Protein AF-0000000083312497 (afdb_homodimer)

Radius of gyration: 28.41 Å; Cα contacts (8 Å, |Δi|>4): 1361; chains: 2; bounding box: 56×90×62 Å

Organism: NCBI:txid1204385

InterPro domains:
  IPR006139 D-isomer specific 2-hydroxyacid dehydrogenase, catalytic domain [PF00389] (9-312)
  IPR006140 D-isomer specific 2-hydroxyacid dehydrogenase, NAD-binding domain [PF02826] (106-281)
  IPR029753 D-isomer specific 2-hydroxyacid dehydrogenase, NAD-binding domain conserved site [PS00671] (220-236)
  IPR036291 NAD(P)-binding domain superfamily [SSF51735] (101-282)

Solvent-accessible surface area (backbone atoms only — not comparable to full-atom values): 32404 Å² total; per-residue (Å²): 98,30,34,36,33,37,49,90,66,52,71,71,56,51,48,51,53,38,50,51,32,40,73,60,70,60,31,45,71,44,80,37,79,48,67,71,60,42,34,72,56,14,57,65,18,29,32,37,40,32,66,71,53,69,67,33,52,70,37,14,82,53,43,36,39,33,40,36,78,42,60,73,33,73,89,67,64,45,69,71,61,56,69,37,77,72,42,46,42,20,34,35,70,51,72,44,11,61,43,25,25,53,38,45,50,20,40,50,34,21,60,31,62,38,42,61,57,26,53,58,25,40,78,68,53,48,76,62,80,75,85,48,55,65,63,61,63,36,27,39,21,29,42,17,65,50,46,37,22,43,38,42,51,47,36,36,56,37,35,54,34,46,29,36,33,28,20,81,76,71,81,78,66,53,88,82,44,75,42,69,41,59,60,43,73,67,51,49,50,52,40,35,52,66,18,44,30,38,37,52,30,48,76,62,36,85,85,31,48,39,60,43,27,57,72,51,49,69,44,30,36,48,76,14,35,42,33,34,57,62,45,20,48,28,43,30,60,70,40,49,39,52,34,33,68,70,48,40,30,54,30,37,23,31,21,40,51,74,52,79,75,60,56,78,82,45,65,68,66,71,33,53,59,54,49,59,44,67,63,51,28,61,54,38,80,56,41,68,59,50,52,50,52,50,52,52,52,32,48,52,29,44,63,70,72,41,80,48,64,55,62,43,41,69,89,68,53,82,98,32,32,35,32,36,48,90,67,52,70,71,57,50,48,51,52,38,50,52,31,40,73,60,70,61,31,46,69,44,80,37,79,47,68,68,60,41,33,72,56,15,57,65,17,30,31,36,38,31,66,70,53,69,68,33,52,70,37,16,81,54,42,36,38,34,40,36,77,41,61,74,34,73,90,67,63,45,70,72,60,55,68,36,75,72,41,47,42,20,35,36,68,49,73,44,11,62,43,26,24,54,39,44,49,20,41,50,34,22,61,30,62,38,43,62,57,27,53,58,25,39,81,68,54,49,76,63,80,75,86,48,54,66,63,62,62,35,26,39,20,30,42,17,65,48,47,37,22,44,39,40,51,47,35,36,54,37,34,54,36,47,30,38,35,28,21,82,76,70,78,78,66,55,87,82,44,74,42,70,41,60,61,42,72,68,52,48,49,52,41,35,51,67,19,42,30,37,37,52,31,47,75,62,37,86,83,29,49,41,58,41,28,56,71,52,50,69,44,31,36,48,78,13,36,43,35,34,57,64,46,19,48,28,43,29,60,71,39,48,40,51,34,33,69,69,49,40,29,54,30,37,26,30,22,41,49,74,51,78,72,60,56,76,82,43,67,70,66,70,33,52,57,54,50,58,44,65,64,51,27,61,53,39,78,55,42,70,60,52,51,49,54,49,51,52,52,33,48,51,28,44,64,71,70,38,82,47,64,55,62,43,40,68,88,66,54,81

Secondary structure (DSSP, 8-state):
-EEEEES---HHHHHHHHHHHHHTT--EEEEESSHHHHHHHGGGEEEEEE---HHHHHT-TT--EEE-S-S--TTT--HHHHH-TT-EEE--TTTTHHHHHHHHHHHHHHHHTTHHHHHHHHHTT----------TTSEEEEE--SHHHHHHHHHHHTTT-EEEEE-SS--PPPTT-SEEE---HHHHHHHHHH-SEEEE-S---TTTTT-B-HHHHHHS-TT-EEEE-S-GGGB-HHHHHHHHHTTSSSEEEES--SSSSPPTT-GGGG-TTEEE--S-TT--TTHHHHHHHHHHHHHHHHHTTPPPTTB--TTTT-/-EEEEES---HHHHHHHHHHHHHTT--EEEEESSHHHHHHHGGGEEEEEE---HHHHHT-TT--EEE-S-S--TTT--HHHHH-TT-EEE--TTTTHHHHHHHHHHHHHHHHTTHHHHHHHHHTT----------TTSEEEEE--SHHHHHHHHHHHTTT-EEEEE-SS--SPPTT-SEEE---HHHHHHHHHH-SEEEE-S---TTTTT-B-HHHHHHS-TT-EEEE-S-GGGB-HHHHHHHHHTTSSSEEEES--SSSSPPTT-GGGG-TTEEE--S-TT--TTHHHHHHHHHHHHHHHHHTTPPPTTB--TTTT-

pLDDT: mean 96.17, std 3.43, range [78.5, 98.94]

Nearest PDB structures (foldseek):
  5mh6-assembly1_A  TM=8.584E-01  e=1.576E-24  Haloferax mediterranei ATCC 33500
  8wps-assembly1_A  TM=7.558E-01  e=9.606E-24  Anabaena sp. 90
  8wpo-assembly1_A  TM=7.535E-01  e=1.958E-23  Anabaena sp. 90
  8wpj-assembly1_B  TM=7.760E-01  e=3.569E-22  Anabaena sp. 90
  7arz-assembly1_A-2  TM=7.819E-01  e=1.747E-21  Physcomitrium patens

Structure (mmCIF, N/CA/C/O backbone):
data_AF-0000000083312497-model_v1
#
loop_
_entity.id
_entity.type
_entity.pdbx_description
1 polymer 'D-2-hydroxyacid dehydrogenase'
#
loop_
_atom_site.group_PDB
_atom_site.id
_atom_site.type_symbol
_atom_site.label_atom_id
_atom_site.label_alt_id
_atom_site.label_comp_id
_atom_site.label_asym_id
_atom_site.label_entity_id
_atom_site.label_seq_id
_atom_site.pdbx_PDB_ins_code
_atom_site.Cartn_x
_atom_site.Cartn_y
_atom_site.Cartn_z
_atom_site.occupancy
_atom_site.B_iso_or_equiv
_atom_site.auth_seq_id
_atom_site.auth_comp_id
_atom_site.auth_asym_id
_atom_site.auth_atom_id
_atom_site.pdbx_PDB_model_num
ATOM 1 N N . MET A 1 1 ? 8.242 44.812 12.273 1 93.06 1 MET A N 1
ATOM 2 C CA . MET A 1 1 ? 7.25 44.094 13.062 1 93.06 1 MET A CA 1
ATOM 3 C C . MET A 1 1 ? 7.891 42.969 13.852 1 93.06 1 MET A C 1
ATOM 5 O O . MET A 1 1 ? 9.07 42.656 13.664 1 93.06 1 MET A O 1
ATOM 9 N N . LYS A 1 2 ? 7.152 42.375 14.828 1 96.94 2 LYS A N 1
ATOM 10 C CA . LYS A 1 2 ? 7.625 41.219 15.594 1 96.94 2 LYS A CA 1
ATOM 11 C C . LYS A 1 2 ? 6.93 39.938 15.156 1 96.94 2 LYS A C 1
ATOM 13 O O . LYS A 1 2 ? 5.703 39.906 15.031 1 96.94 2 LYS A O 1
ATOM 18 N N . ILE A 1 3 ? 7.766 39 14.891 1 98.38 3 ILE A N 1
ATOM 19 C CA . ILE A 1 3 ? 7.32 37.688 14.414 1 98.38 3 ILE A CA 1
ATOM 20 C C . ILE A 1 3 ? 7.598 36.625 15.477 1 98.38 3 ILE A C 1
ATOM 22 O O . ILE A 1 3 ? 8.75 36.406 15.875 1 98.38 3 ILE A O 1
ATOM 26 N N . LEU A 1 4 ? 6.566 36 15.922 1 98.62 4 LEU A N 1
ATOM 27 C CA . LEU A 1 4 ? 6.715 34.969 16.938 1 98.62 4 LEU A CA 1
ATOM 28 C C . LEU A 1 4 ? 6.723 33.594 16.297 1 98.62 4 LEU A C 1
ATOM 30 O O . LEU A 1 4 ? 5.746 33.188 15.656 1 98.62 4 LEU A O 1
ATOM 34 N N . ILE A 1 5 ? 7.793 32.875 16.406 1 98.5 5 ILE A N 1
ATOM 35 C CA . ILE A 1 5 ? 7.875 31.484 16.047 1 98.5 5 ILE A CA 1
ATOM 36 C C . ILE A 1 5 ? 7.609 30.609 17.266 1 98.5 5 ILE A C 1
ATOM 38 O O . ILE A 1 5 ? 8.438 30.531 18.172 1 98.5 5 ILE A O 1
ATOM 42 N N . HIS A 1 6 ? 6.43 30.078 17.266 1 97.81 6 HIS A N 1
ATOM 43 C CA . HIS A 1 6 ? 6.008 29.156 18.328 1 97.81 6 HIS A CA 1
ATOM 44 C C . HIS A 1 6 ? 5.949 27.734 17.812 1 97.81 6 HIS A C 1
ATOM 46 O O . HIS A 1 6 ? 4.871 27.141 17.719 1 97.81 6 HIS A O 1
ATOM 52 N N . TYR A 1 7 ? 7.043 27.203 17.484 1 96.88 7 TYR A N 1
ATOM 53 C CA . TYR A 1 7 ? 7.281 25.891 16.891 1 96.88 7 TYR A CA 1
ATOM 54 C C . TYR A 1 7 ? 8.727 25.453 17.094 1 96.88 7 TYR A C 1
ATOM 56 O O . TYR A 1 7 ? 9.641 26.266 17.047 1 96.88 7 TYR A O 1
ATOM 64 N N . PRO A 1 8 ? 9.031 24.219 17.297 1 95.94 8 PRO A N 1
ATOM 65 C CA . PRO A 1 8 ? 10.375 23.766 17.672 1 95.94 8 PRO A CA 1
ATOM 66 C C . PRO A 1 8 ? 11.305 23.625 16.469 1 95.94 8 PRO A C 1
ATOM 68 O O . PRO A 1 8 ? 11.766 22.516 16.172 1 95.9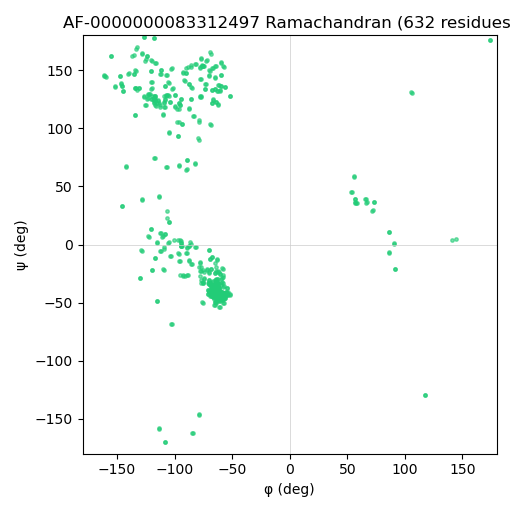4 8 PRO A O 1
ATOM 71 N N . PHE A 1 9 ? 11.68 24.672 15.906 1 96.75 9 PHE A N 1
ATOM 72 C CA . PHE A 1 9 ? 12.656 24.672 14.828 1 96.75 9 PHE A CA 1
ATOM 73 C C . PHE A 1 9 ? 14.07 24.609 15.375 1 96.75 9 PHE A C 1
ATOM 75 O O . PHE A 1 9 ? 14.328 25.016 16.516 1 96.75 9 PHE A O 1
ATOM 82 N N . GLU A 1 10 ? 14.938 24.125 14.562 1 96.5 10 GLU A N 1
ATOM 83 C CA . GLU A 1 10 ? 16.359 24.094 14.93 1 96.5 10 GLU A CA 1
ATOM 84 C C . GLU A 1 10 ? 17 25.469 14.781 1 96.5 10 GLU A C 1
ATOM 86 O O . GLU A 1 10 ? 16.5 26.312 14.023 1 96.5 10 GLU A O 1
ATOM 91 N N . PRO A 1 11 ? 18.141 25.641 15.461 1 97.19 11 PRO A N 1
ATOM 92 C CA . PRO A 1 11 ? 18.797 26.953 15.453 1 97.19 11 PRO A CA 1
ATOM 93 C C . PRO A 1 11 ? 19.094 27.469 14.047 1 97.19 11 PRO A C 1
ATOM 95 O O . PRO A 1 11 ? 18.875 28.641 13.75 1 97.19 11 PRO A O 1
ATOM 98 N N . ALA A 1 12 ? 19.516 26.531 13.281 1 97.62 12 ALA A N 1
ATOM 99 C CA . ALA A 1 12 ? 19.828 26.938 11.914 1 97.62 12 ALA A CA 1
ATOM 100 C C . ALA A 1 12 ? 18.578 27.422 11.188 1 97.62 12 ALA A C 1
ATOM 102 O O . ALA A 1 12 ? 18.641 28.344 10.367 1 97.62 12 ALA A O 1
ATOM 103 N N . GLN A 1 13 ? 17.469 26.781 11.406 1 97.81 13 GLN A N 1
ATOM 104 C CA . GLN A 1 13 ? 16.203 27.172 10.805 1 97.81 13 GLN A CA 1
ATOM 105 C C . GLN A 1 13 ? 15.75 28.531 11.328 1 97.81 13 GLN A C 1
ATOM 107 O O . GLN A 1 13 ? 15.281 29.375 10.555 1 97.81 13 GLN A O 1
ATOM 112 N N . ILE A 1 14 ? 15.969 28.766 12.594 1 98 14 ILE A N 1
ATOM 113 C CA . ILE A 1 14 ? 15.617 30.047 13.195 1 98 14 ILE A CA 1
ATOM 114 C C . ILE A 1 14 ? 16.453 31.172 12.57 1 98 14 ILE A C 1
ATOM 116 O O . ILE A 1 14 ? 15.93 32.25 12.273 1 98 14 ILE A O 1
ATOM 120 N N . GLN A 1 15 ? 17.672 30.859 12.391 1 98.12 15 GLN A N 1
ATOM 121 C CA . GLN A 1 15 ? 18.562 31.828 11.766 1 98.12 15 GLN A CA 1
ATOM 122 C C . GLN A 1 15 ? 18.062 32.219 10.375 1 98.12 15 GLN A C 1
ATOM 124 O O . GLN A 1 15 ? 18.141 33.375 9.992 1 98.12 15 GLN A O 1
ATOM 129 N N . ALA A 1 16 ? 17.609 31.266 9.68 1 98.12 16 ALA A N 1
ATOM 130 C CA . ALA A 1 16 ? 17.078 31.531 8.336 1 98.12 16 ALA A CA 1
ATOM 131 C C . ALA A 1 16 ? 15.898 32.469 8.391 1 98.12 16 ALA A C 1
ATOM 133 O O . ALA A 1 16 ? 15.773 33.375 7.551 1 98.12 16 ALA A O 1
ATOM 134 N N . PHE A 1 17 ? 15.023 32.281 9.352 1 98.38 17 PHE A N 1
ATOM 135 C CA . PHE A 1 17 ? 13.891 33.188 9.531 1 98.38 17 PHE A CA 1
ATOM 136 C C . PHE A 1 17 ? 14.359 34.594 9.875 1 98.38 17 PHE A C 1
ATOM 138 O O . PHE A 1 17 ? 13.82 35.562 9.359 1 98.38 17 PHE A O 1
ATOM 145 N N . GLN A 1 18 ? 15.336 34.688 10.711 1 98.06 18 GLN A N 1
ATOM 146 C CA . GLN A 1 18 ? 15.891 35.969 11.125 1 98.06 18 GLN A CA 1
ATOM 147 C C . GLN A 1 18 ? 16.516 36.719 9.945 1 98.06 18 GLN A C 1
ATOM 149 O O . GLN A 1 18 ? 16.297 37.906 9.766 1 98.06 18 GLN A O 1
ATOM 154 N N . GLU A 1 19 ? 17.234 35.969 9.219 1 98.12 19 GLU A N 1
ATOM 155 C CA . GLU A 1 19 ? 17.875 36.562 8.055 1 98.12 19 GLU A CA 1
ATOM 156 C C . GLU A 1 19 ? 16.844 37.062 7.047 1 98.12 19 GLU A C 1
ATOM 158 O O . GLU A 1 19 ? 17 38.156 6.488 1 98.12 19 GLU A O 1
ATOM 163 N N . LEU A 1 20 ? 15.859 36.25 6.844 1 97.88 20 LEU A N 1
ATOM 164 C CA . LEU A 1 20 ? 14.797 36.656 5.934 1 97.88 20 LEU A CA 1
ATOM 165 C C . LEU A 1 20 ? 14.109 37.938 6.43 1 97.88 20 LEU A C 1
ATOM 167 O O . LEU A 1 20 ? 13.875 38.875 5.656 1 97.88 20 LEU A O 1
ATOM 171 N N . ALA A 1 21 ? 13.781 37.969 7.711 1 97.5 21 ALA A N 1
ATOM 172 C CA . ALA A 1 21 ? 13.094 39.125 8.328 1 97.5 21 ALA A CA 1
ATOM 173 C C . ALA A 1 21 ? 13.93 40.375 8.25 1 97.5 21 ALA A C 1
ATOM 175 O O . ALA A 1 21 ? 13.406 41.469 7.988 1 97.5 21 ALA A O 1
ATOM 176 N N . GLU A 1 22 ? 15.188 40.188 8.469 1 96.38 22 GLU A N 1
ATOM 177 C CA . GLU A 1 22 ? 16.109 41.312 8.398 1 96.38 22 GLU A CA 1
ATOM 178 C C . GLU A 1 22 ? 16.219 41.844 6.969 1 96.38 22 GLU A C 1
ATOM 180 O O . GLU A 1 22 ? 16.156 43.062 6.742 1 96.38 22 GLU A O 1
ATOM 185 N N . ARG A 1 23 ? 16.344 40.969 6.105 1 96.75 23 ARG A N 1
ATOM 186 C CA . ARG A 1 23 ? 16.531 41.344 4.699 1 96.75 23 ARG A CA 1
ATOM 187 C C . ARG A 1 23 ? 15.305 42.062 4.156 1 96.75 23 ARG A C 1
ATOM 189 O O . ARG A 1 23 ? 15.438 42.969 3.346 1 96.75 23 ARG A O 1
ATOM 196 N N . LEU A 1 24 ? 14.125 41.719 4.691 1 95.75 24 LEU A N 1
ATOM 197 C CA . LEU A 1 24 ? 12.898 42.25 4.09 1 95.75 24 LEU A CA 1
ATOM 198 C C . LEU A 1 24 ? 12.281 43.312 4.969 1 95.75 24 LEU A C 1
ATOM 200 O O . LEU A 1 24 ? 11.07 43.562 4.91 1 95.75 24 LEU A O 1
ATOM 204 N N . GLY A 1 25 ? 13.008 44.031 5.742 1 91.69 25 GLY A N 1
ATOM 205 C CA . GLY A 1 25 ? 12.398 45.188 6.402 1 91.69 25 GLY A CA 1
ATOM 206 C C . GLY A 1 25 ? 12.867 45.375 7.836 1 91.69 25 GLY A C 1
ATOM 207 O O . GLY A 1 25 ? 12.289 46.156 8.586 1 91.69 25 GLY A O 1
ATOM 208 N N . GLY A 1 26 ? 13.789 44.531 8.211 1 92.81 26 GLY A N 1
ATOM 209 C CA . GLY A 1 26 ? 14.336 44.688 9.547 1 92.81 26 GLY A CA 1
ATOM 210 C C . GLY A 1 26 ? 13.367 44.25 10.641 1 92.81 26 GLY A C 1
ATOM 211 O O . GLY A 1 26 ? 13.242 44.938 11.664 1 92.81 26 GLY A O 1
ATOM 212 N N . HIS A 1 27 ? 12.617 43.219 10.406 1 95.69 27 HIS A N 1
ATOM 213 C CA . HIS A 1 27 ? 11.672 42.656 11.367 1 95.69 27 HIS A CA 1
ATOM 214 C C . HIS A 1 27 ? 12.383 41.844 12.438 1 95.69 27 HIS A C 1
ATOM 216 O O . HIS A 1 27 ? 13.508 41.375 12.219 1 95.69 27 HIS A O 1
ATOM 222 N N . GLN A 1 28 ? 11.773 41.75 13.578 1 97.06 28 GLN A N 1
ATOM 223 C CA . GLN A 1 28 ? 12.344 41 14.688 1 97.06 28 GLN A CA 1
ATOM 224 C C . GLN A 1 28 ? 11.672 39.625 14.828 1 97.06 28 GLN A C 1
ATOM 226 O O . GLN A 1 28 ? 10.445 39.531 14.789 1 97.06 28 GLN A O 1
ATOM 231 N N . VAL A 1 29 ? 12.523 38.594 15.016 1 98.06 29 VAL A N 1
ATOM 232 C CA . VAL A 1 29 ? 12.031 37.25 15.195 1 98.06 29 VAL A CA 1
ATOM 233 C C . VAL A 1 29 ? 12.234 36.812 16.641 1 98.06 29 VAL A C 1
ATOM 235 O O . VAL A 1 29 ? 13.328 36.938 17.188 1 98.06 29 VAL A O 1
ATOM 238 N N . ILE A 1 30 ? 11.164 36.344 17.25 1 98.06 30 ILE A N 1
ATOM 239 C CA . ILE A 1 30 ? 11.203 35.75 18.578 1 98.06 30 ILE A CA 1
ATOM 240 C C . ILE A 1 30 ? 10.859 34.25 18.516 1 98.06 30 ILE A C 1
ATOM 242 O O . ILE A 1 30 ? 9.828 33.875 17.969 1 98.06 30 ILE A O 1
ATOM 246 N N . HIS A 1 31 ? 11.727 33.406 18.969 1 98.12 31 HIS A N 1
ATOM 247 C CA . HIS A 1 31 ? 11.484 31.984 18.953 1 98.12 31 HIS A CA 1
ATOM 248 C C . HIS A 1 31 ? 11.258 31.453 20.359 1 98.12 31 HIS A C 1
ATOM 250 O O . HIS A 1 31 ? 12.07 31.672 21.25 1 98.12 31 HIS A O 1
ATOM 256 N N . VAL A 1 32 ? 10.141 30.844 20.531 1 97.38 32 VAL A N 1
ATOM 257 C CA . VAL A 1 32 ? 9.828 30.203 21.812 1 97.38 32 VAL A CA 1
ATOM 258 C C . VAL A 1 32 ? 9.203 28.844 21.578 1 97.38 32 VAL A C 1
ATOM 260 O O . VAL A 1 32 ? 8.727 28.547 20.469 1 97.38 32 VAL A O 1
ATOM 263 N N . THR A 1 33 ? 9.188 27.984 22.609 1 95.75 33 THR A N 1
ATOM 264 C CA . THR A 1 33 ? 8.641 26.641 22.438 1 95.75 33 THR A CA 1
ATOM 265 C C . THR A 1 33 ? 7.605 26.328 23.516 1 95.75 33 THR A C 1
ATOM 267 O O . THR A 1 33 ? 6.918 25.312 23.438 1 95.75 33 THR A O 1
ATOM 270 N N . ASP A 1 34 ? 7.484 27.25 24.438 1 95.88 34 ASP A N 1
ATOM 271 C CA . ASP A 1 34 ? 6.484 27.031 25.484 1 95.88 34 ASP A CA 1
ATOM 272 C C . ASP A 1 34 ? 5.441 28.156 25.469 1 95.88 34 ASP A C 1
ATOM 274 O O . ASP A 1 34 ? 5.723 29.266 25.031 1 95.88 34 ASP A O 1
ATOM 278 N N . GLU A 1 35 ? 4.297 27.875 26.016 1 95.94 35 GLU A N 1
ATOM 279 C CA . GLU A 1 35 ? 3.158 28.781 25.922 1 95.94 35 GLU A CA 1
ATOM 280 C C . GLU A 1 35 ? 3.385 30.031 26.781 1 95.94 35 GLU A C 1
ATOM 282 O O . GLU A 1 35 ? 2.992 31.141 26.391 1 95.94 35 GLU A O 1
ATOM 287 N N . GLU A 1 36 ? 3.955 29.891 27.938 1 97.12 36 GLU A N 1
ATOM 288 C CA . GLU A 1 36 ? 4.191 31.016 28.828 1 97.12 36 GLU A CA 1
ATOM 289 C C . GLU A 1 36 ? 5.055 32.094 28.172 1 97.12 36 GLU A C 1
ATOM 291 O O . GLU A 1 36 ? 4.73 33.281 28.203 1 97.12 36 GLU A O 1
ATOM 296 N N . SER A 1 37 ? 6.113 31.609 27.562 1 97.56 37 SER A N 1
ATOM 297 C CA . SER A 1 37 ? 7 32.531 26.859 1 97.56 37 SER A CA 1
ATOM 298 C C . SER A 1 37 ? 6.301 33.156 25.656 1 97.56 37 SER A C 1
ATOM 300 O O . SER A 1 37 ? 6.547 34.312 25.328 1 97.56 37 SER A O 1
ATOM 302 N N . ALA A 1 38 ? 5.477 32.406 25.031 1 97.75 38 ALA A N 1
ATOM 303 C CA . ALA A 1 38 ? 4.738 32.906 23.875 1 97.75 38 ALA A CA 1
ATOM 304 C C . ALA A 1 38 ? 3.793 34.031 24.297 1 97.75 38 ALA A C 1
ATOM 306 O O . ALA A 1 38 ? 3.713 35.062 23.625 1 97.75 38 ALA A O 1
ATOM 307 N N . VAL A 1 39 ? 3.109 33.844 25.391 1 97.88 39 VAL A N 1
ATOM 308 C CA . VAL A 1 39 ? 2.17 34.844 25.906 1 97.88 39 VAL A CA 1
ATOM 309 C C . VAL A 1 39 ? 2.922 36.125 26.281 1 97.88 39 VAL A C 1
ATOM 311 O O . VAL A 1 39 ? 2.465 37.219 25.984 1 97.88 39 VAL A O 1
ATOM 314 N N . ALA A 1 40 ? 4.047 35.938 26.875 1 97.69 40 ALA A N 1
ATOM 315 C CA . ALA A 1 40 ? 4.852 37.062 27.328 1 97.69 40 ALA A CA 1
ATOM 316 C C . ALA A 1 40 ? 5.32 37.906 26.141 1 97.69 40 ALA A C 1
ATOM 318 O O . ALA A 1 40 ? 5.434 39.125 26.234 1 97.69 40 ALA A O 1
ATOM 319 N N . ALA A 1 41 ? 5.555 37.281 25.047 1 96.94 41 ALA A N 1
ATOM 320 C CA . ALA A 1 41 ? 6.078 37.969 23.859 1 96.94 41 ALA A CA 1
ATOM 321 C C . ALA A 1 41 ? 4.945 38.531 23.016 1 96.94 41 ALA A C 1
ATOM 323 O O . ALA A 1 41 ? 5.172 39.375 22.141 1 96.94 41 ALA A O 1
ATOM 324 N N . ALA A 1 42 ? 3.727 38.188 23.203 1 97.19 42 ALA A N 1
ATOM 325 C CA . ALA A 1 42 ? 2.582 38.281 22.312 1 97.19 42 ALA A CA 1
ATOM 326 C C . ALA A 1 42 ? 2.186 39.75 22.109 1 97.19 42 ALA A C 1
ATOM 328 O O . ALA A 1 42 ? 1.781 40.156 21.016 1 97.19 42 ALA A O 1
ATOM 329 N N . PRO A 1 43 ? 2.342 40.625 23.094 1 96.88 43 PRO A N 1
ATOM 330 C CA . PRO A 1 43 ? 1.761 41.969 23.016 1 96.88 43 PRO A CA 1
ATOM 331 C C . PRO A 1 43 ? 2.25 42.75 21.797 1 96.88 43 PRO A C 1
ATOM 333 O O . PRO A 1 43 ? 1.514 43.594 21.25 1 96.88 43 PRO A O 1
ATOM 336 N N . GLU A 1 44 ? 3.385 42.469 21.344 1 95.25 44 GLU A N 1
ATOM 337 C CA . GLU A 1 44 ? 3.926 43.25 20.234 1 95.25 44 GLU A CA 1
ATOM 338 C C . GLU A 1 44 ? 3.979 42.406 18.953 1 95.25 44 GLU A C 1
ATOM 340 O O . GLU A 1 44 ? 4.473 42.875 17.922 1 95.25 44 GLU A O 1
ATOM 345 N N . VAL A 1 45 ? 3.441 41.281 19.016 1 97.38 45 VAL A N 1
ATOM 346 C CA . VAL A 1 45 ? 3.572 40.312 17.906 1 97.38 45 VAL A CA 1
ATOM 347 C C . VAL A 1 45 ? 2.492 40.594 16.859 1 97.38 45 VAL A C 1
ATOM 349 O O . VAL A 1 45 ? 1.324 40.781 17.203 1 97.38 45 VAL A O 1
ATOM 352 N N . GLU A 1 46 ? 2.879 40.594 15.617 1 97.94 46 GLU A N 1
ATOM 353 C CA . GLU A 1 46 ? 1.945 40.781 14.516 1 97.94 46 GLU A CA 1
ATOM 354 C C . GLU A 1 46 ? 1.757 39.5 13.727 1 97.94 46 GLU A C 1
ATOM 356 O O . GLU A 1 46 ? 0.782 39.344 12.984 1 97.94 46 GLU A O 1
ATOM 361 N N . VAL A 1 47 ? 2.727 38.594 13.836 1 98.5 47 VAL A N 1
ATOM 362 C CA . VAL A 1 47 ? 2.711 37.344 13.094 1 98.5 47 VAL A CA 1
ATOM 363 C C . VAL A 1 47 ? 3.061 36.188 14.031 1 98.5 47 VAL A C 1
ATOM 365 O O . VAL A 1 47 ? 3.977 36.312 14.844 1 98.5 47 VAL A O 1
ATOM 368 N N . ILE A 1 48 ? 2.33 35.156 13.945 1 98.5 48 ILE A N 1
ATOM 369 C CA . ILE A 1 48 ? 2.652 33.938 14.672 1 98.5 48 ILE A CA 1
ATOM 370 C C . ILE A 1 48 ? 2.867 32.781 13.68 1 98.5 48 ILE A C 1
ATOM 372 O O . ILE A 1 48 ? 2.039 32.562 12.789 1 98.5 48 ILE A O 1
ATOM 376 N N . LEU A 1 49 ? 3.953 32.094 13.781 1 98.5 49 LEU A N 1
ATOM 377 C CA . LEU A 1 49 ? 4.215 30.875 13.039 1 98.5 49 LEU A CA 1
ATOM 378 C C . LEU A 1 49 ? 4.203 29.672 13.977 1 98.5 49 LEU A C 1
ATOM 380 O O . LEU A 1 49 ? 5.074 29.531 14.836 1 98.5 49 LEU A O 1
ATOM 384 N N . GLY A 1 50 ? 3.143 28.812 13.773 1 97.12 50 GLY A N 1
ATOM 385 C CA . GLY A 1 50 ? 3.109 27.609 14.602 1 97.12 50 GLY A CA 1
ATOM 386 C C . GLY A 1 50 ? 1.894 27.547 15.508 1 97.12 50 GLY A C 1
ATOM 387 O O . GLY A 1 50 ? 0.763 27.734 15.047 1 97.12 50 GLY A O 1
ATOM 388 N N . HIS A 1 51 ? 2.15 27.297 16.797 1 95.75 51 HIS A N 1
ATOM 389 C CA . HIS A 1 51 ? 1.079 27.156 17.766 1 95.75 51 HIS A CA 1
ATOM 390 C C . HIS A 1 51 ? 0.452 28.5 18.109 1 95.75 51 HIS A C 1
ATOM 392 O O . HIS A 1 51 ? 1.16 29.5 18.25 1 95.75 51 HIS A O 1
ATOM 398 N N . PHE A 1 52 ? -0.847 28.547 18.125 1 94.5 52 PHE A N 1
ATOM 399 C CA . PHE A 1 52 ? -1.527 29.797 18.438 1 94.5 52 PHE A CA 1
ATOM 400 C C . PHE A 1 52 ? -2.77 29.547 19.281 1 94.5 52 PHE A C 1
ATOM 402 O O . PHE A 1 52 ? -3.867 29.984 18.922 1 94.5 52 PHE A O 1
ATOM 409 N N . ARG A 1 53 ? -2.631 29.125 20.453 1 93.44 53 ARG A N 1
ATOM 410 C CA . ARG A 1 53 ? -3.701 28.812 21.391 1 93.44 53 ARG A CA 1
ATOM 411 C C . ARG A 1 53 ? -4.418 30.078 21.844 1 93.44 53 ARG A C 1
ATOM 413 O O . ARG A 1 53 ? -3.904 31.188 21.672 1 93.44 53 ARG A O 1
ATOM 420 N N . PRO A 1 54 ? -5.523 29.922 22.422 1 95.31 54 PRO A N 1
ATOM 421 C CA . PRO A 1 54 ? -6.336 31.078 22.797 1 95.31 54 PRO A CA 1
ATOM 422 C C . PRO A 1 54 ? -5.574 32.094 23.656 1 95.31 54 PRO A C 1
ATOM 424 O O . PRO A 1 54 ? -5.641 33.281 23.406 1 95.31 54 PRO A O 1
ATOM 427 N N . ALA A 1 55 ? -4.84 31.656 24.547 1 96.12 55 ALA A N 1
ATOM 428 C CA . ALA A 1 55 ? -4.125 32.531 25.469 1 96.12 55 ALA A CA 1
ATOM 429 C C . ALA A 1 55 ? -3.121 33.406 24.734 1 96.12 55 ALA A C 1
ATOM 431 O O . ALA A 1 55 ? -2.986 34.594 25.016 1 96.12 55 ALA A O 1
ATOM 432 N N . VAL A 1 56 ? -2.42 32.844 23.828 1 96.75 56 VAL A N 1
ATOM 433 C CA . VAL A 1 56 ? -1.408 33.594 23.078 1 96.75 56 VAL A CA 1
ATOM 434 C C . VAL A 1 56 ? -2.082 34.625 22.172 1 96.75 56 VAL A C 1
ATOM 436 O O . VAL A 1 56 ? -1.646 35.75 22.094 1 96.75 56 VAL A O 1
ATOM 439 N N . CYS A 1 57 ? -3.141 34.219 21.5 1 96.56 57 CYS A N 1
ATOM 440 C CA . CYS A 1 57 ? -3.848 35.125 20.578 1 96.56 57 CYS A CA 1
ATOM 441 C C . CYS A 1 57 ? -4.492 36.281 21.328 1 96.56 57 CYS A C 1
ATOM 443 O O . CYS A 1 57 ? -4.516 37.406 20.828 1 96.56 57 CYS A O 1
ATOM 445 N N . ALA A 1 58 ? -5.016 35.938 22.516 1 95.62 58 ALA A N 1
ATOM 446 C CA . ALA A 1 58 ? -5.648 36.969 23.328 1 95.62 58 ALA A CA 1
ATOM 447 C C . ALA A 1 58 ? -4.633 38.031 23.766 1 95.62 58 ALA A C 1
ATOM 449 O O . ALA A 1 58 ? -4.969 39.219 23.906 1 95.62 58 ALA A O 1
ATOM 450 N N . ALA A 1 59 ? -3.439 37.625 23.938 1 97 59 ALA A N 1
ATOM 451 C CA . ALA A 1 59 ? -2.381 38.5 24.422 1 97 59 ALA A CA 1
ATOM 452 C C . ALA A 1 59 ? -1.738 39.281 23.266 1 97 59 ALA A C 1
ATOM 454 O O . ALA A 1 59 ? -0.832 40.094 23.469 1 97 59 ALA A O 1
ATOM 455 N N . ALA A 1 60 ? -2.227 39.062 22.047 1 97.31 60 ALA A N 1
ATOM 456 C CA . ALA A 1 60 ? -1.587 39.656 20.875 1 97.31 60 ALA A CA 1
ATOM 457 C C . ALA A 1 60 ? -2.527 40.625 20.156 1 97.31 60 ALA A C 1
ATOM 459 O O . ALA A 1 60 ? -2.998 40.344 19.062 1 97.31 60 ALA A O 1
ATOM 460 N N . PRO A 1 61 ? -2.734 41.75 20.688 1 96.62 61 PRO A N 1
ATOM 461 C CA . PRO A 1 61 ? -3.688 42.688 20.094 1 96.62 61 PRO A CA 1
ATOM 462 C C . PRO A 1 61 ? -3.26 43.188 18.719 1 96.62 61 PRO A C 1
ATOM 464 O O . PRO A 1 61 ? -4.098 43.625 17.922 1 96.62 61 PRO A O 1
ATOM 467 N N . ARG A 1 62 ? -2.021 43.031 18.312 1 97.44 62 ARG A N 1
ATOM 468 C CA . ARG A 1 62 ? -1.526 43.562 17.047 1 97.44 62 ARG A CA 1
ATOM 469 C C . ARG A 1 62 ? -1.473 42.438 16 1 97.44 62 ARG A C 1
ATOM 471 O O . ARG A 1 62 ? -1.016 42.656 14.875 1 97.44 62 ARG A O 1
ATOM 478 N N . LEU A 1 63 ? -1.911 41.312 16.359 1 97.94 63 LEU A N 1
ATOM 479 C CA . LEU A 1 63 ? -1.816 40.125 15.516 1 97.94 63 LEU A CA 1
ATOM 480 C C . LEU A 1 63 ? -2.539 40.344 14.195 1 97.94 63 LEU A C 1
ATOM 482 O O . LEU A 1 63 ? -3.658 40.844 14.172 1 97.94 63 LEU A O 1
ATOM 486 N N . ARG A 1 64 ? -1.883 39.906 13.086 1 97.81 64 ARG A N 1
ATOM 487 C CA . ARG A 1 64 ? -2.467 40.094 11.766 1 97.81 64 ARG A CA 1
ATOM 488 C C . ARG A 1 64 ? -2.471 38.812 10.969 1 97.81 64 ARG A C 1
ATOM 490 O O . ARG A 1 64 ? -3.338 38.594 10.117 1 97.81 64 ARG A O 1
ATOM 497 N N . TRP A 1 65 ? -1.508 37.938 11.234 1 98.38 65 TRP A N 1
ATOM 498 C CA . TRP A 1 65 ? -1.406 36.719 10.438 1 98.38 65 TRP A CA 1
ATOM 499 C C . TRP A 1 65 ? -0.896 35.562 11.289 1 98.38 65 TRP A C 1
ATOM 501 O O . TRP A 1 65 ? 0 35.75 12.117 1 98.38 65 TRP A O 1
ATOM 511 N N . ILE A 1 66 ? -1.464 34.406 11.102 1 98.31 66 ILE A N 1
ATOM 512 C CA . ILE A 1 66 ? -1.031 33.156 11.719 1 98.31 66 ILE A CA 1
ATOM 513 C C . ILE A 1 66 ? -0.741 32.125 10.641 1 98.31 66 ILE A C 1
ATOM 515 O O . ILE A 1 66 ? -1.577 31.875 9.766 1 98.31 66 ILE A O 1
ATOM 519 N N . GLN A 1 67 ? 0.403 31.562 10.633 1 98.25 67 GLN A N 1
ATOM 520 C CA . GLN A 1 67 ? 0.71 30.344 9.875 1 98.25 67 GLN A CA 1
ATOM 521 C C . GLN A 1 67 ? 0.599 29.109 10.75 1 98.25 67 GLN A C 1
ATOM 523 O O . GLN A 1 67 ? 1.494 28.812 11.547 1 98.25 67 GLN A O 1
ATOM 528 N N . SER A 1 68 ? -0.444 28.438 10.5 1 96.75 68 SER A N 1
ATOM 529 C CA . SER A 1 68 ? -0.645 27.203 11.25 1 96.75 68 SER A CA 1
ATOM 530 C C . SER A 1 68 ? 0.213 26.078 10.695 1 96.75 68 SER A C 1
ATOM 532 O O . SER A 1 68 ? 0.496 26.031 9.492 1 96.75 68 SER A O 1
ATOM 534 N N . PHE A 1 69 ? 0.573 25.109 11.578 1 94.31 69 PHE A N 1
ATOM 535 C CA . PHE A 1 69 ? 1.32 23.938 11.148 1 94.31 69 PHE A CA 1
ATOM 536 C C . PHE A 1 69 ? 0.376 22.781 10.844 1 94.31 69 PHE A C 1
ATOM 538 O O . PHE A 1 69 ? 0.816 21.719 10.406 1 94.31 69 PHE A O 1
ATOM 545 N N . SER A 1 70 ? -0.903 22.969 11.023 1 91.06 70 SER A N 1
ATOM 546 C CA . SER A 1 70 ? -1.897 21.922 10.836 1 91.06 70 SER A CA 1
ATOM 547 C C . SER A 1 70 ? -2.707 22.156 9.562 1 91.06 70 SER A C 1
ATOM 549 O O . SER A 1 70 ? -2.986 23.297 9.195 1 91.06 70 SER A O 1
ATOM 551 N N . THR A 1 71 ? -3.053 21.047 8.969 1 87.31 71 THR A N 1
ATOM 552 C CA . THR A 1 71 ? -3.957 21.125 7.828 1 87.31 71 THR A CA 1
ATOM 553 C C . THR A 1 71 ? -5.391 21.375 8.289 1 87.31 71 THR A C 1
ATOM 555 O O . THR A 1 71 ? -6.066 22.266 7.754 1 87.31 71 THR A O 1
ATOM 558 N N . GLY A 1 72 ? -5.801 20.578 9.234 1 86.12 72 GLY A N 1
ATOM 559 C CA . GLY A 1 72 ? -7.137 20.734 9.789 1 86.12 72 GLY A CA 1
ATOM 560 C C . GLY A 1 72 ? -7.242 21.891 10.773 1 86.12 72 GLY A C 1
ATOM 561 O O . GLY A 1 72 ? -6.316 22.141 11.547 1 86.12 72 GLY A O 1
ATOM 562 N N . MET A 1 73 ? -8.344 22.609 10.773 1 87.31 73 MET A N 1
ATOM 563 C CA . MET A 1 73 ? -8.469 23.828 11.562 1 87.31 73 MET A CA 1
ATOM 564 C C . MET A 1 73 ? -9.539 23.672 12.641 1 87.31 73 MET A C 1
ATOM 566 O O . MET A 1 73 ? -9.742 24.578 13.453 1 87.31 73 MET A O 1
ATOM 570 N N . ASP A 1 74 ? -10.094 22.516 12.688 1 80.69 74 ASP A N 1
ATOM 571 C CA . ASP A 1 74 ? -11.242 22.297 13.555 1 80.69 74 ASP A CA 1
ATOM 572 C C . ASP A 1 74 ? -10.898 22.594 15.016 1 80.69 74 ASP A C 1
ATOM 574 O O . ASP A 1 74 ? -11.719 23.141 15.758 1 80.69 74 ASP A O 1
ATOM 578 N N . LYS A 1 75 ? -9.672 22.344 15.406 1 80.62 75 LYS A N 1
ATOM 579 C CA . LYS A 1 75 ? -9.281 22.547 16.797 1 80.62 75 LYS A CA 1
ATOM 580 C C . LYS A 1 75 ? -8.664 23.938 16.984 1 80.62 75 LYS A C 1
ATOM 582 O O . LYS A 1 75 ? -8.43 24.359 18.125 1 80.62 75 LYS A O 1
ATOM 587 N N . PHE A 1 76 ? -8.594 24.594 15.914 1 87.12 76 PHE A N 1
ATOM 588 C CA . PHE A 1 76 ? -7.785 25.797 15.977 1 87.12 76 PHE A CA 1
ATOM 589 C C . PHE A 1 76 ? -8.648 27.031 15.727 1 87.12 76 PHE A C 1
ATOM 591 O O . PHE A 1 76 ? -8.227 28.156 16 1 87.12 76 PHE A O 1
ATOM 598 N N . LEU A 1 77 ? -9.844 26.797 15.273 1 89.62 77 LEU A N 1
ATOM 599 C CA . LEU A 1 77 ? -10.742 27.906 15.008 1 89.62 77 LEU A CA 1
ATOM 600 C C . LEU A 1 77 ? -11.672 28.156 16.188 1 89.62 77 LEU A C 1
ATOM 602 O O . LEU A 1 77 ? -12.891 27.969 16.078 1 89.62 77 LEU A O 1
ATOM 606 N N . PHE A 1 78 ? -11.094 28.594 17.266 1 90.31 78 PHE A N 1
ATOM 607 C CA . PHE A 1 78 ? -11.883 28.969 18.438 1 90.31 78 PHE A CA 1
ATOM 608 C C . PHE A 1 78 ? -12.594 30.297 18.219 1 90.31 78 PHE A C 1
ATOM 610 O O . PHE A 1 78 ? -12.156 31.109 17.391 1 90.31 78 PHE A O 1
ATOM 617 N N . PRO A 1 79 ? -13.688 30.531 18.875 1 90.38 79 PRO A N 1
ATOM 618 C CA . PRO A 1 79 ? -14.57 31.656 18.609 1 90.38 79 PRO A CA 1
ATOM 619 C C . PRO A 1 79 ? -13.836 33 18.594 1 90.38 79 PRO A C 1
ATOM 621 O O . PRO A 1 79 ? -14.055 33.812 17.703 1 90.38 79 PRO A O 1
ATOM 624 N N . GLU A 1 80 ? -12.977 33.188 19.5 1 90.88 80 GLU A N 1
ATOM 625 C CA . GLU A 1 80 ? -12.289 34.469 19.641 1 90.88 80 GLU A CA 1
ATOM 626 C C . GLU A 1 80 ? -11.469 34.781 18.391 1 90.88 80 GLU A C 1
ATOM 628 O O . GLU A 1 80 ? -11.414 35.938 17.969 1 90.88 80 GLU A O 1
ATOM 633 N N . ILE A 1 81 ? -10.812 33.781 17.828 1 93.75 81 ILE A N 1
ATOM 634 C CA . ILE A 1 81 ? -9.945 34.062 16.672 1 93.75 81 ILE A CA 1
ATOM 635 C C . ILE A 1 81 ? -10.797 34.281 15.43 1 93.75 81 ILE A C 1
ATOM 637 O O . ILE A 1 81 ? -10.438 35.062 14.555 1 93.75 81 ILE A O 1
ATOM 641 N N . ILE A 1 82 ? -11.938 33.562 15.375 1 92.75 82 ILE A N 1
ATOM 642 C CA . ILE A 1 82 ? -12.852 33.719 14.25 1 92.75 82 ILE A CA 1
ATOM 643 C C . ILE A 1 82 ? -13.375 35.125 14.195 1 92.75 82 ILE A C 1
ATOM 645 O O . ILE A 1 82 ? -13.531 35.719 13.109 1 92.75 82 ILE A O 1
ATOM 649 N N . GLU A 1 83 ? -13.609 35.75 15.32 1 92.88 83 GLU A N 1
ATOM 650 C CA . GLU A 1 83 ? -14.188 37.062 15.422 1 92.88 83 GLU A CA 1
ATOM 651 C C . GLU A 1 83 ? -13.172 38.156 15.047 1 92.88 83 GLU A C 1
ATOM 653 O O . GLU A 1 83 ? -13.547 39.281 14.703 1 92.88 83 GLU A O 1
ATOM 658 N N . ARG A 1 84 ? -11.961 37.844 15.141 1 94.69 84 ARG A N 1
ATOM 659 C CA . ARG A 1 84 ? -10.922 38.781 14.773 1 94.69 84 ARG A CA 1
ATOM 660 C C . ARG A 1 84 ? -10.75 38.844 13.258 1 94.69 84 ARG A C 1
ATOM 662 O O . ARG A 1 84 ? -9.867 38.188 12.703 1 94.69 84 ARG A O 1
ATOM 669 N N . GLU A 1 85 ? -11.422 39.656 12.633 1 93 85 GLU A N 1
ATOM 670 C CA . GLU A 1 85 ? -11.484 39.719 11.172 1 93 85 GLU A CA 1
ATOM 671 C C . GLU A 1 85 ? -10.156 40.219 10.586 1 93 85 GLU A C 1
ATOM 673 O O . GLU A 1 85 ? -9.82 39.875 9.453 1 93 85 GLU A O 1
ATOM 678 N N . GLU A 1 86 ? -9.477 40.906 11.391 1 94.62 86 GLU A N 1
ATOM 679 C CA . GLU A 1 86 ? -8.227 41.469 10.922 1 94.62 86 GLU A CA 1
ATOM 680 C C . GLU A 1 86 ? -7.117 40.438 10.875 1 94.62 86 GLU A C 1
ATOM 682 O O . GLU A 1 86 ? -6.07 40.656 10.266 1 94.62 86 GLU A O 1
ATOM 687 N N . VAL A 1 87 ? -7.312 39.344 11.5 1 97.19 87 VAL A N 1
ATOM 688 C CA . VAL A 1 87 ? -6.289 38.281 11.586 1 97.19 87 VAL A CA 1
ATOM 689 C C . VAL A 1 87 ? -6.531 37.25 10.508 1 97.19 87 VAL A C 1
ATOM 691 O O . VAL A 1 87 ? -7.578 36.594 10.492 1 97.19 87 VAL A O 1
ATOM 694 N N . GLN A 1 88 ? -5.617 37.031 9.633 1 96.94 88 GLN A N 1
ATOM 695 C CA . GLN A 1 88 ? -5.676 35.969 8.633 1 96.94 88 GLN A CA 1
ATOM 696 C C . GLN A 1 88 ? -4.988 34.719 9.133 1 96.94 88 GLN A C 1
ATOM 698 O O . GLN A 1 88 ? -4.055 34.781 9.938 1 96.94 88 GLN A O 1
ATOM 703 N N . ILE A 1 89 ? -5.438 33.594 8.727 1 97.19 89 ILE A N 1
ATOM 704 C CA . ILE A 1 89 ? -4.828 32.312 9.094 1 97.19 89 ILE A CA 1
ATOM 705 C C . ILE A 1 89 ? -4.523 31.5 7.84 1 97.19 89 ILE A C 1
ATOM 707 O O . ILE A 1 89 ? -5.371 31.391 6.949 1 97.19 89 ILE A O 1
ATOM 711 N N . SER A 1 90 ? -3.307 31.078 7.719 1 96.88 90 SER A N 1
ATOM 712 C CA . SER A 1 90 ? -2.906 30.094 6.711 1 96.88 90 SER A CA 1
ATOM 713 C C . SER A 1 90 ? -2.67 28.719 7.328 1 96.88 90 SER A C 1
ATOM 715 O O . SER A 1 90 ? -2.137 28.625 8.438 1 96.88 90 SER A O 1
ATOM 717 N N . ASN A 1 91 ? -3.107 27.734 6.652 1 94.69 91 ASN A N 1
ATOM 718 C CA . ASN A 1 91 ? -2.758 26.391 7.086 1 94.69 91 ASN A CA 1
ATOM 719 C C . ASN A 1 91 ? -1.753 25.734 6.137 1 94.69 91 ASN A C 1
ATOM 721 O O . ASN A 1 91 ? -1.102 26.422 5.348 1 94.69 91 ASN A O 1
ATOM 725 N N . VAL A 1 92 ? -1.54 24.453 6.332 1 94.12 92 VAL A N 1
ATOM 726 C CA . VAL A 1 92 ? -0.544 23.781 5.512 1 94.12 92 VAL A CA 1
ATOM 727 C C . VAL A 1 92 ? -1.23 22.766 4.605 1 94.12 92 VAL A C 1
ATOM 729 O O . VAL A 1 92 ? -0.72 21.656 4.406 1 94.12 92 VAL A O 1
ATOM 732 N N . ALA A 1 93 ? -2.379 23.156 4.051 1 89.5 93 ALA A N 1
ATOM 733 C CA . ALA A 1 93 ? -3.143 22.281 3.164 1 89.5 93 ALA A CA 1
ATOM 734 C C . ALA A 1 93 ? -2.262 21.719 2.047 1 89.5 93 ALA A C 1
ATOM 736 O O . ALA A 1 93 ? -1.538 22.484 1.389 1 89.5 93 ALA A O 1
ATOM 737 N N . GLY A 1 94 ? -2.305 20.422 1.92 1 91.38 94 GLY A N 1
ATOM 738 C CA . GLY A 1 94 ? -1.575 19.766 0.849 1 91.38 94 GLY A CA 1
ATOM 739 C C . GLY A 1 94 ? -0.17 19.344 1.248 1 91.38 94 GLY A C 1
ATOM 740 O O . GLY A 1 94 ? 0.461 18.531 0.57 1 91.38 94 GLY A O 1
ATOM 741 N N . LEU A 1 95 ? 0.357 19.984 2.307 1 94 95 LEU A N 1
ATOM 742 C CA . LEU A 1 95 ? 1.755 19.781 2.672 1 94 95 LEU A CA 1
ATOM 743 C C . LEU A 1 95 ? 2.02 18.328 3.037 1 94 95 LEU A C 1
ATOM 745 O O . LEU A 1 95 ? 3.061 17.766 2.682 1 94 95 LEU A O 1
ATOM 749 N N . TYR A 1 96 ? 0.995 17.734 3.713 1 94.62 96 TYR A N 1
ATOM 750 C CA . TYR A 1 96 ? 1.171 16.375 4.219 1 94.62 96 TYR A CA 1
ATOM 751 C C . TYR A 1 96 ? 0.412 15.367 3.359 1 94.62 96 TYR A C 1
ATOM 753 O O . TYR A 1 96 ? 0.149 14.242 3.795 1 94.62 96 TYR A O 1
ATOM 761 N N . ALA A 1 97 ? 0.053 15.703 2.143 1 95.06 97 ALA A N 1
ATOM 762 C CA . ALA A 1 97 ? -0.862 14.922 1.317 1 95.06 97 ALA A CA 1
ATOM 763 C C . ALA A 1 97 ? -0.215 13.609 0.874 1 95.06 97 ALA A C 1
ATOM 765 O O . ALA A 1 97 ? -0.859 12.555 0.879 1 95.06 97 ALA A O 1
ATOM 766 N N . SER A 1 98 ? 1.063 13.672 0.523 1 96 98 SER A N 1
ATOM 767 C CA . SER A 1 98 ? 1.739 12.484 0.006 1 96 98 SER A CA 1
ATOM 768 C C . SER A 1 98 ? 1.847 11.398 1.073 1 96 98 SER A C 1
ATOM 770 O O . SER A 1 98 ? 1.43 10.266 0.853 1 96 98 SER A O 1
ATOM 772 N N . GLN A 1 99 ? 2.391 11.789 2.27 1 96 99 GLN A N 1
ATOM 773 C CA . GLN A 1 99 ? 2.559 10.781 3.312 1 96 99 GLN A CA 1
ATOM 774 C C . GLN A 1 99 ? 1.21 10.352 3.883 1 96 99 GLN A C 1
ATOM 776 O O . GLN A 1 99 ? 1.039 9.195 4.281 1 96 99 GLN A O 1
ATOM 781 N N . GLY A 1 100 ? 0.275 11.281 3.941 1 97 100 GLY A N 1
ATOM 782 C CA . GLY A 1 100 ? -1.059 10.891 4.371 1 97 100 GLY A CA 1
ATOM 783 C C . GLY A 1 100 ? -1.698 9.852 3.471 1 97 100 GLY A C 1
ATOM 784 O O . GLY A 1 100 ? -2.287 8.883 3.953 1 97 100 GLY A O 1
ATOM 785 N N . ALA A 1 101 ? -1.613 10.078 2.154 1 98 101 ALA A N 1
ATOM 786 C CA . ALA A 1 101 ? -2.145 9.125 1.184 1 98 101 ALA A CA 1
ATOM 787 C C . ALA A 1 101 ? -1.425 7.781 1.278 1 98 101 ALA A C 1
ATOM 789 O O . ALA A 1 101 ? -2.053 6.727 1.18 1 98 101 ALA A O 1
ATOM 790 N N . GLU A 1 102 ? -0.108 7.879 1.42 1 98.31 102 GLU A N 1
ATOM 791 C CA . GLU A 1 102 ? 0.682 6.664 1.612 1 98.31 102 GLU A CA 1
ATOM 792 C C . GLU A 1 102 ? 0.164 5.852 2.795 1 98.31 102 GLU A C 1
ATOM 794 O O . GLU A 1 102 ? 0.025 4.629 2.701 1 98.31 102 GLU A O 1
ATOM 799 N N . HIS A 1 103 ? -0.161 6.52 3.85 1 98.62 103 HIS A N 1
ATOM 800 C CA . HIS A 1 103 ? -0.667 5.867 5.055 1 98.62 103 HIS A CA 1
ATOM 801 C C . HIS A 1 103 ? -2.055 5.281 4.82 1 98.62 103 HIS A C 1
ATOM 803 O O . HIS A 1 103 ? -2.346 4.168 5.262 1 98.62 103 HIS A O 1
ATOM 809 N N . ALA A 1 104 ? -2.895 6 4.117 1 98.81 104 ALA A N 1
ATOM 810 C CA . ALA A 1 104 ? -4.223 5.496 3.773 1 98.81 104 ALA A CA 1
ATOM 811 C C . ALA A 1 104 ? -4.125 4.184 3 1 98.81 104 ALA A C 1
ATOM 813 O O . ALA A 1 104 ? -4.844 3.225 3.301 1 98.81 104 ALA A O 1
ATOM 814 N N . TRP A 1 105 ? -3.266 4.125 2.07 1 98.81 105 TRP A N 1
ATOM 815 C CA . TRP A 1 105 ? -3.092 2.922 1.26 1 98.81 105 TRP A CA 1
ATOM 816 C C . TRP A 1 105 ? -2.48 1.794 2.084 1 98.81 105 TRP A C 1
ATOM 818 O O . TRP A 1 105 ? -2.783 0.619 1.858 1 98.81 105 TRP A O 1
ATOM 828 N N . ALA A 1 106 ? -1.581 2.15 3.033 1 98.81 106 ALA A N 1
ATOM 829 C CA . ALA A 1 106 ? -1.046 1.136 3.938 1 98.81 106 ALA A CA 1
ATOM 830 C C . ALA A 1 106 ? -2.164 0.45 4.719 1 98.81 106 ALA A C 1
ATOM 832 O O . ALA A 1 106 ? -2.193 -0.778 4.824 1 98.81 106 ALA A O 1
ATOM 833 N N . LEU A 1 107 ? -3.082 1.282 5.223 1 98.88 107 LEU A N 1
ATOM 834 C CA . LEU A 1 107 ? -4.215 0.737 5.961 1 98.88 107 LEU A CA 1
ATOM 835 C C . LEU A 1 107 ? -5.062 -0.162 5.07 1 98.88 107 LEU A C 1
ATOM 837 O O . LEU A 1 107 ? -5.398 -1.286 5.453 1 98.88 107 LEU A O 1
ATOM 841 N N . LEU A 1 108 ? -5.355 0.285 3.893 1 98.88 108 LEU A N 1
ATOM 842 C CA . LEU A 1 108 ? -6.195 -0.444 2.951 1 98.88 108 LEU A CA 1
ATOM 843 C C . LEU A 1 108 ? -5.574 -1.79 2.594 1 98.88 108 LEU A C 1
ATOM 845 O O . LEU A 1 108 ? -6.215 -2.834 2.736 1 98.88 108 LEU A O 1
ATOM 849 N N . LEU A 1 109 ? -4.344 -1.735 2.156 1 98.81 109 LEU A N 1
ATOM 850 C CA . LEU A 1 109 ? -3.701 -2.949 1.668 1 98.81 109 LEU A CA 1
ATOM 851 C C . LEU A 1 109 ? -3.473 -3.939 2.805 1 98.81 109 LEU A C 1
ATOM 853 O O . LEU A 1 109 ? -3.541 -5.152 2.6 1 98.81 109 LEU A O 1
ATOM 857 N N . ALA A 1 110 ? -3.143 -3.42 3.988 1 98.75 110 ALA A N 1
ATOM 858 C CA . ALA A 1 110 ? -2.975 -4.305 5.137 1 98.75 110 ALA A CA 1
ATOM 859 C C . ALA A 1 110 ? -4.258 -5.078 5.426 1 98.75 110 ALA A C 1
ATOM 861 O O . ALA A 1 110 ? -4.215 -6.281 5.703 1 98.75 110 ALA A O 1
ATOM 862 N N . LEU A 1 111 ? -5.387 -4.395 5.348 1 98.56 111 LEU A N 1
ATOM 863 C CA . LEU A 1 111 ? -6.676 -5.043 5.555 1 98.56 111 LEU A CA 1
ATOM 864 C C . LEU A 1 111 ? -6.953 -6.066 4.461 1 98.56 111 LEU A C 1
ATOM 866 O O . LEU A 1 111 ? -7.27 -7.223 4.75 1 98.56 111 LEU A O 1
ATOM 870 N N . ALA A 1 112 ? -6.773 -5.633 3.238 1 98.31 112 ALA A N 1
ATOM 871 C CA . ALA A 1 112 ? -7.129 -6.441 2.076 1 98.31 112 ALA A CA 1
ATOM 872 C C . ALA A 1 112 ? -6.277 -7.703 2.002 1 98.31 112 ALA A C 1
ATOM 874 O O . ALA A 1 112 ? -6.742 -8.742 1.529 1 98.31 112 ALA A O 1
ATOM 875 N N . ARG A 1 113 ? -5.039 -7.59 2.523 1 98.19 113 ARG A N 1
ATOM 876 C CA . ARG A 1 113 ? -4.102 -8.703 2.389 1 98.19 113 ARG A CA 1
ATOM 877 C C . ARG A 1 113 ? -3.879 -9.391 3.729 1 98.19 113 ARG A C 1
ATOM 879 O O . ARG A 1 113 ? -2.959 -10.203 3.867 1 98.19 113 ARG A O 1
ATOM 886 N N . GLN A 1 114 ? -4.637 -9.062 4.762 1 97.81 114 GLN A N 1
ATOM 887 C CA . GLN A 1 114 ? -4.738 -9.766 6.039 1 97.81 114 GLN A CA 1
ATOM 888 C C . GLN A 1 114 ? -3.426 -9.688 6.812 1 97.81 114 GLN A C 1
ATOM 890 O O . GLN A 1 114 ? -2.996 -10.672 7.418 1 97.81 114 GLN A O 1
ATOM 895 N N . ILE A 1 115 ? -2.783 -8.531 6.746 1 98.06 115 ILE A N 1
ATOM 896 C CA . ILE A 1 115 ? -1.531 -8.328 7.469 1 98.06 115 ILE A CA 1
ATOM 897 C C . ILE A 1 115 ? -1.782 -8.43 8.969 1 98.06 115 ILE A C 1
ATOM 899 O O . ILE A 1 115 ? -0.986 -9.023 9.703 1 98.06 115 ILE A O 1
ATOM 903 N N . PRO A 1 116 ? -2.912 -7.871 9.531 1 97.75 116 PRO A N 1
ATOM 904 C CA . PRO A 1 116 ? -3.162 -8.031 10.961 1 97.75 116 PRO A CA 1
ATOM 905 C C . PRO A 1 116 ? -3.201 -9.492 11.398 1 97.75 116 PRO A C 1
ATOM 907 O O . PRO A 1 116 ? -2.637 -9.844 12.438 1 97.75 116 PRO A O 1
ATOM 910 N N . LEU A 1 117 ? -3.859 -10.359 10.586 1 97.25 117 LEU A N 1
ATOM 911 C CA . LEU A 1 117 ? -3.902 -11.781 10.906 1 97.25 117 LEU A CA 1
ATOM 912 C C . LEU A 1 117 ? -2.498 -12.375 10.93 1 97.25 117 LEU A C 1
ATOM 914 O O . LEU A 1 117 ? -2.174 -13.172 11.812 1 97.25 117 LEU A O 1
ATOM 918 N N . ALA A 1 118 ? -1.705 -12.008 9.961 1 97.56 118 ALA A N 1
ATOM 919 C CA . ALA A 1 118 ? -0.33 -12.5 9.898 1 97.56 118 ALA A CA 1
ATOM 920 C C . ALA A 1 118 ? 0.446 -12.109 11.148 1 97.56 118 ALA A C 1
ATOM 922 O O . ALA A 1 118 ? 1.205 -12.914 11.695 1 97.56 118 ALA A O 1
ATOM 923 N N . VAL A 1 119 ? 0.285 -10.844 11.586 1 96.94 119 VAL A N 1
ATOM 924 C CA . VAL A 1 119 ? 0.956 -10.344 12.781 1 96.94 119 VAL A CA 1
ATOM 925 C C . VAL A 1 119 ? 0.504 -11.141 14.008 1 96.94 119 VAL A C 1
ATOM 927 O O . VAL A 1 119 ? 1.33 -11.562 14.82 1 96.94 119 VAL A O 1
ATOM 930 N N . GLU A 1 120 ? -0.747 -11.352 14.125 1 95.75 120 GLU A N 1
ATOM 931 C CA . GLU A 1 120 ? -1.294 -12.117 15.242 1 95.75 120 GLU A CA 1
ATOM 932 C C . GLU A 1 120 ? -0.802 -13.562 15.219 1 95.75 120 GLU A C 1
ATOM 934 O O . GLU A 1 120 ? -0.475 -14.133 16.266 1 95.75 120 GLU A O 1
ATOM 939 N N . ASN A 1 121 ? -0.8 -14.164 14.016 1 96.31 121 ASN A N 1
ATOM 940 C CA . ASN A 1 121 ? -0.38 -15.555 13.836 1 96.31 121 ASN A CA 1
ATOM 941 C C . ASN A 1 121 ? 1.095 -15.742 14.18 1 96.31 121 ASN A C 1
ATOM 943 O O . ASN A 1 121 ? 1.501 -16.812 14.633 1 96.31 121 ASN A O 1
ATOM 947 N N . ARG A 1 122 ? 1.87 -14.727 13.898 1 94.38 122 ARG A N 1
ATOM 948 C CA . ARG A 1 122 ? 3.301 -14.805 14.18 1 94.38 122 ARG A CA 1
ATOM 949 C C . ARG A 1 122 ? 3.555 -15.117 15.648 1 94.38 122 ARG A C 1
ATOM 951 O O . ARG A 1 122 ? 4.402 -15.945 15.977 1 94.38 122 ARG A O 1
ATOM 958 N N . ALA A 1 123 ? 2.824 -14.438 16.5 1 90.06 123 ALA A N 1
ATOM 959 C CA . ALA A 1 123 ? 2.982 -14.633 17.938 1 90.06 123 ALA A CA 1
ATOM 960 C C . ALA A 1 123 ? 2.686 -16.078 18.328 1 90.06 123 ALA A C 1
ATOM 962 O O . ALA A 1 123 ? 3.24 -16.594 19.297 1 90.06 123 ALA A O 1
ATOM 963 N N . ARG A 1 124 ? 1.907 -16.75 17.547 1 94 124 ARG A N 1
ATOM 964 C CA . ARG A 1 124 ? 1.514 -18.125 17.812 1 94 124 ARG A CA 1
ATOM 965 C C . ARG A 1 124 ? 2.234 -19.094 16.891 1 94 124 ARG A C 1
ATOM 967 O O . ARG A 1 124 ? 2.004 -20.297 16.938 1 94 124 ARG A O 1
ATOM 974 N N . ARG A 1 125 ? 3.088 -18.547 16.047 1 96.5 125 ARG A N 1
ATOM 975 C CA . ARG A 1 125 ? 3.875 -19.312 15.078 1 96.5 125 ARG A CA 1
ATOM 976 C C . ARG A 1 125 ? 2.977 -20.203 14.211 1 96.5 125 ARG A C 1
ATOM 978 O O . ARG A 1 125 ? 3.232 -21.391 14.062 1 96.5 125 ARG A O 1
ATOM 985 N N . LEU A 1 126 ? 1.882 -19.594 13.742 1 95.81 126 LEU A N 1
ATOM 986 C CA . LEU A 1 126 ? 0.911 -20.281 12.898 1 95.81 126 LEU A CA 1
ATOM 987 C C . LEU A 1 126 ? 1.064 -19.859 11.438 1 95.81 126 LEU A C 1
ATOM 989 O O . LEU A 1 126 ? 1.011 -18.672 11.125 1 95.81 126 LEU A O 1
ATOM 993 N N . TRP A 1 127 ? 1.294 -20.844 10.586 1 96.31 127 TRP A N 1
ATOM 994 C CA . TRP A 1 127 ? 1.367 -20.625 9.148 1 96.31 127 TRP A CA 1
ATOM 995 C C . TRP A 1 127 ? -0.01 -20.766 8.508 1 96.31 127 TRP A C 1
ATOM 997 O O . TRP A 1 127 ? -0.29 -21.75 7.824 1 96.31 127 TRP A O 1
ATOM 1007 N N . GLN A 1 128 ? -0.926 -19.766 8.719 1 94.19 128 GLN A N 1
ATOM 1008 C CA . GLN A 1 128 ? -2.324 -19.781 8.305 1 94.19 128 GLN A CA 1
ATOM 1009 C C . GLN A 1 128 ? -2.725 -18.469 7.641 1 94.19 128 GLN A C 1
ATOM 1011 O O . GLN A 1 128 ? -2.133 -17.422 7.918 1 94.19 128 GLN A O 1
ATOM 1016 N N . SER A 1 129 ? -3.629 -18.594 6.762 1 91.81 129 SER A N 1
ATOM 1017 C CA . SER A 1 129 ? -4.078 -17.422 6.016 1 91.81 129 SER A CA 1
ATOM 1018 C C . SER A 1 129 ? -5.582 -17.219 6.148 1 91.81 129 SER A C 1
ATOM 1020 O O . SER A 1 129 ? -6.289 -18.094 6.652 1 91.81 129 SER A O 1
ATOM 1022 N N . GLY A 1 130 ? -6.043 -16.109 5.855 1 91.19 130 GLY A N 1
ATOM 1023 C CA . GLY A 1 130 ? -7.457 -15.789 5.762 1 91.19 130 GLY A CA 1
ATOM 1024 C C . GLY A 1 130 ? -7.879 -15.344 4.375 1 91.19 130 GLY A C 1
ATOM 1025 O O . GLY A 1 130 ? -7.074 -15.359 3.441 1 91.19 130 GLY A O 1
ATOM 1026 N N . PRO A 1 131 ? -9.125 -15.078 4.188 1 91.88 131 PRO A N 1
ATOM 1027 C CA . PRO A 1 131 ? -9.602 -14.617 2.883 1 91.88 131 PRO A CA 1
ATOM 1028 C C . PRO A 1 131 ? -9.039 -13.25 2.496 1 91.88 131 PRO A C 1
ATOM 1030 O O . PRO A 1 131 ? -8.906 -12.375 3.348 1 91.88 131 PRO A O 1
ATOM 1033 N N . VAL A 1 132 ? -8.602 -13.164 1.297 1 94 132 VAL A N 1
ATOM 1034 C CA . VAL A 1 132 ? -8.047 -11.898 0.827 1 94 132 VAL A CA 1
ATOM 1035 C C . VAL A 1 132 ? -8.961 -11.289 -0.232 1 94 132 VAL A C 1
ATOM 1037 O O . VAL A 1 132 ? -9.703 -12.008 -0.904 1 94 132 VAL A O 1
ATOM 1040 N N . ILE A 1 133 ? -8.984 -10.023 -0.317 1 94.44 133 ILE A N 1
ATOM 1041 C CA . ILE A 1 133 ? -9.695 -9.281 -1.349 1 94.44 133 ILE A CA 1
ATOM 1042 C C . ILE A 1 133 ? -8.703 -8.5 -2.205 1 94.44 133 ILE A C 1
ATOM 1044 O O . ILE A 1 133 ? -7.891 -7.734 -1.682 1 94.44 133 ILE A O 1
ATOM 1048 N N . GLN A 1 134 ? -8.656 -8.773 -3.463 1 96.12 134 GLN A N 1
ATOM 1049 C CA . GLN A 1 134 ? -7.816 -7.996 -4.371 1 96.12 134 GLN A CA 1
ATOM 1050 C C . GLN A 1 134 ? -8.469 -6.66 -4.715 1 96.12 134 GLN A C 1
ATOM 1052 O O . GLN A 1 134 ? -9.617 -6.617 -5.152 1 96.12 134 GLN A O 1
ATOM 1057 N N . ILE A 1 135 ? -7.742 -5.551 -4.535 1 96.81 135 ILE A N 1
ATOM 1058 C CA . ILE A 1 135 ? -8.336 -4.234 -4.727 1 96.81 135 ILE A CA 1
ATOM 1059 C C . ILE A 1 135 ? -8.102 -3.764 -6.16 1 96.81 135 ILE A C 1
ATOM 1061 O O . ILE A 1 135 ? -8.867 -2.953 -6.688 1 96.81 135 ILE A O 1
ATOM 1065 N N . SER A 1 136 ? -7.02 -4.266 -6.789 1 96.88 136 SER A N 1
ATOM 1066 C CA . SER A 1 136 ? -6.691 -3.859 -8.156 1 96.88 136 SER A CA 1
ATOM 1067 C C . SER A 1 136 ? -7.859 -4.117 -9.102 1 96.88 136 SER A C 1
ATOM 1069 O O . SER A 1 136 ? -8.508 -5.16 -9.023 1 96.88 136 SER A O 1
ATOM 1071 N N . GLY A 1 137 ? -8.141 -3.164 -9.945 1 96.69 137 GLY A N 1
ATOM 1072 C CA . GLY A 1 137 ? -9.219 -3.281 -10.922 1 96.69 137 GLY A CA 1
ATOM 1073 C C . GLY A 1 137 ? -10.57 -2.859 -10.375 1 96.69 137 GLY A C 1
ATOM 1074 O O . GLY A 1 137 ? -11.547 -2.789 -11.117 1 96.69 137 GLY A O 1
ATOM 1075 N N . GLY A 1 138 ? -10.664 -2.576 -9.062 1 97.94 138 GLY A N 1
ATOM 1076 C CA . GLY A 1 138 ? -11.906 -2.156 -8.438 1 97.94 138 GLY A CA 1
ATOM 1077 C C . GLY A 1 138 ? -12.172 -0.669 -8.578 1 97.94 138 GLY A C 1
ATOM 1078 O O . GLY A 1 138 ? -11.609 -0.012 -9.453 1 97.94 138 GLY A O 1
ATOM 1079 N N . THR A 1 139 ? -13.07 -0.176 -7.742 1 98.81 139 THR A N 1
ATOM 1080 C CA . THR A 1 139 ? -13.477 1.225 -7.777 1 98.81 139 THR A CA 1
ATOM 1081 C C . THR A 1 139 ? -13.117 1.925 -6.469 1 98.81 139 THR A C 1
ATOM 1083 O O . THR A 1 139 ? -13.461 1.443 -5.387 1 98.81 139 THR A O 1
ATOM 1086 N N . LEU A 1 140 ? -12.398 3.014 -6.594 1 98.88 140 LEU A N 1
ATOM 1087 C CA . LEU A 1 140 ? -12.102 3.881 -5.457 1 98.88 140 LEU A CA 1
ATOM 1088 C C . LEU A 1 140 ? -13.031 5.082 -5.434 1 98.88 140 LEU A C 1
ATOM 1090 O O . LEU A 1 140 ? -13.109 5.836 -6.406 1 98.88 140 LEU A O 1
ATOM 1094 N N . GLY A 1 141 ? -13.805 5.207 -4.375 1 98.94 141 GLY A N 1
ATOM 1095 C CA . GLY A 1 141 ? -14.594 6.402 -4.129 1 98.94 141 GLY A CA 1
ATOM 1096 C C . GLY A 1 141 ? -13.914 7.379 -3.186 1 98.94 141 GLY A C 1
ATOM 1097 O O . GLY A 1 141 ? -13.609 7.031 -2.045 1 98.94 141 GLY A O 1
ATOM 1098 N N . LEU A 1 142 ? -13.695 8.586 -3.652 1 98.88 142 LEU A N 1
ATOM 1099 C CA . LEU A 1 142 ? -13.031 9.625 -2.871 1 98.88 142 LEU A CA 1
ATOM 1100 C C . LEU A 1 142 ? -14.023 10.703 -2.451 1 98.88 142 LEU A C 1
ATOM 1102 O O . LEU A 1 142 ? -14.734 11.266 -3.293 1 98.88 142 LEU A O 1
ATOM 1106 N N . ILE A 1 143 ? -14.078 10.938 -1.16 1 98.69 143 ILE A N 1
ATOM 1107 C CA . ILE A 1 143 ? -14.852 12.055 -0.635 1 98.69 143 ILE A CA 1
ATOM 1108 C C . ILE A 1 143 ? -13.93 13.25 -0.394 1 98.69 143 ILE A C 1
ATOM 1110 O O . ILE A 1 143 ? -13.352 13.391 0.687 1 98.69 143 ILE A O 1
ATOM 1114 N N . GLY A 1 144 ? -13.852 14.07 -1.353 1 96.81 144 GLY A N 1
ATOM 1115 C CA . GLY A 1 144 ? -12.875 15.141 -1.404 1 96.81 144 GLY A CA 1
ATOM 1116 C C . GLY A 1 144 ? -11.75 14.875 -2.391 1 96.81 144 GLY A C 1
ATOM 1117 O O . GLY A 1 144 ? -11.172 13.789 -2.398 1 96.81 144 GLY A O 1
ATOM 1118 N N . LEU A 1 145 ? -11.477 15.844 -3.221 1 96.75 145 LEU A N 1
ATOM 1119 C CA . LEU A 1 145 ? -10.414 15.711 -4.215 1 96.75 145 LEU A CA 1
ATOM 1120 C C . LEU A 1 145 ? -9.461 16.906 -4.148 1 96.75 145 LEU A C 1
ATOM 1122 O O . LEU A 1 145 ? -9.109 17.469 -5.18 1 96.75 145 LEU A O 1
ATOM 1126 N N . GLY A 1 146 ? -9.195 17.328 -2.916 1 92.88 146 GLY A N 1
ATOM 1127 C CA . GLY A 1 146 ? -8.125 18.281 -2.676 1 92.88 146 GLY A CA 1
ATOM 1128 C C . GLY A 1 146 ? -6.75 17.641 -2.676 1 92.88 146 GLY A C 1
ATOM 1129 O O . GLY A 1 146 ? -6.488 16.719 -3.455 1 92.88 146 GLY A O 1
ATOM 1130 N N . GLY A 1 147 ? -5.812 18.125 -1.871 1 91.44 147 GLY A N 1
ATOM 1131 C CA . GLY A 1 147 ? -4.461 17.578 -1.814 1 91.44 147 GLY A CA 1
ATOM 1132 C C . GLY A 1 147 ? -4.426 16.109 -1.467 1 91.44 147 GLY A C 1
ATOM 1133 O O . GLY A 1 147 ? -3.809 15.305 -2.18 1 91.44 147 GLY A O 1
ATOM 1134 N N . PHE A 1 148 ? -5.125 15.742 -0.41 1 93.69 148 PHE A N 1
ATOM 1135 C CA . PHE A 1 148 ? -5.156 14.352 0.029 1 93.69 148 PHE A CA 1
ATOM 1136 C C . PHE A 1 148 ? -5.816 13.469 -1.023 1 93.69 148 PHE A C 1
ATOM 1138 O O . PHE A 1 148 ? -5.25 12.445 -1.426 1 93.69 148 PHE A O 1
ATOM 1145 N N . GLY A 1 149 ? -6.988 13.922 -1.455 1 96.81 149 GLY A N 1
ATOM 1146 C CA . GLY A 1 149 ? -7.723 13.148 -2.447 1 96.81 149 GLY A CA 1
ATOM 1147 C C . GLY A 1 149 ? -6.934 12.914 -3.719 1 96.81 149 GLY A C 1
ATOM 1148 O O . GLY A 1 149 ? -6.941 11.805 -4.258 1 96.81 149 GLY A O 1
ATOM 1149 N N . MET A 1 150 ? -6.25 13.93 -4.156 1 96.81 150 MET A N 1
ATOM 1150 C CA . MET A 1 150 ? -5.457 13.836 -5.379 1 96.81 150 MET A CA 1
ATOM 1151 C C . MET A 1 150 ? -4.32 12.836 -5.215 1 96.81 150 MET A C 1
ATOM 1153 O O . MET A 1 150 ? -4.066 12.023 -6.105 1 96.81 150 MET A O 1
ATOM 1157 N N . GLU A 1 151 ? -3.652 12.93 -4.094 1 97.44 151 GLU A N 1
ATOM 1158 C CA . GLU A 1 151 ? -2.555 12 -3.828 1 97.44 151 GLU A CA 1
ATOM 1159 C C . GLU A 1 151 ? -3.062 10.57 -3.699 1 97.44 151 GLU A C 1
ATOM 1161 O O . GLU A 1 151 ? -2.41 9.633 -4.164 1 97.44 151 GLU A O 1
ATOM 1166 N N . MET A 1 152 ? -4.23 10.367 -3.107 1 98.31 152 MET A N 1
ATOM 1167 C CA . MET A 1 152 ? -4.844 9.047 -3.01 1 98.31 152 MET A CA 1
ATOM 1168 C C . MET A 1 152 ? -5.207 8.516 -4.391 1 98.31 152 MET A C 1
ATOM 1170 O O . MET A 1 152 ? -4.938 7.355 -4.703 1 98.31 152 MET A O 1
ATOM 1174 N N . ALA A 1 153 ? -5.762 9.383 -5.195 1 98.38 153 ALA A N 1
ATOM 1175 C CA . ALA A 1 153 ? -6.16 9.031 -6.555 1 98.38 153 ALA A CA 1
ATOM 1176 C C . ALA A 1 153 ? -4.953 8.641 -7.398 1 98.38 153 ALA A C 1
ATOM 1178 O O . ALA A 1 153 ? -5 7.66 -8.148 1 98.38 153 ALA A O 1
ATOM 1179 N N . LYS A 1 154 ? -3.932 9.406 -7.301 1 97.5 154 LYS A N 1
ATOM 1180 C CA . LYS A 1 154 ? -2.705 9.148 -8.055 1 97.5 154 LYS A CA 1
ATOM 1181 C C . LYS A 1 154 ? -2.195 7.73 -7.809 1 97.5 154 LYS A C 1
ATOM 1183 O O . LYS A 1 154 ? -1.826 7.027 -8.75 1 97.5 154 LYS A O 1
ATOM 1188 N N . ARG A 1 155 ? -2.203 7.281 -6.633 1 97.94 155 ARG A N 1
ATOM 1189 C CA . ARG A 1 155 ? -1.719 5.949 -6.27 1 97.94 155 ARG A CA 1
ATOM 1190 C C . ARG A 1 155 ? -2.658 4.867 -6.789 1 97.94 155 ARG A C 1
ATOM 1192 O O . ARG A 1 155 ? -2.217 3.775 -7.148 1 97.94 155 ARG A O 1
ATOM 1199 N N . ALA A 1 156 ? -3.938 5.184 -6.891 1 98.12 156 ALA A N 1
ATOM 1200 C CA . ALA A 1 156 ? -4.934 4.227 -7.371 1 98.12 156 ALA A CA 1
ATOM 1201 C C . ALA A 1 156 ? -4.684 3.861 -8.828 1 98.12 156 ALA A C 1
ATOM 1203 O O . ALA A 1 156 ? -5.09 2.791 -9.289 1 98.12 156 ALA A O 1
ATOM 1204 N N . GLN A 1 157 ? -4.016 4.75 -9.555 1 95.75 157 GLN A N 1
ATOM 1205 C CA . GLN A 1 157 ? -3.695 4.484 -10.953 1 95.75 157 GLN A CA 1
ATOM 1206 C C . GLN A 1 157 ? -2.803 3.254 -11.094 1 95.75 157 GLN A C 1
ATOM 1208 O O . GLN A 1 157 ? -2.998 2.438 -11.992 1 95.75 157 GLN A O 1
ATOM 1213 N N . GLY A 1 158 ? -1.9 3.092 -10.172 1 95.81 158 GLY A N 1
ATOM 1214 C CA . GLY A 1 158 ? -1.017 1.938 -10.211 1 95.81 158 GLY A CA 1
ATOM 1215 C C . GLY A 1 158 ? -1.737 0.627 -9.953 1 95.81 158 GLY A C 1
ATOM 1216 O O . GLY A 1 158 ? -1.188 -0.448 -10.203 1 95.81 158 GLY A O 1
ATOM 1217 N N . TYR A 1 159 ? -2.963 0.71 -9.516 1 97.5 159 TYR A N 1
ATOM 1218 C CA . TYR A 1 159 ? -3.756 -0.472 -9.203 1 97.5 159 TYR A CA 1
ATOM 1219 C C . TYR A 1 159 ? -4.91 -0.634 -10.18 1 97.5 159 TYR A C 1
ATOM 1221 O O . TYR A 1 159 ? -5.832 -1.419 -9.938 1 97.5 159 TYR A O 1
ATOM 1229 N N . ASP A 1 160 ? -4.898 0.161 -11.234 1 96.25 160 ASP A N 1
ATOM 1230 C CA . ASP A 1 160 ? -5.875 0.096 -12.32 1 96.25 160 ASP A CA 1
ATOM 1231 C C . ASP A 1 160 ? -7.297 0.261 -11.789 1 96.25 160 ASP A C 1
ATOM 1233 O O . ASP A 1 160 ? -8.211 -0.457 -12.203 1 96.25 160 ASP A O 1
ATOM 1237 N N . MET A 1 161 ? -7.469 1.104 -10.859 1 98.19 161 MET A N 1
ATOM 1238 C CA . MET A 1 161 ? -8.797 1.299 -10.273 1 98.19 161 MET A CA 1
ATOM 1239 C C . MET A 1 161 ? -9.57 2.379 -11.023 1 98.19 161 MET A C 1
ATOM 1241 O O . MET A 1 161 ? -8.969 3.309 -11.57 1 98.19 161 MET A O 1
ATOM 1245 N N . THR A 1 162 ? -10.875 2.195 -11.07 1 98.69 162 THR A N 1
ATOM 1246 C CA . THR A 1 162 ? -11.766 3.283 -11.461 1 98.69 162 THR A CA 1
ATOM 1247 C C . THR A 1 162 ? -11.953 4.27 -10.312 1 98.69 162 THR A C 1
ATOM 1249 O O . THR A 1 162 ? -12.289 3.871 -9.195 1 98.69 162 THR A O 1
ATOM 1252 N N . ILE A 1 163 ? -11.719 5.559 -10.562 1 98.81 163 ILE A N 1
ATOM 1253 C CA . ILE A 1 163 ? -11.734 6.543 -9.492 1 98.81 163 ILE A CA 1
ATOM 1254 C C . ILE A 1 163 ? -12.969 7.43 -9.617 1 98.81 163 ILE A C 1
ATOM 1256 O O . ILE A 1 163 ? -13.164 8.094 -10.641 1 98.81 163 ILE A O 1
ATOM 1260 N N . LEU A 1 164 ? -13.82 7.422 -8.641 1 98.88 164 LEU A N 1
ATOM 1261 C CA . LEU A 1 164 ? -14.961 8.312 -8.477 1 98.88 164 LEU A CA 1
ATOM 1262 C C . LEU A 1 164 ? -14.719 9.305 -7.348 1 98.88 164 LEU A C 1
ATOM 1264 O O . LEU A 1 164 ? -14.18 8.938 -6.301 1 98.88 164 LEU A O 1
ATOM 1268 N N . ALA A 1 165 ? -15.07 10.547 -7.582 1 98.75 165 ALA A N 1
ATOM 1269 C CA . ALA A 1 165 ? -14.844 11.547 -6.539 1 98.75 165 ALA A CA 1
ATOM 1270 C C . ALA A 1 165 ? -16 12.523 -6.445 1 98.75 165 ALA A C 1
ATOM 1272 O O . ALA A 1 165 ? -16.688 12.789 -7.441 1 98.75 165 ALA A O 1
ATOM 1273 N N . ILE A 1 166 ? -16.266 12.984 -5.277 1 98.5 166 ILE A N 1
ATOM 1274 C CA . ILE A 1 166 ? -17.141 14.133 -5.059 1 98.5 166 ILE A CA 1
ATOM 1275 C C . ILE A 1 166 ? -16.375 15.25 -4.355 1 98.5 166 ILE A C 1
ATOM 1277 O O . ILE A 1 166 ? -15.508 14.977 -3.512 1 98.5 166 ILE A O 1
ATOM 1281 N N . ASP A 1 167 ? -16.547 16.375 -4.688 1 96.25 167 ASP A N 1
ATOM 1282 C CA . ASP A 1 167 ? -15.891 17.547 -4.121 1 96.25 167 ASP A CA 1
ATOM 1283 C C . ASP A 1 167 ? -16.781 18.781 -4.238 1 96.25 167 ASP A C 1
ATOM 1285 O O . ASP A 1 167 ? -17.406 19 -5.273 1 96.25 167 ASP A O 1
ATOM 1289 N N . PRO A 1 168 ? -16.859 19.562 -3.189 1 92.25 168 PRO A N 1
ATOM 1290 C CA . PRO A 1 168 ? -17.766 20.719 -3.229 1 92.25 168 PRO A CA 1
ATOM 1291 C C . PRO A 1 168 ? -17.188 21.891 -4.012 1 92.25 168 PRO A C 1
ATOM 1293 O O . PRO A 1 168 ? -17.922 22.797 -4.406 1 92.25 168 PRO A O 1
ATOM 1296 N N . VAL A 1 169 ? -15.883 21.969 -4.242 1 88.69 169 VAL A N 1
ATOM 1297 C CA . VAL A 1 169 ? -15.242 23.156 -4.789 1 88.69 169 VAL A CA 1
ATOM 1298 C C . VAL A 1 169 ? -14.648 22.844 -6.16 1 88.69 169 VAL A C 1
ATOM 1300 O O . VAL A 1 169 ? -14.883 23.562 -7.129 1 88.69 169 VAL A O 1
ATOM 1303 N N . ARG A 1 170 ? -13.914 21.719 -6.18 1 90.06 170 ARG A N 1
ATOM 1304 C CA . ARG A 1 170 ? -13.219 21.375 -7.414 1 90.06 170 ARG A CA 1
ATOM 1305 C C . ARG A 1 170 ? -14.203 21.016 -8.516 1 90.06 170 ARG A C 1
ATOM 1307 O O . ARG A 1 170 ? -15.086 20.172 -8.312 1 90.06 170 ARG A O 1
ATOM 1314 N N . THR A 1 171 ? -13.93 21.609 -9.672 1 90.12 171 THR A N 1
ATOM 1315 C CA . THR A 1 171 ? -14.844 21.344 -10.773 1 90.12 171 THR A CA 1
ATOM 1316 C C . THR A 1 171 ? -14.102 20.688 -11.938 1 90.12 171 THR A C 1
ATOM 1318 O O . THR A 1 171 ? -14.727 20.047 -12.789 1 90.12 171 THR A O 1
ATOM 1321 N N . GLU A 1 172 ? -12.852 20.906 -11.922 1 93.94 172 GLU A N 1
ATOM 1322 C CA . GLU A 1 172 ? -12.07 20.297 -13 1 93.94 172 GLU A CA 1
ATOM 1323 C C . GLU A 1 172 ? -11.664 18.875 -12.656 1 93.94 172 GLU A C 1
ATOM 1325 O O . GLU A 1 172 ? -11.031 18.625 -11.625 1 93.94 172 GLU A O 1
ATOM 1330 N N . LYS A 1 173 ? -11.992 17.984 -13.508 1 94.94 173 LYS A N 1
ATOM 1331 C CA . LYS A 1 173 ? -11.711 16.562 -13.297 1 94.94 173 LYS A CA 1
ATOM 1332 C C . LYS A 1 173 ? -10.32 16.203 -13.812 1 94.94 173 LYS A C 1
ATOM 1334 O O . LYS A 1 173 ? -10.062 16.281 -15.016 1 94.94 173 LYS A O 1
ATOM 1339 N N . PRO A 1 174 ? -9.492 15.805 -13.008 1 95.56 174 PRO A N 1
ATOM 1340 C CA . PRO A 1 174 ? -8.219 15.289 -13.508 1 95.56 174 PRO A CA 1
ATOM 1341 C C . PRO A 1 174 ? -8.391 14.125 -14.477 1 95.56 174 PRO A C 1
ATOM 1343 O O . PRO A 1 174 ? -9.328 13.336 -14.336 1 95.56 174 PRO A O 1
ATOM 1346 N N . PRO A 1 175 ? -7.477 13.867 -15.414 1 95.38 175 PRO A N 1
ATOM 1347 C CA . PRO A 1 175 ? -7.633 12.844 -16.453 1 95.38 175 PRO A CA 1
ATOM 1348 C C . PRO A 1 175 ? -7.75 11.438 -15.891 1 95.38 175 PRO A C 1
ATOM 1350 O O . PRO A 1 175 ? -8.453 10.594 -16.453 1 95.38 175 PRO A O 1
ATOM 1353 N N . PHE A 1 176 ? -7.094 11.219 -14.836 1 95.31 176 PHE A N 1
ATOM 1354 C CA . PHE A 1 176 ? -7.051 9.852 -14.328 1 95.31 176 PHE A CA 1
ATOM 1355 C C . PHE A 1 176 ? -8.234 9.578 -13.414 1 95.31 176 PHE A C 1
ATOM 1357 O O . PHE A 1 176 ? -8.391 8.469 -12.898 1 95.31 176 PHE A O 1
ATOM 1364 N N . VAL A 1 177 ? -9.109 10.555 -13.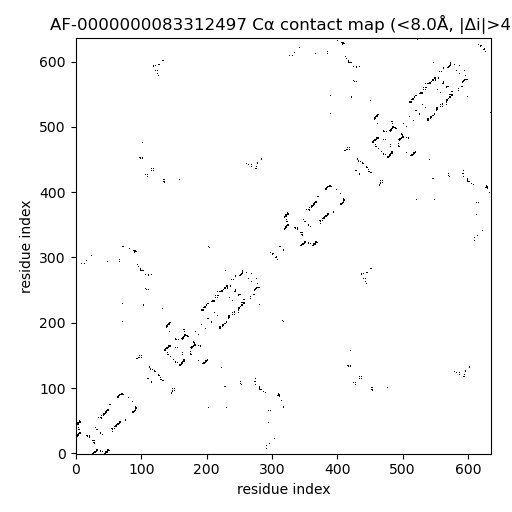164 1 98.12 177 VAL A N 1
ATOM 1365 C CA . VAL A 1 177 ? -10.344 10.391 -12.406 1 98.12 177 VAL A CA 1
ATOM 1366 C C . VAL A 1 177 ? -11.508 10.133 -13.367 1 98.12 177 VAL A C 1
ATOM 1368 O O . VAL A 1 177 ? -11.727 10.891 -14.305 1 98.12 177 VAL A O 1
ATOM 1371 N N . ALA A 1 178 ? -12.203 9.055 -13.148 1 98.56 178 ALA A N 1
ATOM 1372 C CA . ALA A 1 178 ? -13.266 8.641 -14.062 1 98.56 178 ALA A CA 1
ATOM 1373 C C . ALA A 1 178 ? -14.477 9.57 -13.961 1 98.56 178 ALA A C 1
ATOM 1375 O O . ALA A 1 178 ? -15.086 9.914 -14.977 1 98.56 178 ALA A O 1
ATOM 1376 N N . GLU A 1 179 ? -14.836 9.93 -12.75 1 98.44 179 GLU A N 1
ATOM 1377 C CA . GLU A 1 179 ? -15.992 10.781 -12.516 1 98.44 179 GLU A CA 1
ATOM 1378 C C . GLU A 1 179 ? -15.75 11.727 -11.344 1 98.44 179 GLU A C 1
ATOM 1380 O O . GLU A 1 179 ? -15.211 11.328 -10.312 1 98.44 179 GLU A O 1
ATOM 1385 N N . LEU A 1 180 ? -16.031 12.961 -11.508 1 98.62 180 LEU A N 1
ATOM 1386 C CA . LEU A 1 180 ? -16.031 13.984 -10.477 1 98.62 180 LEU A CA 1
ATOM 1387 C C . LEU A 1 180 ? -17.391 14.695 -10.422 1 98.62 180 LEU A C 1
ATOM 1389 O O . LEU A 1 180 ? -17.844 15.242 -11.43 1 98.62 180 LEU A O 1
ATOM 1393 N N . ARG A 1 181 ? -18.031 14.625 -9.289 1 98.25 181 ARG A N 1
ATOM 1394 C CA . ARG A 1 181 ? -19.344 15.25 -9.117 1 98.25 181 ARG A CA 1
ATOM 1395 C C . ARG A 1 181 ? -19.344 16.188 -7.918 1 98.25 181 ARG A C 1
ATOM 1397 O O . ARG A 1 181 ? -18.5 16.078 -7.027 1 98.25 181 ARG A O 1
ATOM 1404 N N . PRO A 1 182 ? -20.281 17.156 -7.871 1 97.44 182 PRO A N 1
ATOM 1405 C CA . PRO A 1 182 ? -20.391 18 -6.684 1 97.44 182 PRO A CA 1
ATOM 1406 C C . PRO A 1 182 ? -20.844 17.219 -5.445 1 97.44 182 PRO A C 1
ATOM 1408 O O . PRO A 1 182 ? -21.578 16.234 -5.562 1 97.44 182 PRO A O 1
ATOM 1411 N N . SER A 1 183 ? -20.422 17.719 -4.336 1 95.69 183 SER A N 1
ATOM 1412 C CA . SER A 1 183 ? -20.859 17.094 -3.096 1 95.69 183 SER A CA 1
ATOM 1413 C C . SER A 1 183 ? -22.359 17.281 -2.869 1 95.69 183 SER A C 1
ATOM 1415 O O . SER A 1 183 ? -22.859 18.391 -2.93 1 95.69 183 SER A O 1
ATOM 1417 N N . SER A 1 184 ? -23.047 16.297 -2.752 1 97.25 184 SER A N 1
ATOM 1418 C CA . SER A 1 184 ? -24.469 16.219 -2.385 1 97.25 184 SER A CA 1
ATOM 1419 C C . SER A 1 184 ? -24.797 14.859 -1.771 1 97.25 184 SER A C 1
ATOM 1421 O O . SER A 1 184 ? -24.016 13.914 -1.888 1 97.25 184 SER A O 1
ATOM 1423 N N . ARG A 1 185 ? -25.922 14.844 -1.097 1 97.19 185 ARG A N 1
ATOM 1424 C CA . ARG A 1 185 ? -26.344 13.586 -0.493 1 97.19 185 ARG A CA 1
ATOM 1425 C C . ARG A 1 185 ? -26.547 12.508 -1.555 1 97.19 185 ARG A C 1
ATOM 1427 O O . ARG A 1 185 ? -26.125 11.359 -1.37 1 97.19 185 ARG A O 1
ATOM 1434 N N . GLU A 1 186 ? -27.094 12.852 -2.631 1 98.12 186 GLU A N 1
ATOM 1435 C CA . GLU A 1 186 ? -27.359 11.914 -3.721 1 98.12 186 GLU A CA 1
ATOM 1436 C C . GLU A 1 186 ? -26.062 11.391 -4.324 1 98.12 186 GLU A C 1
ATOM 1438 O O . GLU A 1 186 ? -25.922 10.18 -4.539 1 98.12 186 GLU A O 1
ATOM 1443 N N . ASN A 1 187 ? -25.156 12.289 -4.59 1 98.62 187 ASN A N 1
ATOM 1444 C CA . ASN A 1 187 ? -23.891 11.898 -5.195 1 98.62 187 ASN A CA 1
ATOM 1445 C C . ASN A 1 187 ? -23.031 11.07 -4.23 1 98.62 187 ASN A C 1
ATOM 1447 O O . ASN A 1 187 ? -22.328 10.148 -4.652 1 98.62 187 ASN A O 1
ATOM 1451 N N . LEU A 1 188 ? -23.109 11.391 -2.979 1 98.75 188 LEU A N 1
ATOM 1452 C CA . LEU A 1 188 ? -22.438 10.586 -1.971 1 98.75 188 LEU A CA 1
ATOM 1453 C C . LEU A 1 188 ? -22.984 9.164 -1.942 1 98.75 188 LEU A C 1
ATOM 1455 O O . LEU A 1 188 ? -22.219 8.203 -1.95 1 98.75 188 LEU A O 1
ATOM 1459 N N . HIS A 1 189 ? -24.297 9.078 -1.927 1 98.81 189 HIS A N 1
ATOM 1460 C CA . HIS A 1 189 ? -24.922 7.766 -1.883 1 98.81 189 HIS A CA 1
ATOM 1461 C C . HIS A 1 189 ? -24.531 6.922 -3.092 1 98.81 189 HIS A C 1
ATOM 1463 O O . HIS A 1 189 ? -24.234 5.734 -2.955 1 98.81 189 HIS A O 1
ATOM 1469 N N . ASP A 1 190 ? -24.562 7.531 -4.223 1 98.81 190 ASP A N 1
ATOM 1470 C CA . ASP A 1 190 ? -24.172 6.832 -5.445 1 98.81 190 ASP A CA 1
ATOM 1471 C C . ASP A 1 190 ? -22.719 6.375 -5.379 1 98.81 190 ASP A C 1
ATOM 1473 O O . ASP A 1 190 ? -22.406 5.234 -5.73 1 98.81 190 ASP A O 1
ATOM 1477 N N . LEU A 1 191 ? -21.859 7.258 -4.922 1 98.88 191 LEU A N 1
ATOM 1478 C CA . LEU A 1 191 ? -20.438 6.938 -4.77 1 98.88 191 LEU A CA 1
ATOM 1479 C C . LEU A 1 191 ? -20.25 5.73 -3.857 1 98.88 191 LEU A C 1
ATOM 1481 O O . LEU A 1 191 ? -19.5 4.809 -4.184 1 98.88 191 LEU A O 1
ATOM 1485 N N . LEU A 1 192 ? -20.953 5.707 -2.768 1 98.94 192 LEU A N 1
ATOM 1486 C CA . LEU A 1 192 ? -20.828 4.641 -1.776 1 98.94 192 LEU A CA 1
ATOM 1487 C C . LEU A 1 192 ? -21.297 3.309 -2.354 1 98.94 192 LEU A C 1
ATOM 1489 O O . LEU A 1 192 ? -20.641 2.281 -2.148 1 98.94 192 LEU A O 1
ATOM 1493 N N . ARG A 1 193 ? -22.359 3.277 -3.156 1 98.81 193 ARG A N 1
ATOM 1494 C CA . ARG A 1 193 ? -22.922 2.064 -3.74 1 98.81 193 ARG A CA 1
ATOM 1495 C C . ARG A 1 193 ? -21.953 1.451 -4.754 1 98.81 193 ARG A C 1
ATOM 1497 O O . ARG A 1 193 ? -21.875 0.228 -4.887 1 98.81 193 ARG A O 1
ATOM 1504 N N . ARG A 1 194 ? -21.25 2.287 -5.379 1 98.81 194 ARG A N 1
ATOM 1505 C CA . ARG A 1 194 ? -20.469 1.848 -6.531 1 98.81 194 ARG A CA 1
ATOM 1506 C C . ARG A 1 194 ? -19.031 1.51 -6.129 1 98.81 194 ARG A C 1
ATOM 1508 O O . ARG A 1 194 ? -18.297 0.89 -6.895 1 98.81 194 ARG A O 1
ATOM 1515 N N . SER A 1 195 ? -18.625 1.911 -4.957 1 98.88 195 SER A N 1
ATOM 1516 C CA . SER A 1 195 ? -17.219 1.862 -4.59 1 98.88 195 SER A CA 1
ATOM 1517 C C . SER A 1 195 ? -16.875 0.544 -3.906 1 98.88 195 SER A C 1
ATOM 1519 O O . SER A 1 195 ? -17.656 0.016 -3.125 1 98.88 195 SER A O 1
ATOM 1521 N N . ASP A 1 196 ? -15.688 0.006 -4.215 1 98.81 196 ASP A N 1
ATOM 1522 C CA . ASP A 1 196 ? -15.094 -1.111 -3.486 1 98.81 196 ASP A CA 1
ATOM 1523 C C . ASP A 1 196 ? -14.242 -0.617 -2.316 1 98.81 196 ASP A C 1
ATOM 1525 O O . ASP A 1 196 ? -14.016 -1.353 -1.354 1 98.81 196 ASP A O 1
ATOM 1529 N N . VAL A 1 197 ? -13.75 0.57 -2.453 1 98.94 197 VAL A N 1
ATOM 1530 C CA . VAL A 1 197 ? -13 1.276 -1.42 1 98.94 197 VAL A CA 1
ATOM 1531 C C . VAL A 1 197 ? -13.492 2.717 -1.312 1 98.94 197 VAL A C 1
ATOM 1533 O O . VAL A 1 197 ? -13.703 3.385 -2.328 1 98.94 197 VAL A O 1
ATOM 1536 N N . VAL A 1 198 ? -13.695 3.17 -0.118 1 98.94 198 VAL A N 1
ATOM 1537 C CA . VAL A 1 198 ? -14.039 4.566 0.127 1 98.94 198 VAL A CA 1
ATOM 1538 C C . VAL A 1 198 ? -12.977 5.211 1.022 1 98.94 198 VAL A C 1
ATOM 1540 O O . VAL A 1 198 ? -12.625 4.664 2.072 1 98.94 198 VAL A O 1
ATOM 1543 N N . MET A 1 199 ? -12.414 6.293 0.587 1 98.88 199 MET A N 1
ATOM 1544 C CA . MET A 1 199 ? -11.477 7.066 1.397 1 98.88 199 MET A CA 1
ATOM 1545 C C . MET A 1 199 ? -11.992 8.484 1.617 1 98.88 199 MET A C 1
ATOM 1547 O O . MET A 1 199 ? -12.477 9.125 0.682 1 98.88 199 MET A O 1
ATOM 1551 N N . THR A 1 200 ? -11.898 8.906 2.826 1 98.25 200 THR A N 1
ATOM 1552 C CA . THR A 1 200 ? -12.258 10.289 3.129 1 98.25 200 THR A CA 1
ATOM 1553 C C . THR A 1 200 ? -11.062 11.211 2.938 1 98.25 200 THR A C 1
ATOM 1555 O O . THR A 1 200 ? -9.93 10.844 3.273 1 98.25 200 THR A O 1
ATOM 1558 N N . ALA A 1 201 ? -11.297 12.336 2.355 1 96.38 201 ALA A N 1
ATOM 1559 C CA . ALA A 1 201 ? -10.266 13.336 2.119 1 96.38 201 ALA A CA 1
ATOM 1560 C C . ALA A 1 201 ? -10.844 14.75 2.234 1 96.38 201 ALA A C 1
ATOM 1562 O O . ALA A 1 201 ? -10.453 15.648 1.485 1 96.38 201 ALA A O 1
ATOM 1563 N N . CYS A 1 202 ? -11.789 14.938 3.066 1 93.19 202 CYS A N 1
ATOM 1564 C CA . CYS A 1 202 ? -12.453 16.219 3.246 1 93.19 202 CYS A CA 1
ATOM 1565 C C . CYS A 1 202 ? -12.219 16.766 4.652 1 93.19 202 CYS A C 1
ATOM 1567 O O . CYS A 1 202 ? -11.898 16 5.57 1 93.19 202 CYS A O 1
ATOM 1569 N N . PRO A 1 203 ? -12.312 18.047 4.844 1 89.69 203 PRO A N 1
ATOM 1570 C CA . PRO A 1 203 ? -12.188 18.609 6.188 1 89.69 203 PRO A CA 1
ATOM 1571 C C . PRO A 1 203 ? -13.398 18.312 7.066 1 89.69 203 PRO A C 1
ATOM 1573 O O . PRO A 1 203 ? -14.453 17.922 6.559 1 89.69 203 PRO A O 1
ATOM 1576 N N . LEU A 1 204 ? -13.18 18.391 8.32 1 91.12 204 LEU A N 1
ATOM 1577 C CA . LEU A 1 204 ? -14.289 18.281 9.258 1 91.12 204 LEU A CA 1
ATOM 1578 C C . LEU A 1 204 ? -14.977 19.641 9.438 1 91.12 204 LEU A C 1
ATOM 1580 O O . LEU A 1 204 ? -14.336 20.609 9.875 1 91.12 204 LEU A O 1
ATOM 1584 N N . THR A 1 205 ? -16.125 19.797 8.992 1 86.81 205 THR A N 1
ATOM 1585 C CA . THR A 1 205 ? -17.016 20.953 9.125 1 86.81 205 THR A CA 1
ATOM 1586 C C . THR A 1 205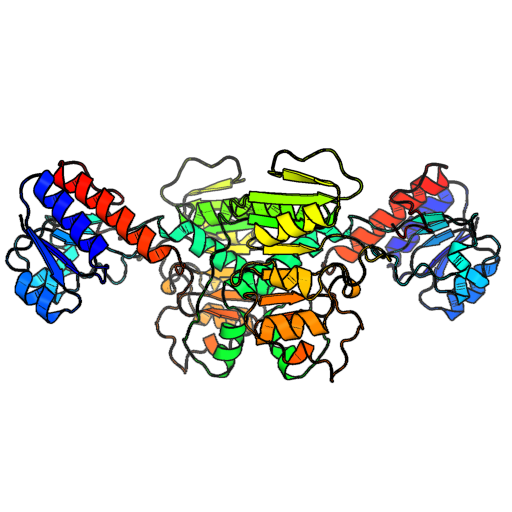 ? -18.375 20.531 9.672 1 86.81 205 THR A C 1
ATOM 1588 O O . THR A 1 205 ? -18.594 19.359 9.969 1 86.81 205 THR A O 1
ATOM 1591 N N . ARG A 1 206 ? -19.219 21.5 9.844 1 87.69 206 ARG A N 1
ATOM 1592 C CA . ARG A 1 206 ? -20.578 21.156 10.273 1 87.69 206 ARG A CA 1
ATOM 1593 C C . ARG A 1 206 ? -21.25 20.234 9.266 1 87.69 206 ARG A C 1
ATOM 1595 O O . ARG A 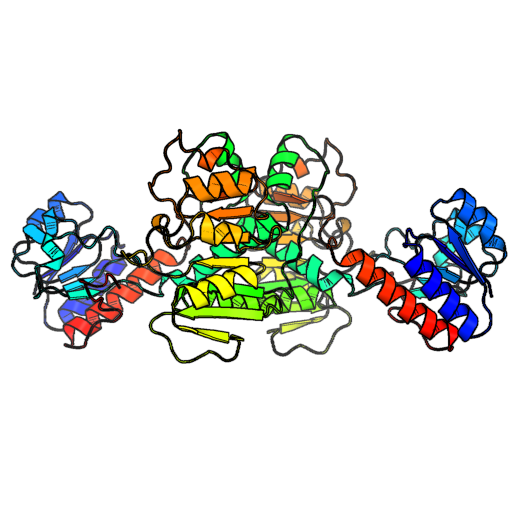1 206 ? -22 19.328 9.641 1 87.69 206 ARG A O 1
ATOM 1602 N N . GLU A 1 207 ? -20.938 20.438 8.016 1 89.75 207 GLU A N 1
ATOM 1603 C CA . GLU A 1 207 ? -21.562 19.688 6.934 1 89.75 207 GLU A CA 1
ATOM 1604 C C . GLU A 1 207 ? -20.984 18.281 6.812 1 89.75 207 GLU A C 1
ATOM 1606 O O . GLU A 1 207 ? -21.656 17.375 6.312 1 89.75 207 GLU A O 1
ATOM 1611 N N . THR A 1 208 ? -19.766 18.047 7.297 1 94.31 208 THR A N 1
ATOM 1612 C CA . THR A 1 208 ? -19.125 16.766 7.086 1 94.31 208 THR A CA 1
ATOM 1613 C C . THR A 1 208 ? -19.062 15.969 8.391 1 94.31 208 THR A C 1
ATOM 1615 O O . THR A 1 208 ? -18.578 14.836 8.414 1 94.31 208 THR A O 1
ATOM 1618 N N . TYR A 1 209 ? -19.562 16.625 9.5 1 95.5 209 TYR A N 1
ATOM 1619 C CA . TYR A 1 209 ? -19.641 15.898 10.766 1 95.5 209 TYR A CA 1
ATOM 1620 C C . TYR A 1 209 ? -20.578 14.711 10.656 1 95.5 209 TYR A C 1
ATOM 1622 O O . TYR A 1 209 ? -21.766 14.875 10.344 1 95.5 209 TYR A O 1
ATOM 1630 N N . HIS A 1 210 ? -20.062 13.508 10.898 1 98.19 210 HIS A N 1
ATOM 1631 C CA . HIS A 1 210 ? -20.797 12.25 10.805 1 98.19 210 HIS A CA 1
ATOM 1632 C C . HIS A 1 210 ? -21.406 12.062 9.422 1 98.19 210 HIS A C 1
ATOM 1634 O O . HIS A 1 210 ? -22.531 11.586 9.289 1 98.19 210 HIS A O 1
ATOM 1640 N N . LEU A 1 211 ? -20.609 12.539 8.461 1 98.19 211 LEU A N 1
ATOM 1641 C CA . LEU A 1 211 ? -20.984 12.383 7.059 1 98.19 211 LEU A CA 1
ATOM 1642 C C . LEU A 1 211 ? -21.25 10.914 6.73 1 98.19 211 LEU A C 1
ATOM 1644 O O . LEU A 1 211 ? -22.141 10.609 5.93 1 98.19 211 LEU A O 1
ATOM 1648 N N . ILE A 1 212 ? -20.5 10.016 7.281 1 98.75 212 ILE A N 1
ATOM 1649 C CA . ILE A 1 212 ? -20.672 8.57 7.117 1 98.75 212 ILE A CA 1
ATOM 1650 C C . ILE A 1 212 ? -21.281 7.977 8.383 1 98.75 212 ILE A C 1
ATOM 1652 O O . ILE A 1 212 ? -20.562 7.688 9.344 1 98.75 212 ILE A O 1
ATOM 1656 N N . GLY A 1 213 ? -22.5 7.84 8.367 1 98.62 213 GLY A N 1
ATOM 1657 C CA . GLY A 1 213 ? -23.234 7.227 9.453 1 98.62 213 GLY A CA 1
ATOM 1658 C C . GLY A 1 213 ? -23.875 5.906 9.07 1 98.62 213 GLY A C 1
ATOM 1659 O O . 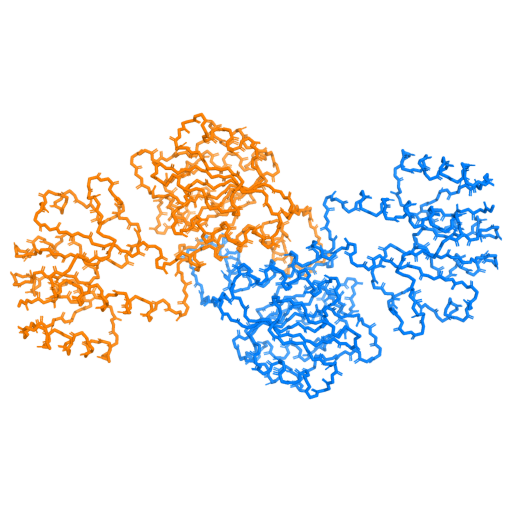GLY A 1 213 ? -23.391 5.215 8.172 1 98.62 213 GLY A O 1
ATOM 1660 N N . ARG A 1 214 ? -24.875 5.531 9.797 1 98.5 214 ARG A N 1
ATOM 1661 C CA . ARG A 1 214 ? -25.531 4.242 9.633 1 98.5 214 ARG A CA 1
ATOM 1662 C C . ARG A 1 214 ? -26.094 4.086 8.219 1 98.5 214 ARG A C 1
ATOM 1664 O O . ARG A 1 214 ? -25.922 3.043 7.586 1 98.5 214 ARG A O 1
ATOM 1671 N N . GLU A 1 215 ? -26.766 5.109 7.785 1 98.5 215 GLU A N 1
ATOM 1672 C CA . GLU A 1 215 ? -27.375 5.074 6.457 1 98.5 215 GLU A CA 1
ATOM 1673 C C . GLU A 1 215 ? -26.312 4.906 5.371 1 98.5 215 GLU A C 1
ATOM 1675 O O . GLU A 1 215 ? -26.484 4.09 4.461 1 98.5 215 GLU A O 1
ATOM 1680 N N . GLU A 1 216 ? -25.281 5.691 5.418 1 98.81 216 GLU A N 1
ATOM 1681 C CA . GLU A 1 216 ? -24.219 5.656 4.43 1 98.81 216 GLU A CA 1
ATOM 1682 C C . GLU A 1 216 ? -23.5 4.309 4.441 1 98.81 216 GLU A C 1
ATOM 1684 O O . GLU A 1 216 ? -23.219 3.744 3.383 1 98.81 216 GLU A O 1
ATOM 1689 N N . LEU A 1 217 ? -23.234 3.783 5.609 1 98.88 217 LEU A N 1
ATOM 1690 C CA . LEU A 1 217 ? -22.547 2.5 5.746 1 98.88 217 LEU A CA 1
ATOM 1691 C C . LEU A 1 217 ? -23.391 1.374 5.152 1 98.88 217 LEU A C 1
ATOM 1693 O O . LEU A 1 217 ? -22.859 0.433 4.566 1 98.88 217 LEU A O 1
ATOM 1697 N N . ALA A 1 218 ? -24.672 1.481 5.258 1 98.62 218 ALA A N 1
ATOM 1698 C CA . ALA A 1 218 ? -25.594 0.462 4.742 1 98.62 218 ALA A CA 1
ATOM 1699 C C . ALA A 1 218 ? -25.578 0.438 3.217 1 98.62 218 ALA A C 1
ATOM 1701 O O . ALA A 1 218 ? -25.969 -0.554 2.602 1 98.62 218 ALA A O 1
ATOM 1702 N N . LEU A 1 219 ? -25.141 1.517 2.617 1 98.75 219 LEU A N 1
ATOM 1703 C CA . LEU A 1 219 ? -25.141 1.626 1.162 1 98.75 219 LEU A CA 1
ATOM 1704 C C . LEU A 1 219 ? -23.875 1.014 0.58 1 98.75 219 LEU A C 1
ATOM 1706 O O . LEU A 1 219 ? -23.797 0.763 -0.625 1 98.75 219 LEU A O 1
ATOM 1710 N N . MET A 1 220 ? -22.844 0.806 1.387 1 98.81 220 MET A N 1
ATOM 1711 C CA . MET A 1 220 ? -21.578 0.268 0.904 1 98.81 220 MET A CA 1
ATOM 1712 C C . MET A 1 220 ? -21.688 -1.23 0.642 1 98.81 220 MET A C 1
ATOM 1714 O O . MET A 1 220 ? -22.516 -1.912 1.247 1 98.81 220 MET A O 1
ATOM 1718 N N . LYS A 1 221 ? -20.859 -1.738 -0.276 1 98.31 221 LYS A N 1
ATOM 1719 C CA . LYS A 1 221 ? -20.797 -3.17 -0.549 1 98.31 221 LYS A CA 1
ATOM 1720 C C . LYS A 1 221 ? -20.281 -3.939 0.661 1 98.31 221 LYS A C 1
ATOM 1722 O O . LYS A 1 221 ? -19.375 -3.473 1.357 1 98.31 221 LYS A O 1
ATOM 1727 N N . PRO A 1 222 ? -20.75 -5.102 0.932 1 97.75 222 PRO A N 1
ATOM 1728 C CA . PRO A 1 222 ? -20.234 -5.91 2.035 1 97.75 222 PRO A CA 1
ATOM 1729 C C . PRO A 1 222 ? -18.75 -6.207 1.896 1 97.75 222 PRO A C 1
ATOM 1731 O O . PRO A 1 222 ? -18.078 -6.535 2.885 1 97.75 222 PRO A O 1
ATOM 1734 N N . THR A 1 223 ? -18.203 -6.105 0.7 1 97.5 223 THR A N 1
ATOM 1735 C CA . THR A 1 223 ? -16.797 -6.371 0.441 1 97.5 223 THR A CA 1
ATOM 1736 C C . THR A 1 223 ? -15.977 -5.078 0.49 1 97.5 223 THR A C 1
ATOM 1738 O O . THR A 1 223 ? -14.766 -5.094 0.279 1 97.5 223 THR A O 1
ATOM 1741 N N . ALA A 1 224 ? -16.594 -3.941 0.772 1 98.62 224 ALA A N 1
ATOM 1742 C CA . ALA A 1 224 ? -15.938 -2.641 0.647 1 98.62 224 ALA A CA 1
ATOM 1743 C C . ALA A 1 224 ? -15.156 -2.297 1.912 1 98.62 224 ALA A C 1
ATOM 1745 O O . ALA A 1 224 ? -15.469 -2.791 2.996 1 98.62 224 ALA A O 1
ATOM 1746 N N . TYR A 1 225 ? -14.172 -1.492 1.726 1 98.88 225 TYR A N 1
ATOM 1747 C CA . TYR A 1 225 ? -13.375 -0.958 2.826 1 98.88 225 TYR A CA 1
ATOM 1748 C C . TYR A 1 225 ? -13.594 0.542 2.979 1 98.88 225 TYR A C 1
ATOM 1750 O O . TYR A 1 225 ? -13.812 1.247 1.991 1 98.88 225 TYR A O 1
ATOM 1758 N N . LEU A 1 226 ? -13.539 1.014 4.215 1 98.94 226 LEU A N 1
ATOM 1759 C CA . LEU A 1 226 ? -13.609 2.434 4.543 1 98.94 226 LEU A CA 1
ATOM 1760 C C . LEU A 1 226 ? -12.32 2.898 5.207 1 98.94 226 LEU A C 1
ATOM 1762 O O . LEU A 1 226 ? -11.898 2.334 6.223 1 98.94 226 LEU A O 1
ATOM 1766 N N . ILE A 1 227 ? -11.672 3.92 4.625 1 98.94 227 ILE A N 1
ATOM 1767 C CA . ILE A 1 227 ? -10.398 4.418 5.145 1 98.94 227 ILE A CA 1
ATOM 1768 C C . ILE A 1 227 ? -10.531 5.898 5.496 1 98.94 227 ILE A C 1
ATOM 1770 O O . ILE A 1 227 ? -11 6.699 4.684 1 98.94 227 ILE A O 1
ATOM 1774 N N . ASN A 1 228 ? -10.125 6.262 6.699 1 98.75 228 ASN A N 1
ATOM 1775 C CA . ASN A 1 228 ? -10.148 7.656 7.133 1 98.75 228 ASN A CA 1
ATOM 1776 C C . ASN A 1 228 ? -8.852 8.047 7.832 1 98.75 228 ASN A C 1
ATOM 1778 O O . ASN A 1 228 ? -8.578 7.586 8.945 1 98.75 228 ASN A O 1
ATOM 1782 N N . VAL A 1 229 ? -8.094 8.914 7.164 1 97.62 229 VAL A N 1
ATOM 1783 C CA . VAL A 1 229 ? -6.844 9.391 7.746 1 97.62 229 VAL A CA 1
ATOM 1784 C C . VAL A 1 229 ? -6.887 10.914 7.883 1 97.62 229 VAL A C 1
ATOM 1786 O O . VAL A 1 229 ? -5.848 11.562 8.047 1 97.62 229 VAL A O 1
ATOM 1789 N N . THR A 1 230 ? -8.031 11.531 7.738 1 93.38 230 THR A N 1
ATOM 1790 C CA . THR A 1 230 ? -8.141 12.984 7.68 1 93.38 230 THR A CA 1
ATOM 1791 C C . THR A 1 230 ? -8.648 13.547 9.008 1 93.38 230 THR A C 1
ATOM 1793 O O . THR A 1 230 ? -7.867 14.023 9.828 1 93.38 230 THR A O 1
ATOM 1796 N N . ARG A 1 231 ? -10.008 13.219 9.32 1 93.62 231 ARG A N 1
ATOM 1797 C CA . ARG A 1 231 ? -10.578 13.68 10.578 1 93.62 231 ARG A CA 1
ATOM 1798 C C . ARG A 1 231 ? -11.57 12.664 11.141 1 93.62 231 ARG A C 1
ATOM 1800 O O . ARG A 1 231 ? -12.414 12.148 10.414 1 93.62 231 ARG A O 1
ATOM 1807 N N . GLY A 1 232 ? -11.469 12.43 12.445 1 95.88 232 GLY A N 1
ATOM 1808 C CA . GLY A 1 232 ? -12.258 11.391 13.078 1 95.88 232 GLY A CA 1
ATOM 1809 C C . GLY A 1 232 ? -13.75 11.672 13.047 1 95.88 232 GLY A C 1
ATOM 1810 O O . GLY A 1 232 ? -14.555 10.758 12.859 1 95.88 232 GLY A O 1
ATOM 1811 N N . GLY A 1 233 ? -14.141 12.945 13.156 1 96.12 233 GLY A N 1
ATOM 1812 C CA . GLY A 1 233 ? -15.539 13.336 13.273 1 96.12 233 GLY A CA 1
ATOM 1813 C C . GLY A 1 233 ? -16.312 13.125 11.992 1 96.12 233 GLY A C 1
ATOM 1814 O O . GLY A 1 233 ? -17.547 13.227 11.984 1 96.12 233 GLY A O 1
ATOM 1815 N N . ILE A 1 234 ? -15.711 12.734 10.93 1 97.56 234 ILE A N 1
ATOM 1816 C CA . ILE A 1 234 ? -16.375 12.508 9.656 1 97.56 234 ILE A CA 1
ATOM 1817 C C . ILE A 1 234 ? -17.188 11.211 9.719 1 97.56 234 ILE A C 1
ATOM 1819 O O . ILE A 1 234 ? -18.234 11.102 9.086 1 97.56 234 ILE A O 1
ATOM 1823 N N . ILE A 1 235 ? -16.719 10.281 10.531 1 98.62 235 ILE A N 1
ATOM 1824 C CA . ILE A 1 235 ? -17.344 8.977 10.648 1 98.62 235 ILE A CA 1
ATOM 1825 C C . ILE A 1 235 ? -18.094 8.883 11.977 1 98.62 235 ILE A C 1
ATOM 1827 O O . ILE A 1 235 ? -17.562 9.25 13.023 1 98.62 235 ILE A O 1
ATOM 1831 N N . ASP A 1 236 ? -19.312 8.508 11.922 1 98.75 236 ASP A N 1
ATOM 1832 C CA . ASP A 1 236 ? -20.047 8.109 13.125 1 98.75 236 ASP A CA 1
ATOM 1833 C C . ASP A 1 236 ? -19.5 6.797 13.688 1 98.75 236 ASP A C 1
ATOM 1835 O O . ASP A 1 236 ? -19.828 5.719 13.195 1 98.75 236 ASP A O 1
ATOM 1839 N N . GLU A 1 237 ? -18.719 6.914 14.75 1 98.62 237 GLU A N 1
ATOM 1840 C CA . GLU A 1 237 ? -17.922 5.781 15.227 1 98.62 237 GLU A CA 1
ATOM 1841 C C . GLU A 1 237 ? -18.828 4.656 15.734 1 98.62 237 GLU A C 1
ATOM 1843 O O . GLU A 1 237 ? -18.594 3.486 15.414 1 98.62 237 GLU A O 1
ATOM 1848 N N . PRO A 1 238 ? -19.891 4.988 16.516 1 98.62 238 PRO A N 1
ATOM 1849 C CA . PRO A 1 238 ? -20.797 3.9 16.922 1 98.62 238 PRO A CA 1
ATOM 1850 C C . PRO A 1 238 ? -21.406 3.172 15.727 1 98.62 238 PRO A C 1
ATOM 1852 O O . PRO A 1 238 ? -21.5 1.941 15.734 1 98.62 238 PRO A O 1
ATOM 1855 N N . ALA A 1 239 ? -21.797 3.881 14.758 1 98.81 239 ALA A N 1
ATOM 1856 C CA . ALA A 1 239 ? -22.359 3.277 13.547 1 98.81 239 ALA A CA 1
ATOM 1857 C C . ALA A 1 239 ? -21.328 2.385 12.859 1 98.81 239 ALA A C 1
ATOM 1859 O O . ALA A 1 239 ? -21.672 1.307 12.359 1 98.81 239 ALA A O 1
ATOM 1860 N N . LEU A 1 240 ? -20.141 2.836 12.805 1 98.88 240 LEU A N 1
ATOM 1861 C CA . LEU A 1 240 ? -19.078 2.057 12.18 1 98.88 240 LEU A CA 1
ATOM 1862 C C . LEU A 1 240 ? -18.859 0.746 12.922 1 98.88 240 LEU A C 1
ATOM 1864 O O . LEU A 1 240 ? -18.734 -0.312 12.305 1 98.88 240 LEU A O 1
ATOM 1868 N N . VAL A 1 241 ? -18.766 0.848 14.25 1 98.81 241 VAL A N 1
ATOM 1869 C CA . VAL A 1 241 ? -18.562 -0.345 15.062 1 98.81 241 VAL A CA 1
ATOM 1870 C C . VAL A 1 241 ? -19.672 -1.36 14.781 1 98.81 241 VAL A C 1
ATOM 1872 O O . VAL A 1 241 ? -19.391 -2.541 14.555 1 98.81 241 VAL A O 1
ATOM 1875 N N . GLU A 1 242 ? -20.875 -0.86 14.766 1 98.69 242 GLU A N 1
ATOM 1876 C CA . GLU A 1 242 ? -22.016 -1.729 14.484 1 98.69 242 GLU A CA 1
ATOM 1877 C C . GLU A 1 242 ? -21.891 -2.369 13.102 1 98.69 242 GLU A C 1
ATOM 1879 O O . GLU A 1 242 ? -22.109 -3.57 12.945 1 98.69 242 GLU A O 1
ATOM 1884 N N . ALA A 1 243 ? -21.578 -1.624 12.109 1 98.81 243 ALA A N 1
ATOM 1885 C CA . ALA A 1 243 ? -21.453 -2.105 10.742 1 98.81 243 ALA A CA 1
ATOM 1886 C C . ALA A 1 243 ? -20.375 -3.191 10.633 1 98.81 243 ALA A C 1
ATOM 1888 O O . ALA A 1 243 ? -20.578 -4.191 9.938 1 98.81 243 ALA A O 1
ATOM 1889 N N . LEU A 1 244 ? -19.281 -3.008 11.305 1 98.75 244 LEU A N 1
ATOM 1890 C CA . LEU A 1 244 ? -18.203 -3.977 11.281 1 98.75 244 LEU A CA 1
ATOM 1891 C C . LEU A 1 244 ? -18.594 -5.262 11.992 1 98.75 244 LEU A C 1
ATOM 1893 O O . LEU A 1 244 ? -18.312 -6.363 11.508 1 98.75 244 LEU A O 1
ATOM 1897 N N . GLU A 1 245 ? -19.25 -5.113 13.086 1 98.44 245 GLU A N 1
ATOM 1898 C CA . GLU A 1 245 ? -19.703 -6.273 13.844 1 98.44 245 GLU A CA 1
ATOM 1899 C C . GLU A 1 245 ? -20.703 -7.109 13.047 1 98.44 245 GLU A C 1
ATOM 1901 O O . GLU A 1 245 ? -20.688 -8.336 13.125 1 98.44 245 GLU A O 1
ATOM 1906 N N . LYS A 1 246 ? -21.469 -6.477 12.258 1 98.12 246 LYS A N 1
ATOM 1907 C CA . LYS A 1 246 ? -22.5 -7.152 11.484 1 98.12 246 LYS A CA 1
ATOM 1908 C C . LYS A 1 246 ? -21.969 -7.617 10.133 1 98.12 246 LYS A C 1
ATOM 1910 O O . LYS A 1 246 ? -22.672 -8.266 9.359 1 98.12 246 LYS A O 1
ATOM 1915 N N . GLY A 1 247 ? -20.797 -7.238 9.828 1 97.69 247 GLY A N 1
ATOM 1916 C CA . GLY A 1 247 ? -20.219 -7.594 8.539 1 97.69 247 GLY A CA 1
ATOM 1917 C C . GLY A 1 247 ? -20.844 -6.852 7.379 1 97.69 247 GLY A C 1
ATOM 1918 O O . GLY A 1 247 ? -20.969 -7.391 6.277 1 97.69 247 GLY A O 1
ATOM 1919 N N . GLN A 1 248 ? -21.297 -5.688 7.684 1 98.12 248 GLN A N 1
ATOM 1920 C CA . GLN A 1 248 ? -21.922 -4.867 6.648 1 98.12 248 GLN A CA 1
ATOM 1921 C C . GLN A 1 248 ? -20.891 -4.363 5.645 1 98.12 248 GLN A C 1
ATOM 1923 O O . GLN A 1 248 ? -21.203 -4.129 4.48 1 98.12 248 GLN A O 1
ATOM 1928 N N . ILE A 1 249 ? -19.719 -4.121 6.055 1 98.5 249 ILE A N 1
ATOM 1929 C CA . ILE A 1 249 ? -18.562 -3.83 5.203 1 98.5 249 ILE A CA 1
ATOM 1930 C C . ILE A 1 249 ? -17.406 -4.746 5.574 1 98.5 249 ILE A C 1
ATOM 1932 O O . ILE A 1 249 ? -17.422 -5.395 6.621 1 98.5 249 ILE A O 1
ATOM 1936 N N . ALA A 1 250 ? -16.438 -4.832 4.73 1 98.31 250 ALA A N 1
ATOM 1937 C CA . ALA A 1 250 ? -15.359 -5.809 4.898 1 98.31 250 ALA A CA 1
ATOM 1938 C C . ALA A 1 250 ? -14.398 -5.375 6 1 98.31 250 ALA A C 1
ATOM 1940 O O . ALA A 1 250 ? -13.789 -6.215 6.672 1 98.31 250 ALA A O 1
ATOM 1941 N N . GLY A 1 251 ? -14.211 -4.07 6.145 1 98.69 251 GLY A N 1
ATOM 1942 C CA . GLY A 1 251 ? -13.289 -3.553 7.141 1 98.69 251 GLY A CA 1
ATOM 1943 C C . GLY A 1 251 ? -13.102 -2.051 7.059 1 98.69 251 GLY A C 1
ATOM 1944 O O . GLY A 1 251 ? -13.641 -1.399 6.16 1 98.69 251 GLY A O 1
ATOM 1945 N N . ALA A 1 252 ? -12.336 -1.509 7.996 1 98.94 252 ALA A N 1
ATOM 1946 C CA . ALA A 1 252 ? -12.055 -0.077 8.023 1 98.94 252 ALA A CA 1
ATOM 1947 C C . ALA A 1 252 ? -10.656 0.195 8.57 1 98.94 252 ALA A C 1
ATOM 1949 O O . ALA A 1 252 ? -10.125 -0.598 9.359 1 98.94 252 ALA A O 1
ATOM 1950 N N . GLY A 1 253 ? -10.016 1.173 8.078 1 98.88 253 GLY A N 1
ATOM 1951 C CA . GLY A 1 253 ? -8.773 1.713 8.609 1 98.88 253 GLY A CA 1
ATOM 1952 C C . GLY A 1 253 ? -8.898 3.158 9.055 1 98.88 253 GLY A C 1
ATOM 1953 O O . GLY A 1 253 ? -9.242 4.031 8.258 1 98.88 253 GLY A O 1
ATOM 1954 N N . LEU A 1 254 ? -8.602 3.432 10.305 1 98.81 254 LEU A N 1
ATOM 1955 C CA . LEU A 1 254 ? -8.703 4.77 10.875 1 98.81 254 LEU A CA 1
ATOM 1956 C C . LEU A 1 254 ? -7.367 5.219 11.453 1 98.81 254 LEU A C 1
ATOM 1958 O O . LEU A 1 254 ? -6.77 4.512 12.266 1 98.81 254 LEU A O 1
ATOM 1962 N N . ASP A 1 255 ? -6.961 6.371 11.07 1 98.5 255 ASP A N 1
ATOM 1963 C CA . ASP A 1 255 ? -5.797 7.008 11.68 1 98.5 255 ASP A CA 1
ATOM 1964 C C . ASP A 1 255 ? -6.223 8.117 12.641 1 98.5 255 ASP A C 1
ATOM 1966 O O . ASP A 1 255 ? -5.387 8.688 13.344 1 98.5 255 ASP A O 1
ATOM 1970 N N . VAL A 1 256 ? -7.477 8.453 12.625 1 97.62 256 VAL A N 1
ATOM 1971 C CA . VAL A 1 256 ? -8.055 9.531 13.422 1 97.62 256 VAL A CA 1
ATOM 1972 C C . VAL A 1 256 ? -9.367 9.062 14.047 1 97.62 256 VAL A C 1
ATOM 1974 O O . VAL A 1 256 ? -10.062 8.211 13.484 1 97.62 256 VAL A O 1
ATOM 1977 N N . THR A 1 257 ? -9.641 9.547 15.188 1 97.88 257 THR A N 1
ATOM 1978 C CA . THR A 1 257 ? -10.891 9.281 15.891 1 97.88 257 THR A CA 1
ATOM 1979 C C . THR A 1 257 ? -11.492 10.57 16.438 1 97.88 257 THR A C 1
ATOM 1981 O O . THR A 1 257 ? -10.859 11.625 16.391 1 97.88 257 THR A O 1
ATOM 1984 N N . GLU A 1 258 ? -12.617 10.5 16.844 1 96.44 258 GLU A N 1
ATOM 1985 C CA . GLU A 1 258 ? -13.305 11.695 17.328 1 96.44 258 GLU A CA 1
ATOM 1986 C C . GLU A 1 258 ? -12.617 12.281 18.547 1 96.44 258 GLU A C 1
ATOM 1988 O O . GLU A 1 258 ? -12.523 13.5 18.703 1 96.44 258 GLU A O 1
ATOM 1993 N N . VAL A 1 259 ? -12.219 11.391 19.375 1 96 259 VAL A N 1
ATOM 1994 C CA . VAL A 1 259 ? -11.469 11.781 20.562 1 96 259 VAL A CA 1
ATOM 1995 C C . VAL A 1 259 ? -10.07 11.172 20.516 1 96 259 VAL A C 1
ATOM 1997 O O . VAL A 1 259 ? -9.922 9.961 20.312 1 96 259 VAL A O 1
ATOM 2000 N N . GLU A 1 260 ? -9.086 12.016 20.688 1 94.81 260 GLU A N 1
ATOM 2001 C CA . GLU A 1 260 ? -7.699 11.555 20.656 1 94.81 260 GLU A CA 1
ATOM 2002 C C . GLU A 1 260 ? -6.922 12.078 21.859 1 94.81 260 GLU A C 1
ATOM 2004 O O . GLU A 1 260 ? -7.055 13.242 22.234 1 94.81 260 GLU A O 1
ATOM 2009 N N . PRO A 1 261 ? -6.176 11.344 22.531 1 96.25 261 PRO A N 1
ATOM 2010 C CA . PRO A 1 261 ? -5.973 9.922 22.281 1 96.25 261 PRO A CA 1
ATOM 2011 C C . PRO A 1 261 ? -7.242 9.094 22.5 1 96.25 261 PRO A C 1
ATOM 2013 O O . PRO A 1 261 ? -8.117 9.492 23.266 1 96.25 261 PRO A O 1
ATOM 2016 N N . LEU A 1 262 ? -7.297 7.938 21.781 1 97.81 262 LEU A N 1
ATOM 2017 C CA . LEU A 1 262 ? -8.484 7.094 21.875 1 97.81 262 LEU A CA 1
ATOM 2018 C C . LEU A 1 262 ? -8.656 6.555 23.281 1 97.81 262 LEU A C 1
ATOM 2020 O O . LEU A 1 262 ? -7.754 5.906 23.828 1 97.81 262 LEU A O 1
ATOM 2024 N N . PRO A 1 263 ? -9.789 6.844 23.859 1 97.31 263 PRO A N 1
ATOM 2025 C CA . PRO A 1 263 ? -10 6.359 25.234 1 97.31 263 PRO A CA 1
ATOM 2026 C C . PRO A 1 263 ? -9.922 4.84 25.344 1 97.31 263 PRO A C 1
ATOM 2028 O O . PRO A 1 263 ? -10.375 4.129 24.438 1 97.31 263 PRO A O 1
ATOM 2031 N N . PRO A 1 264 ? -9.422 4.379 26.438 1 95.94 264 PRO A N 1
ATOM 2032 C CA . PRO A 1 264 ? -9.25 2.934 26.594 1 95.94 264 PRO A CA 1
ATOM 2033 C C . PRO A 1 264 ? -10.57 2.168 26.547 1 95.94 264 PRO A C 1
ATOM 2035 O O . PRO A 1 264 ? -10.586 0.978 26.219 1 95.94 264 PRO A O 1
ATOM 2038 N N . ASP A 1 265 ? -11.656 2.82 26.828 1 97 265 ASP A N 1
ATOM 2039 C CA . ASP A 1 265 ? -12.938 2.129 26.875 1 97 265 ASP A CA 1
ATOM 2040 C C . ASP A 1 265 ? -13.68 2.26 25.531 1 97 265 ASP A C 1
ATOM 2042 O O . ASP A 1 265 ? -14.805 1.788 25.391 1 97 265 ASP A O 1
ATOM 2046 N N . SER A 1 266 ? -13.078 2.84 24.625 1 98.12 266 SER A N 1
ATOM 2047 C CA . SER A 1 266 ? -13.719 2.996 23.312 1 98.12 266 SER A CA 1
ATOM 2048 C C . SER A 1 266 ? -14.008 1.641 22.688 1 98.12 266 SER A C 1
ATOM 2050 O O . SER A 1 266 ? -13.133 0.769 22.641 1 98.12 266 SER A O 1
ATOM 2052 N N . PRO A 1 267 ? -15.188 1.493 22.094 1 98.12 267 PRO A N 1
ATOM 2053 C CA . PRO A 1 267 ? -15.523 0.243 21.406 1 98.12 267 PRO A CA 1
ATOM 2054 C C . PRO A 1 267 ? -14.719 0.028 20.125 1 98.12 267 PRO A C 1
ATOM 2056 O O . PRO A 1 267 ? -14.695 -1.08 19.578 1 98.12 267 PRO A O 1
ATOM 2059 N N . LEU A 1 268 ? -14.047 1.022 19.656 1 98.5 268 LEU A N 1
ATOM 2060 C CA . LEU A 1 268 ? -13.227 0.9 18.453 1 98.5 268 LEU A CA 1
ATOM 2061 C C . LEU A 1 268 ? -12.102 -0.104 18.656 1 98.5 268 LEU A C 1
ATOM 2063 O O . LEU A 1 268 ? -11.672 -0.774 17.719 1 98.5 268 LEU A O 1
ATOM 2067 N N . TRP A 1 269 ? -11.648 -0.229 19.875 1 98.06 269 TRP A N 1
ATOM 2068 C CA . TRP A 1 269 ? -10.539 -1.131 20.188 1 98.06 269 TRP A CA 1
ATOM 2069 C C . TRP A 1 269 ? -10.922 -2.578 19.906 1 98.06 269 TRP A C 1
ATOM 2071 O O . TRP A 1 269 ? -10.062 -3.402 19.578 1 98.06 269 TRP A O 1
ATOM 2081 N N . ASP A 1 270 ? -12.219 -2.869 19.922 1 97.19 270 ASP A N 1
ATOM 2082 C CA . ASP A 1 270 ? -12.664 -4.258 19.844 1 97.19 270 ASP A CA 1
ATOM 2083 C C . ASP A 1 270 ? -13.375 -4.535 18.531 1 97.19 270 ASP A C 1
ATOM 2085 O O . ASP A 1 270 ? -13.742 -5.676 18.25 1 97.19 270 ASP A O 1
ATOM 2089 N N . ALA A 1 271 ? -13.586 -3.527 17.734 1 98.12 271 ALA A N 1
ATOM 2090 C CA . ALA A 1 271 ? -14.297 -3.701 16.469 1 98.12 271 ALA A CA 1
ATOM 2091 C C . ALA A 1 271 ? -13.531 -4.633 15.531 1 98.12 271 ALA A C 1
ATOM 2093 O O . ALA A 1 271 ? -12.32 -4.484 15.352 1 98.12 271 ALA A O 1
ATOM 2094 N N . PRO A 1 272 ? -14.211 -5.613 14.945 1 97.75 272 PRO A N 1
ATOM 2095 C CA . PRO A 1 272 ? -13.523 -6.527 14.031 1 97.75 272 PRO A CA 1
ATOM 2096 C C . PRO A 1 272 ? -13.109 -5.859 12.727 1 97.75 272 PRO A C 1
ATOM 2098 O O . PRO A 1 272 ? -13.766 -4.914 12.281 1 97.75 272 PRO A O 1
ATOM 2101 N N . ASN A 1 273 ? -12.016 -6.363 12.164 1 97.5 273 ASN A N 1
ATOM 2102 C CA . ASN A 1 273 ? -11.547 -5.934 10.852 1 97.5 273 ASN A CA 1
ATOM 2103 C C . ASN A 1 273 ? -11.32 -4.426 10.805 1 97.5 273 ASN A C 1
ATOM 2105 O O . ASN A 1 273 ? -11.656 -3.773 9.82 1 97.5 273 ASN A O 1
ATOM 2109 N N . LEU A 1 274 ? -10.852 -3.873 11.922 1 98.62 274 LEU A N 1
ATOM 2110 C CA . LEU A 1 274 ? -10.492 -2.463 12.039 1 98.62 274 LEU A CA 1
ATOM 2111 C C . LEU A 1 274 ? -9.008 -2.307 12.352 1 98.62 274 LEU A C 1
ATOM 2113 O O . LEU A 1 274 ? -8.484 -2.969 13.25 1 98.62 274 LEU A O 1
ATOM 2117 N N . ILE A 1 275 ? -8.273 -1.549 11.539 1 98.69 275 ILE A N 1
ATOM 2118 C CA . ILE A 1 275 ? -6.926 -1.128 11.906 1 98.69 275 ILE A CA 1
ATOM 2119 C C . ILE A 1 275 ? -6.957 0.304 12.438 1 98.69 275 ILE A C 1
ATOM 2121 O O . ILE A 1 275 ? -7.551 1.189 11.812 1 98.69 275 ILE A O 1
ATOM 2125 N N . LEU A 1 276 ? -6.379 0.526 13.578 1 98.44 276 LEU A N 1
ATOM 2126 C CA . LEU A 1 276 ? -6.27 1.835 14.211 1 98.44 276 LEU A CA 1
ATOM 2127 C C . LEU A 1 276 ? -4.812 2.277 14.297 1 98.44 276 LEU A C 1
ATOM 2129 O O . LEU A 1 276 ? -3.955 1.525 14.766 1 98.44 276 LEU A O 1
ATOM 2133 N N . THR A 1 277 ? -4.543 3.395 13.773 1 98.12 277 THR A N 1
ATOM 2134 C CA . THR A 1 277 ? -3.256 4.043 13.992 1 98.12 277 THR A CA 1
ATOM 2135 C C . THR A 1 277 ? -3.443 5.41 14.648 1 98.12 277 THR A C 1
ATOM 2137 O O . THR A 1 277 ? -4.496 6.039 14.5 1 98.12 277 THR A O 1
ATOM 2140 N N . PRO A 1 278 ? -2.51 5.875 15.445 1 97.69 278 PRO A N 1
ATOM 2141 C CA . PRO A 1 278 ? -2.707 7.02 16.344 1 97.69 278 PRO A CA 1
ATOM 2142 C C . PRO A 1 278 ? -2.342 8.352 15.688 1 97.69 278 PRO A C 1
ATOM 2144 O O . PRO A 1 278 ? -1.464 9.062 16.172 1 97.69 278 PRO A O 1
ATOM 2147 N N . HIS A 1 279 ? -3.082 8.719 14.656 1 95.94 279 HIS A N 1
ATOM 2148 C CA . HIS A 1 279 ? -2.947 10.008 14 1 95.94 279 HIS A CA 1
ATOM 2149 C C . HIS A 1 279 ? -1.519 10.242 13.516 1 95.94 279 HIS A C 1
ATOM 2151 O O . HIS A 1 279 ? -0.908 11.266 13.836 1 95.94 279 HIS A O 1
ATOM 2157 N N . ARG A 1 280 ? -1.076 9.328 12.68 1 95.06 280 ARG A N 1
ATOM 2158 C CA . ARG A 1 280 ? 0.311 9.344 12.227 1 95.06 280 ARG A CA 1
ATOM 2159 C C . ARG A 1 280 ? 0.39 9.422 10.711 1 95.06 280 ARG A C 1
ATOM 2161 O O . ARG A 1 280 ? 1.47 9.289 10.133 1 95.06 280 ARG A O 1
ATOM 2168 N N . ALA A 1 281 ? -0.718 9.586 10.078 1 95.62 281 ALA A N 1
ATOM 2169 C CA . ALA A 1 281 ? -0.731 9.625 8.617 1 95.62 281 ALA A CA 1
ATOM 2170 C C . ALA A 1 281 ? 0.186 10.727 8.094 1 95.62 281 ALA A C 1
ATOM 2172 O O . ALA A 1 281 ? 0.84 10.555 7.059 1 95.62 281 ALA A O 1
ATOM 2173 N N . GLY A 1 282 ? 0.244 11.812 8.789 1 93.44 282 GLY A N 1
ATOM 2174 C CA . GLY A 1 282 ? 1.057 12.938 8.352 1 93.44 282 GLY A CA 1
ATOM 2175 C C . GLY A 1 282 ? 2.521 12.797 8.719 1 93.44 282 GLY A C 1
ATOM 2176 O O . GLY A 1 282 ? 3.344 13.641 8.352 1 93.44 282 GLY A O 1
ATOM 2177 N N . ALA A 1 283 ? 2.879 11.742 9.391 1 93.44 283 ALA A N 1
ATOM 2178 C CA . ALA A 1 283 ? 4.25 11.555 9.852 1 93.44 283 ALA A CA 1
ATOM 2179 C C . ALA A 1 283 ? 5.176 11.203 8.688 1 93.44 283 ALA A C 1
ATOM 2181 O O . ALA A 1 283 ? 4.801 10.438 7.801 1 93.44 283 ALA A O 1
ATOM 2182 N N . SER A 1 284 ? 6.332 11.797 8.695 1 94.12 284 SER A N 1
ATOM 2183 C CA . SER A 1 284 ? 7.398 11.57 7.727 1 94.12 284 SER A CA 1
ATOM 2184 C C . SER A 1 284 ? 8.742 12.055 8.266 1 94.12 284 SER A C 1
ATOM 2186 O O . SER A 1 284 ? 8.805 13.039 9.008 1 94.12 284 SER A O 1
ATOM 2188 N N . GLN A 1 285 ? 9.75 11.359 7.898 1 92.19 285 GLN A N 1
ATOM 2189 C CA . GLN A 1 285 ? 11.086 11.828 8.258 1 92.19 285 GLN A CA 1
ATOM 2190 C C . GLN A 1 285 ? 11.383 13.172 7.598 1 92.19 285 GLN A C 1
ATOM 2192 O O . GLN A 1 285 ? 12.305 13.883 8.008 1 92.19 285 GLN A O 1
ATOM 2197 N N . HIS A 1 286 ? 10.602 13.578 6.664 1 93.12 286 HIS A N 1
ATOM 2198 C CA . HIS A 1 286 ? 10.812 14.812 5.918 1 93.12 286 HIS A CA 1
ATOM 2199 C C . HIS A 1 286 ? 9.984 15.953 6.492 1 93.12 286 HIS A C 1
ATOM 2201 O O . HIS A 1 286 ? 10.164 17.109 6.109 1 93.12 286 HIS A O 1
ATOM 2207 N N . ARG A 1 287 ? 9.109 15.664 7.434 1 91.62 287 ARG A N 1
ATOM 2208 C CA . ARG A 1 287 ? 8.109 16.625 7.898 1 91.62 287 ARG A CA 1
ATOM 2209 C C . ARG A 1 287 ? 8.766 17.875 8.461 1 91.62 287 ARG A C 1
ATOM 2211 O O . ARG A 1 287 ? 8.383 19 8.125 1 91.62 287 ARG A O 1
ATOM 2218 N N . PRO A 1 288 ? 9.852 17.766 9.273 1 92.75 288 PRO A N 1
ATOM 2219 C CA . PRO A 1 288 ? 10.453 18.984 9.828 1 92.75 288 PRO A CA 1
ATOM 2220 C C . PRO A 1 288 ? 10.977 19.922 8.742 1 92.75 288 PRO A C 1
ATOM 2222 O O . PRO A 1 288 ? 10.758 21.141 8.812 1 92.75 288 PRO A O 1
ATOM 2225 N N . ARG A 1 289 ? 11.57 19.375 7.766 1 94.94 289 ARG A N 1
ATOM 2226 C CA . ARG A 1 289 ? 12.07 20.188 6.66 1 94.94 289 ARG A CA 1
ATOM 2227 C C . ARG A 1 289 ? 10.922 20.797 5.863 1 94.94 289 ARG A C 1
ATOM 2229 O O . ARG A 1 289 ? 10.977 21.953 5.473 1 94.94 289 ARG A O 1
ATOM 2236 N N . MET A 1 290 ? 9.883 20 5.66 1 95.75 290 MET A N 1
ATOM 2237 C CA . MET A 1 290 ? 8.727 20.453 4.883 1 95.75 290 MET A CA 1
ATOM 2238 C C . MET A 1 290 ? 8.047 21.625 5.559 1 95.75 290 MET A C 1
ATOM 2240 O O . MET A 1 290 ? 7.719 22.625 4.902 1 95.75 290 MET A O 1
ATOM 2244 N N . VAL A 1 291 ? 7.871 21.516 6.82 1 97.12 291 VAL A N 1
ATOM 2245 C CA . VAL A 1 291 ? 7.215 22.562 7.586 1 97.12 291 VAL A CA 1
ATOM 2246 C C . VAL A 1 291 ? 8.07 23.828 7.555 1 97.12 291 VAL A C 1
ATOM 2248 O O . VAL A 1 291 ? 7.566 24.922 7.293 1 97.12 291 VAL A O 1
ATOM 2251 N N . PHE A 1 292 ? 9.422 23.688 7.691 1 98 292 PHE A N 1
ATOM 2252 C CA . PHE A 1 292 ? 10.359 24.812 7.688 1 98 292 PHE A CA 1
ATOM 2253 C C . PHE A 1 292 ? 10.312 25.547 6.355 1 98 292 PHE A C 1
ATOM 2255 O O . PHE A 1 292 ? 10.125 26.766 6.32 1 98 292 PHE A O 1
ATOM 2262 N N . GLU A 1 293 ? 10.336 24.781 5.344 1 98.31 293 GLU A N 1
ATOM 2263 C CA . GLU A 1 293 ? 10.375 25.391 4.016 1 98.31 293 GLU A CA 1
ATOM 2264 C C . GLU A 1 293 ? 9.055 26.094 3.693 1 98.31 293 GLU A C 1
ATOM 2266 O O . GLU A 1 293 ? 9.047 27.172 3.107 1 98.31 293 GLU A O 1
ATOM 2271 N N . PHE A 1 294 ? 7.965 25.469 4.098 1 98.06 294 PHE A N 1
ATOM 2272 C CA . PHE A 1 294 ? 6.652 26.062 3.84 1 98.06 294 PHE A CA 1
ATOM 2273 C C . PHE A 1 294 ? 6.465 27.344 4.641 1 98.06 294 PHE A C 1
ATOM 2275 O O . PHE A 1 294 ? 5.996 28.344 4.109 1 98.06 294 PHE A O 1
ATOM 2282 N N . PHE A 1 295 ? 6.863 27.297 5.93 1 98.5 295 PHE A N 1
ATOM 2283 C CA . PHE A 1 295 ? 6.758 28.469 6.785 1 98.5 295 PHE A CA 1
ATOM 2284 C C . PHE A 1 295 ? 7.609 29.609 6.25 1 98.5 295 PHE A C 1
ATOM 2286 O O . PHE A 1 295 ? 7.164 30.766 6.207 1 98.5 295 PHE A O 1
ATOM 2293 N N . LEU A 1 296 ? 8.805 29.281 5.816 1 98.5 296 LEU A N 1
ATOM 2294 C CA . LEU A 1 296 ? 9.719 30.281 5.297 1 98.5 296 LEU A CA 1
ATOM 2295 C C . LEU A 1 296 ? 9.172 30.922 4.027 1 98.5 296 LEU A C 1
ATOM 2297 O O . LEU A 1 296 ? 9.211 32.125 3.869 1 98.5 296 LEU A O 1
ATOM 2301 N N . GLN A 1 297 ? 8.664 30.125 3.201 1 98.31 297 GLN A N 1
ATOM 2302 C CA . GLN A 1 297 ? 8.086 30.609 1.952 1 98.31 297 GLN A CA 1
ATOM 2303 C C . GLN A 1 297 ? 6.906 31.531 2.215 1 98.31 297 GLN A C 1
ATOM 2305 O O . GLN A 1 297 ? 6.793 32.594 1.599 1 98.31 297 GLN A O 1
ATOM 2310 N N . ASN A 1 298 ? 6.012 31.125 3.107 1 98.56 298 ASN A N 1
ATOM 2311 C CA . ASN A 1 298 ? 4.824 31.922 3.4 1 98.56 298 ASN A CA 1
ATOM 2312 C C . ASN A 1 298 ? 5.188 33.219 4.113 1 98.56 298 ASN A C 1
ATOM 2314 O O . ASN A 1 298 ? 4.562 34.25 3.877 1 98.56 298 ASN A O 1
ATOM 2318 N N . LEU A 1 299 ? 6.191 33.156 4.953 1 98.38 299 LEU A N 1
ATOM 2319 C CA . LEU A 1 299 ? 6.648 34.375 5.602 1 98.38 299 LEU A CA 1
ATOM 2320 C C . LEU A 1 299 ? 7.223 35.344 4.578 1 98.38 299 LEU A C 1
ATOM 2322 O O . LEU A 1 299 ? 6.953 36.562 4.645 1 98.38 299 LEU A O 1
ATOM 2326 N N . GLU A 1 300 ? 7.98 34.812 3.709 1 98.44 300 GLU A N 1
ATOM 2327 C CA . GLU A 1 300 ? 8.547 35.656 2.658 1 98.44 300 GLU A CA 1
ATOM 2328 C C . GLU A 1 300 ? 7.453 36.344 1.858 1 98.44 300 GLU A C 1
ATOM 2330 O O . GLU A 1 300 ? 7.535 37.562 1.602 1 98.44 300 GLU A O 1
ATOM 2335 N N . ARG A 1 301 ? 6.473 35.594 1.472 1 98.38 301 ARG A N 1
ATOM 2336 C CA . ARG A 1 301 ? 5.348 36.188 0.745 1 98.38 301 ARG A CA 1
ATOM 2337 C C . ARG A 1 301 ? 4.688 37.281 1.553 1 98.38 301 ARG A C 1
ATOM 2339 O O . ARG A 1 301 ? 4.457 38.375 1.037 1 98.38 301 ARG A O 1
ATOM 2346 N N . TYR A 1 302 ? 4.453 37 2.803 1 98 302 TYR A N 1
ATOM 2347 C CA . TYR A 1 302 ? 3.793 37.969 3.676 1 98 302 TYR A CA 1
ATOM 2348 C C . TYR A 1 302 ? 4.609 39.25 3.795 1 98 302 TYR A C 1
ATOM 2350 O O . TYR A 1 302 ? 4.07 40.344 3.678 1 98 302 TYR A O 1
ATOM 2358 N N . LEU A 1 303 ? 5.887 39.125 3.969 1 97.5 303 LEU A N 1
ATOM 2359 C CA . LEU A 1 303 ? 6.758 40.281 4.191 1 97.5 303 LEU A CA 1
ATOM 2360 C C . LEU A 1 303 ? 6.922 41.094 2.91 1 97.5 303 LEU A C 1
ATOM 2362 O O . LEU A 1 303 ? 7.195 42.281 2.963 1 97.5 303 LEU A O 1
ATOM 2366 N N . ARG A 1 304 ? 6.68 40.469 1.825 1 97.19 304 ARG A N 1
ATOM 2367 C CA . ARG A 1 304 ? 6.758 41.188 0.544 1 97.19 304 ARG A CA 1
ATOM 2368 C C . ARG A 1 304 ? 5.418 41.812 0.181 1 97.19 304 ARG A C 1
ATOM 2370 O O . ARG A 1 304 ? 5.273 42.375 -0.896 1 97.19 304 ARG A O 1
ATOM 2377 N N . GLY A 1 305 ? 4.469 41.562 1.01 1 96.25 305 GLY A N 1
ATOM 2378 C CA . GLY A 1 305 ? 3.15 42.125 0.753 1 96.25 305 GLY A CA 1
ATOM 2379 C C . GLY A 1 305 ? 2.301 41.25 -0.157 1 96.25 305 GLY A C 1
ATOM 2380 O O . GLY A 1 305 ? 1.267 41.688 -0.66 1 96.25 305 GLY A O 1
ATOM 2381 N N . GLU A 1 306 ? 2.803 40.031 -0.378 1 97.38 306 GLU A N 1
ATOM 2382 C CA . GLU A 1 306 ? 2.053 39.031 -1.168 1 97.38 306 GLU A CA 1
ATOM 2383 C C . GLU A 1 306 ? 1.138 38.219 -0.283 1 97.38 306 GLU A C 1
ATOM 2385 O O . GLU A 1 306 ? 1.379 38.062 0.918 1 97.38 306 GLU A O 1
ATOM 2390 N N . ARG A 1 307 ? 0.085 37.75 -0.879 1 96.94 307 ARG A N 1
ATOM 2391 C CA . ARG A 1 307 ? -0.829 36.875 -0.14 1 96.94 307 ARG A CA 1
ATOM 2392 C C . ARG A 1 307 ? -0.164 35.562 0.211 1 96.94 307 ARG A C 1
ATOM 2394 O O . ARG A 1 307 ? 0.337 34.875 -0.67 1 96.94 307 ARG A O 1
ATOM 2401 N N . PRO A 1 308 ? -0.149 35.219 1.498 1 97.81 308 PRO A N 1
ATOM 2402 C CA . PRO A 1 308 ? 0.381 33.906 1.85 1 97.81 308 PRO A CA 1
ATOM 2403 C C . PRO A 1 308 ? -0.397 32.75 1.197 1 97.81 308 PRO A C 1
ATOM 2405 O O . PRO A 1 308 ? -1.543 32.938 0.782 1 97.81 308 PRO A O 1
ATOM 2408 N N . LEU A 1 309 ? 0.24 31.609 1.052 1 96.31 309 LEU A N 1
ATOM 2409 C CA . LEU A 1 309 ? -0.429 30.422 0.545 1 96.31 309 LEU A CA 1
ATOM 2410 C C . LEU A 1 309 ? -1.432 29.891 1.562 1 96.31 309 LEU A C 1
ATOM 2412 O O . LEU A 1 309 ? -1.228 30.016 2.771 1 96.31 309 LEU A O 1
ATOM 2416 N N . ASN A 1 310 ? -2.574 29.344 1.113 1 94.31 310 ASN A N 1
ATOM 2417 C CA . ASN A 1 310 ? -3.533 28.531 1.872 1 94.31 310 ASN A CA 1
ATOM 2418 C C . ASN A 1 310 ? -4.223 29.375 2.951 1 94.31 310 ASN A C 1
ATOM 2420 O O . ASN A 1 310 ? -4.398 28.906 4.078 1 94.31 310 ASN A O 1
ATOM 2424 N N . ILE A 1 311 ? -4.488 30.625 2.639 1 95.88 311 ILE A N 1
ATOM 2425 C CA . ILE A 1 311 ? -5.34 31.406 3.537 1 95.88 311 ILE A CA 1
ATOM 2426 C C . ILE A 1 311 ? -6.715 30.75 3.639 1 95.88 311 ILE A C 1
ATOM 2428 O O . ILE A 1 311 ? -7.301 30.359 2.623 1 95.88 311 ILE A O 1
ATOM 2432 N N . ILE A 1 312 ? -7.184 30.609 4.879 1 92.06 312 ILE A N 1
ATOM 2433 C CA . ILE A 1 312 ? -8.43 29.875 5.059 1 92.06 312 ILE A CA 1
ATOM 2434 C C . ILE A 1 312 ? -9.578 30.844 5.297 1 92.06 312 ILE A C 1
ATOM 2436 O O . ILE A 1 312 ? -9.359 31.984 5.688 1 92.06 312 ILE A O 1
ATOM 2440 N N . ASP A 1 313 ? -10.742 30.453 4.934 1 89.81 313 ASP A N 1
ATOM 2441 C CA . ASP A 1 313 ? -11.961 31.094 5.406 1 89.81 313 ASP A CA 1
ATOM 2442 C C . ASP A 1 313 ? -12.32 30.625 6.816 1 89.81 313 ASP A C 1
ATOM 2444 O O . ASP A 1 313 ? -12.758 29.484 7.004 1 89.81 313 ASP A O 1
ATOM 2448 N N . LYS A 1 314 ? -12.141 31.438 7.758 1 89.56 314 LYS A N 1
ATOM 2449 C CA . LYS A 1 314 ? -12.312 31.078 9.164 1 89.56 314 LYS A CA 1
ATOM 2450 C C . LYS A 1 314 ? -13.742 30.609 9.438 1 89.56 314 LYS A C 1
ATOM 2452 O O . LYS A 1 314 ? -13.977 29.812 10.352 1 89.56 314 LYS A O 1
ATOM 2457 N N . ARG A 1 315 ? -14.672 31.125 8.688 1 85.31 315 ARG A N 1
ATOM 2458 C CA . ARG A 1 315 ? -16.062 30.75 8.898 1 85.31 315 ARG A CA 1
ATOM 2459 C C . ARG A 1 315 ? -16.375 29.375 8.32 1 85.31 315 ARG A C 1
ATOM 2461 O O . ARG A 1 315 ? -17.188 28.625 8.867 1 85.31 315 ARG A O 1
ATOM 2468 N N . ARG A 1 316 ? -15.68 29.062 7.281 1 81 316 ARG A N 1
ATOM 2469 C CA . ARG A 1 316 ? -15.898 27.766 6.641 1 81 316 ARG A CA 1
ATOM 2470 C C . ARG A 1 316 ? -14.969 26.703 7.215 1 81 316 ARG A C 1
ATOM 2472 O O . ARG A 1 316 ? -15.273 25.516 7.16 1 81 316 ARG A O 1
ATOM 2479 N N . GLY A 1 317 ? -13.828 27.141 7.711 1 79.38 317 GLY A N 1
ATOM 2480 C CA . GLY A 1 317 ? -12.891 26.234 8.359 1 79.38 317 GLY A CA 1
ATOM 2481 C C . GLY A 1 317 ? -11.875 25.641 7.398 1 79.38 317 GLY A C 1
ATOM 2482 O O . GLY A 1 317 ? -11.148 24.703 7.75 1 79.38 317 GLY A O 1
ATOM 2483 N N . PHE A 1 318 ? -11.992 26.047 6.18 1 78.62 318 PHE A N 1
ATOM 2484 C CA . PHE A 1 318 ? -11 25.609 5.207 1 78.62 318 PHE A CA 1
ATOM 2485 C C . PHE A 1 318 ? -10.82 26.656 4.113 1 78.62 318 PHE A C 1
ATOM 2487 O O . PHE A 1 318 ? -11.656 27.547 3.951 1 78.62 318 PHE A O 1
ATOM 2494 N N . MET B 1 1 ? -7.375 -37.531 -28.641 1 93.25 1 MET B N 1
ATOM 2495 C CA . MET B 1 1 ? -6.461 -37.781 -27.531 1 93.25 1 MET B CA 1
ATOM 2496 C C . MET B 1 1 ? -7.188 -37.656 -26.188 1 93.25 1 MET B C 1
ATOM 2498 O O . MET B 1 1 ? -8.359 -37.281 -26.141 1 93.25 1 MET B O 1
ATOM 2502 N N . LYS B 1 2 ? -6.531 -38.094 -25.078 1 97 2 LYS B N 1
ATOM 2503 C CA . LYS B 1 2 ? -7.09 -38 -23.734 1 97 2 LYS B CA 1
ATOM 2504 C C . LYS B 1 2 ? -6.41 -36.875 -22.938 1 97 2 LYS B C 1
ATOM 2506 O O . LYS B 1 2 ? -5.18 -36.812 -22.906 1 97 2 LYS B O 1
ATOM 2511 N N . ILE B 1 3 ? -7.262 -36.062 -22.422 1 98.38 3 ILE B N 1
ATOM 2512 C CA . ILE B 1 3 ? -6.828 -34.906 -21.641 1 98.38 3 ILE B CA 1
ATOM 2513 C C . ILE B 1 3 ? -7.215 -35.062 -20.188 1 98.38 3 ILE B C 1
ATOM 2515 O O . ILE B 1 3 ? -8.398 -35.219 -19.859 1 98.38 3 ILE B O 1
ATOM 2519 N N . LEU B 1 4 ? -6.238 -35.094 -19.344 1 98.62 4 LEU B N 1
ATOM 2520 C CA . LEU B 1 4 ? -6.492 -35.219 -17.922 1 98.62 4 LEU B CA 1
ATOM 2521 C C . LEU B 1 4 ? -6.504 -33.875 -17.219 1 98.62 4 LEU B C 1
ATOM 2523 O O . LEU B 1 4 ? -5.496 -33.156 -17.234 1 98.62 4 LEU B O 1
ATOM 2527 N N . ILE B 1 5 ? -7.609 -33.5 -16.672 1 98.56 5 ILE B N 1
ATOM 2528 C CA . ILE B 1 5 ? -7.715 -32.344 -15.797 1 98.56 5 ILE B CA 1
ATOM 2529 C C . ILE B 1 5 ? -7.566 -32.781 -14.336 1 98.56 5 ILE B C 1
ATOM 2531 O O . ILE B 1 5 ? -8.461 -33.406 -13.781 1 98.56 5 ILE B O 1
ATOM 2535 N N . HIS B 1 6 ? -6.398 -32.5 -13.836 1 97.81 6 HIS B N 1
ATOM 2536 C CA . HIS B 1 6 ? -6.086 -32.781 -12.438 1 97.81 6 HIS B CA 1
ATOM 2537 C C . HIS B 1 6 ? -6.039 -31.484 -11.617 1 97.81 6 HIS B C 1
ATOM 2539 O O . HIS B 1 6 ? -4.973 -31.078 -11.156 1 97.81 6 HIS B O 1
ATOM 2545 N N . TYR B 1 7 ? -7.137 -30.875 -11.492 1 96.81 7 TYR B N 1
ATOM 2546 C CA . TYR B 1 7 ? -7.371 -29.594 -10.844 1 96.81 7 TYR B CA 1
ATOM 2547 C C . TYR B 1 7 ? -8.836 -29.422 -10.461 1 96.81 7 TYR B C 1
ATOM 2549 O O . TYR B 1 7 ? -9.727 -29.859 -11.203 1 96.81 7 TYR B O 1
ATOM 2557 N N . PRO B 1 8 ? -9.188 -28.812 -9.391 1 95.94 8 PRO B N 1
ATOM 2558 C CA . PRO B 1 8 ? -10.57 -28.781 -8.891 1 95.94 8 PRO B CA 1
ATOM 2559 C C . PRO B 1 8 ? -11.422 -27.719 -9.57 1 95.94 8 PRO B C 1
ATOM 2561 O O . PRO B 1 8 ? -11.906 -26.797 -8.914 1 95.94 8 PRO B O 1
ATOM 2564 N N . PHE B 1 9 ? -11.711 -27.906 -10.781 1 96.75 9 PHE B N 1
ATOM 2565 C CA . PHE B 1 9 ? -12.609 -27.016 -11.516 1 96.75 9 PHE B CA 1
ATOM 2566 C C . PHE B 1 9 ? -14.062 -27.359 -11.219 1 96.75 9 PHE B C 1
ATOM 2568 O O . PHE B 1 9 ? -14.383 -28.5 -10.867 1 96.75 9 PHE B O 1
ATOM 2575 N N . GLU B 1 10 ? -14.883 -26.406 -11.391 1 96.5 10 GLU B N 1
ATOM 2576 C CA . GLU B 1 10 ? -16.312 -26.609 -11.234 1 96.5 10 GLU B CA 1
ATOM 2577 C C . GLU B 1 10 ? -16.906 -27.328 -12.453 1 96.5 10 GLU B C 1
ATOM 2579 O O . GLU B 1 10 ? -16.344 -27.266 -13.547 1 96.5 10 GLU B O 1
ATOM 2584 N N . PRO B 1 11 ? -18.078 -27.938 -12.25 1 97.19 11 PRO B N 1
ATOM 2585 C CA . PRO B 1 11 ? -18.688 -28.734 -13.328 1 97.19 11 PRO B CA 1
ATOM 2586 C C . PRO B 1 11 ? -18.875 -27.922 -14.617 1 97.19 11 PRO B C 1
ATOM 2588 O O . PRO B 1 11 ? -18.594 -28.422 -15.711 1 97.19 11 PRO B O 1
ATOM 2591 N N . ALA B 1 12 ? -19.281 -26.734 -14.367 1 97.62 12 ALA B N 1
ATOM 2592 C CA . ALA B 1 12 ? -19.484 -25.906 -15.555 1 97.62 12 ALA B CA 1
ATOM 2593 C C . ALA B 1 12 ? -18.172 -25.656 -16.297 1 97.62 12 ALA B C 1
ATOM 2595 O O . ALA B 1 12 ? -18.156 -25.594 -17.516 1 97.62 12 ALA B O 1
ATOM 2596 N N . GLN B 1 13 ? -17.109 -25.484 -15.578 1 97.81 13 GLN B N 1
ATOM 2597 C CA . GLN B 1 13 ? -15.789 -25.281 -16.172 1 97.81 13 GLN B CA 1
ATOM 2598 C C . GLN B 1 13 ? -15.32 -26.547 -16.891 1 97.81 13 GLN B C 1
ATOM 2600 O O . GLN B 1 13 ? -14.773 -26.469 -18 1 97.81 13 GLN B O 1
ATOM 2605 N N . ILE B 1 14 ? -15.617 -27.672 -16.328 1 98 14 ILE B N 1
ATOM 2606 C CA . ILE B 1 14 ? -15.266 -28.953 -16.938 1 98 14 ILE B CA 1
ATOM 2607 C C . ILE B 1 14 ? -16.016 -29.125 -18.266 1 98 14 ILE B C 1
ATOM 2609 O O . ILE B 1 14 ? -15.438 -29.562 -19.25 1 98 14 ILE B O 1
ATOM 2613 N N . GLN B 1 15 ? -17.219 -28.75 -18.203 1 98.12 15 GLN B N 1
ATOM 2614 C CA . GLN B 1 15 ? -18.047 -28.828 -19.422 1 98.12 15 GLN B CA 1
ATOM 2615 C C . GLN B 1 15 ? -17.438 -27.984 -20.547 1 98.12 15 GLN B C 1
ATOM 2617 O O . GLN B 1 15 ? -17.453 -28.406 -21.703 1 98.12 15 GLN B O 1
ATOM 2622 N N . ALA B 1 16 ? -16.969 -26.875 -20.188 1 98.12 16 ALA B N 1
ATOM 2623 C CA . ALA B 1 16 ? -16.359 -26 -21.188 1 98.12 16 ALA B CA 1
ATOM 2624 C C . ALA B 1 16 ? -15.141 -26.656 -21.828 1 98.12 16 ALA B C 1
ATOM 2626 O O . ALA B 1 16 ? -14.93 -26.562 -23.031 1 98.12 16 ALA B O 1
ATOM 2627 N N . PHE B 1 17 ? -14.344 -27.328 -21.016 1 98.38 17 PHE B N 1
ATOM 2628 C CA . PHE B 1 17 ? -13.188 -28.062 -21.531 1 98.38 17 PHE B CA 1
ATOM 2629 C C . PHE B 1 17 ? -13.633 -29.172 -22.469 1 98.38 17 PHE B C 1
ATOM 2631 O O . PHE B 1 17 ? -13.031 -29.391 -23.516 1 98.38 17 PHE B O 1
ATOM 2638 N N . GLN B 1 18 ? -14.664 -29.859 -22.078 1 98.06 18 GLN B N 1
ATOM 2639 C CA . GLN B 1 18 ? -15.203 -30.969 -22.875 1 98.06 18 GLN B CA 1
ATOM 2640 C C . GLN B 1 18 ? -15.719 -30.469 -24.219 1 98.06 18 GLN B C 1
ATOM 2642 O O . GLN B 1 18 ? -15.453 -31.078 -25.266 1 98.06 18 GLN B O 1
ATOM 2647 N N . GLU B 1 19 ? -16.406 -29.406 -24.141 1 98.19 19 GLU B N 1
ATOM 2648 C CA . GLU B 1 19 ? -16.953 -28.828 -25.359 1 98.19 19 GLU B CA 1
ATOM 2649 C C . GLU B 1 19 ? -15.844 -28.391 -26.312 1 98.19 19 GLU B C 1
ATOM 2651 O O . GLU B 1 19 ? -15.922 -28.625 -27.516 1 98.19 19 GLU B O 1
ATOM 2656 N N . LEU B 1 20 ? -14.875 -27.781 -25.75 1 97.88 20 LEU B N 1
ATOM 2657 C CA . LEU B 1 20 ? -13.734 -27.344 -26.547 1 97.88 20 LEU B CA 1
ATOM 2658 C C . LEU B 1 20 ? -13.039 -28.531 -27.188 1 97.88 20 LEU B C 1
ATOM 2660 O O . LEU B 1 20 ? -12.727 -28.5 -28.375 1 97.88 20 LEU B O 1
ATOM 2664 N N . ALA B 1 21 ? -12.805 -29.578 -26.422 1 97.5 21 ALA B N 1
ATOM 2665 C CA . ALA B 1 21 ? -12.125 -30.781 -26.891 1 97.5 21 ALA B CA 1
ATOM 2666 C C . ALA B 1 21 ? -12.914 -31.469 -27.984 1 97.5 21 ALA B C 1
ATOM 2668 O O . ALA B 1 21 ? -12.336 -31.953 -28.969 1 97.5 21 ALA B O 1
ATOM 2669 N N . GLU B 1 22 ? -14.18 -31.484 -27.781 1 96.44 22 GLU B N 1
ATOM 2670 C CA . GLU B 1 22 ? -15.055 -32.094 -28.781 1 96.44 22 GLU B CA 1
ATOM 2671 C C . GLU B 1 22 ? -15.055 -31.312 -30.078 1 96.44 22 GLU B C 1
ATOM 2673 O O . GLU B 1 22 ? -14.93 -31.875 -31.156 1 96.44 22 GLU B O 1
ATOM 2678 N N . ARG B 1 23 ? -15.148 -30.094 -29.938 1 96.75 23 ARG B N 1
ATOM 2679 C CA . ARG B 1 23 ? -15.219 -29.188 -31.094 1 96.75 23 ARG B CA 1
ATOM 2680 C C . ARG B 1 23 ? -13.945 -29.25 -31.922 1 96.75 23 ARG B C 1
ATOM 2682 O O . ARG B 1 23 ? -13.992 -29.188 -33.156 1 96.75 23 ARG B O 1
ATOM 2689 N N . LEU B 1 24 ? -12.812 -29.5 -31.266 1 95.69 24 LEU B N 1
ATOM 2690 C CA . LEU B 1 24 ? -11.531 -29.375 -31.953 1 95.69 24 LEU B CA 1
ATOM 2691 C C . LEU B 1 24 ? -10.93 -30.75 -32.25 1 95.69 24 LEU B C 1
ATOM 2693 O O . LEU B 1 24 ? -9.719 -30.875 -32.438 1 95.69 24 LEU B O 1
ATOM 2697 N N . GLY B 1 25 ? -11.688 -31.781 -32.312 1 91.75 25 GLY B N 1
ATOM 2698 C CA . GLY B 1 25 ? -11.094 -33.031 -32.781 1 91.75 25 GLY B CA 1
ATOM 2699 C C . GLY B 1 25 ? -11.648 -34.25 -32.094 1 91.75 25 GLY B C 1
ATOM 2700 O O . GLY B 1 25 ? -11.102 -35.344 -32.219 1 91.75 25 GLY B O 1
ATOM 2701 N N . GLY B 1 26 ? -12.625 -34 -31.266 1 92.94 26 GLY B N 1
ATOM 2702 C CA . GLY B 1 26 ? -13.258 -35.125 -30.609 1 92.94 26 GLY B CA 1
ATOM 2703 C C . GLY B 1 26 ? -12.383 -35.75 -29.531 1 92.94 26 GLY B C 1
ATOM 2704 O O . GLY B 1 26 ? -12.312 -37 -29.438 1 92.94 26 GLY B O 1
ATOM 2705 N N . HIS B 1 27 ? -11.648 -34.969 -28.812 1 95.81 27 HIS B N 1
ATOM 2706 C CA . HIS B 1 27 ? -10.789 -35.406 -27.719 1 95.81 27 HIS B CA 1
ATOM 2707 C C . HIS B 1 27 ? -11.602 -35.719 -26.469 1 95.81 27 HIS B C 1
ATOM 2709 O O . HIS B 1 27 ? -12.727 -35.219 -26.312 1 95.81 27 HIS B O 1
ATOM 2715 N N . GLN B 1 28 ? -11.07 -36.594 -25.656 1 97.12 28 GLN B N 1
ATOM 2716 C CA . GLN B 1 28 ? -11.742 -36.969 -24.422 1 97.12 28 GLN B CA 1
ATOM 2717 C C . GLN B 1 28 ? -11.125 -36.281 -23.203 1 97.12 28 GLN B C 1
ATOM 2719 O O . GLN B 1 28 ? -9.898 -36.219 -23.078 1 97.12 28 GLN B O 1
ATOM 2724 N N . VAL B 1 29 ? -12.023 -35.75 -22.359 1 98.06 29 VAL B N 1
ATOM 2725 C CA . VAL B 1 29 ? -11.586 -35.062 -21.141 1 98.06 29 VAL B CA 1
ATOM 2726 C C . VAL B 1 29 ? -11.906 -35.938 -19.922 1 98.06 29 VAL B C 1
ATOM 2728 O O . VAL B 1 29 ? -13.031 -36.406 -19.766 1 98.06 29 VAL B O 1
ATOM 2731 N N . ILE B 1 30 ? -10.898 -36.156 -19.094 1 98.12 30 ILE B N 1
ATOM 2732 C CA . ILE B 1 30 ? -11.055 -36.844 -17.828 1 98.12 30 ILE B CA 1
ATOM 2733 C C . ILE B 1 30 ? -10.758 -35.906 -16.672 1 98.12 30 ILE B C 1
ATOM 2735 O O . ILE B 1 30 ? -9.695 -35.281 -16.641 1 98.12 30 ILE B O 1
ATOM 2739 N N . HIS B 1 31 ? -11.688 -35.719 -15.797 1 98.19 31 HIS B N 1
ATOM 2740 C CA . HIS B 1 31 ? -11.492 -34.812 -14.656 1 98.19 31 HIS B CA 1
ATOM 2741 C C . HIS B 1 31 ? -11.383 -35.594 -13.359 1 98.19 31 HIS B C 1
ATOM 2743 O O . HIS B 1 31 ? -12.25 -36.438 -13.047 1 98.19 31 HIS B O 1
ATOM 2749 N N . VAL B 1 32 ? -10.289 -35.406 -12.695 1 97.44 32 VAL B N 1
ATOM 2750 C CA . VAL B 1 32 ? -10.094 -36.031 -11.391 1 97.44 32 VAL B CA 1
ATOM 2751 C C . VAL B 1 32 ? -9.5 -35 -10.414 1 97.44 32 VAL B C 1
ATOM 2753 O O . VAL B 1 32 ? -8.961 -34 -10.82 1 97.44 32 VAL B O 1
ATOM 2756 N N . THR B 1 33 ? -9.586 -35.312 -9.109 1 95.81 33 THR B N 1
ATOM 2757 C CA . THR B 1 33 ? -9.086 -34.375 -8.117 1 95.81 33 THR B CA 1
ATOM 2758 C C . THR B 1 33 ? -8.141 -35.062 -7.141 1 95.81 33 THR B C 1
ATOM 2760 O O . THR B 1 33 ? -7.492 -34.406 -6.324 1 95.81 33 THR B O 1
ATOM 2763 N N . ASP B 1 34 ? -8.031 -36.344 -7.301 1 95.94 34 ASP B N 1
ATOM 2764 C CA . ASP B 1 34 ? -7.117 -37.062 -6.426 1 95.94 34 ASP B CA 1
ATOM 2765 C C . ASP B 1 34 ? -6.035 -37.781 -7.234 1 95.94 34 ASP B C 1
ATOM 2767 O O . ASP B 1 34 ? -6.246 -38.125 -8.398 1 95.94 34 ASP B O 1
ATOM 2771 N N . GLU B 1 35 ? -4.938 -38.094 -6.605 1 95.94 35 GLU B N 1
ATOM 2772 C CA . GLU B 1 35 ? -3.768 -38.625 -7.293 1 95.94 35 GLU B CA 1
ATOM 2773 C C . GLU B 1 35 ? -4.008 -40.062 -7.77 1 95.94 35 GLU B C 1
ATOM 2775 O O . GLU B 1 35 ? -3.555 -40.438 -8.844 1 95.94 35 GLU B O 1
ATOM 2780 N N . GLU B 1 36 ? -4.676 -40.844 -6.98 1 97.12 36 GLU B N 1
ATOM 2781 C CA . GLU B 1 36 ? -4.934 -42.25 -7.336 1 97.12 36 GLU B CA 1
ATOM 2782 C C . GLU B 1 36 ? -5.707 -42.344 -8.648 1 97.12 36 GLU B C 1
ATOM 2784 O O . GLU B 1 36 ? -5.344 -43.125 -9.531 1 97.12 36 GLU B O 1
ATOM 2789 N N . SER B 1 37 ? -6.738 -41.531 -8.711 1 97.62 37 SER B N 1
ATOM 2790 C CA . SER B 1 37 ? -7.539 -41.531 -9.93 1 97.62 37 SER B CA 1
ATOM 2791 C C . SER B 1 37 ? -6.734 -41 -11.117 1 97.62 37 SER B C 1
ATOM 2793 O O . SER B 1 37 ? -6.918 -41.438 -12.25 1 97.62 37 SER B O 1
ATOM 2795 N N . ALA B 1 38 ? -5.902 -40.062 -10.836 1 97.75 38 ALA B N 1
ATOM 2796 C CA . ALA B 1 38 ? -5.07 -39.469 -11.898 1 97.75 38 ALA B CA 1
ATOM 2797 C C . ALA B 1 38 ? -4.113 -40.531 -12.461 1 97.75 38 ALA B C 1
ATOM 2799 O O . ALA B 1 38 ? -3.957 -40.625 -13.68 1 97.75 38 ALA B O 1
ATOM 2800 N N . VAL B 1 39 ? -3.516 -41.312 -11.594 1 97.88 39 VAL B N 1
ATOM 2801 C CA . VAL B 1 39 ? -2.58 -42.344 -12.008 1 97.88 39 VAL B CA 1
ATOM 2802 C C . VAL B 1 39 ? -3.311 -43.406 -12.828 1 97.88 39 VAL B C 1
ATOM 2804 O O . VAL B 1 39 ? -2.797 -43.875 -13.844 1 97.88 39 VAL B O 1
ATOM 2807 N N . ALA B 1 40 ? -4.484 -43.719 -12.391 1 97.69 40 ALA B N 1
ATOM 2808 C CA . ALA B 1 40 ? -5.277 -44.75 -13.07 1 97.69 40 ALA B CA 1
ATOM 2809 C C . ALA B 1 40 ? -5.633 -44.312 -14.492 1 97.69 40 ALA B C 1
ATOM 2811 O O . ALA B 1 40 ? -5.711 -45.125 -15.398 1 97.69 40 ALA B O 1
ATOM 2812 N N . ALA B 1 41 ? -5.809 -43.062 -14.68 1 97 41 ALA B N 1
ATOM 2813 C CA . ALA B 1 41 ? -6.227 -42.531 -15.977 1 97 41 ALA B CA 1
ATOM 2814 C C . ALA B 1 41 ? -5.02 -42.25 -16.859 1 97 41 ALA B C 1
ATOM 2816 O O . ALA B 1 41 ? -5.16 -42.062 -18.078 1 97 41 ALA B O 1
ATOM 2817 N N . ALA B 1 42 ? -3.828 -42.219 -16.391 1 97.19 42 ALA B N 1
ATOM 2818 C CA . ALA B 1 42 ? -2.621 -41.625 -16.953 1 97.19 42 ALA B CA 1
ATOM 2819 C C . ALA B 1 42 ? -2.164 -42.406 -18.203 1 97.19 42 ALA B C 1
ATOM 2821 O O . ALA B 1 42 ? -1.678 -41.781 -19.156 1 97.19 42 ALA B O 1
ATOM 2822 N N . PRO B 1 43 ? -2.355 -43.688 -18.281 1 96.88 43 PRO B N 1
ATOM 2823 C CA . PRO B 1 43 ? -1.723 -44.469 -19.359 1 96.88 43 PRO B CA 1
ATOM 2824 C C . PRO B 1 43 ? -2.1 -44 -20.75 1 96.88 43 PRO B C 1
ATOM 2826 O O . PRO B 1 43 ? -1.298 -44.094 -21.672 1 96.88 43 PRO B O 1
ATOM 2829 N N . GLU B 1 44 ? -3.217 -43.406 -20.875 1 95.25 44 GLU B N 1
ATOM 2830 C CA . GLU B 1 44 ? -3.652 -43 -22.203 1 95.25 44 GLU B CA 1
ATOM 2831 C C . GLU B 1 44 ? -3.648 -41.5 -22.344 1 95.25 44 GLU B C 1
ATOM 2833 O O . GLU B 1 44 ? -4.055 -40.969 -23.391 1 95.25 44 GLU B O 1
ATOM 2838 N N . VAL B 1 45 ? -3.158 -40.875 -21.375 1 97.44 45 VAL B N 1
ATOM 2839 C CA . VAL B 1 45 ? -3.248 -39.406 -21.328 1 97.44 45 VAL B CA 1
ATOM 2840 C C . VAL B 1 45 ? -2.09 -38.781 -22.094 1 97.44 45 VAL B C 1
ATOM 2842 O O . VAL B 1 45 ? -0.941 -39.219 -21.953 1 97.44 45 VAL B O 1
ATOM 2845 N N . GLU B 1 46 ? -2.387 -37.781 -22.891 1 97.94 46 GLU B N 1
ATOM 2846 C CA . GLU B 1 46 ? -1.37 -37.062 -23.656 1 97.94 46 GLU B CA 1
ATOM 2847 C C . GLU B 1 46 ? -1.17 -35.656 -23.109 1 97.94 46 GLU B C 1
ATOM 2849 O O . GLU B 1 46 ? -0.152 -35 -23.391 1 97.94 46 GLU B O 1
ATOM 2854 N N . VAL B 1 47 ? -2.186 -35.156 -22.406 1 98.56 47 VAL B N 1
ATOM 2855 C CA . VAL B 1 47 ? -2.16 -33.812 -21.875 1 98.56 47 VAL B CA 1
ATOM 2856 C C . VAL B 1 47 ? -2.609 -33.812 -20.406 1 98.56 47 VAL B C 1
ATOM 2858 O O . VAL B 1 47 ? -3.576 -34.5 -20.062 1 98.56 47 VAL B O 1
ATOM 2861 N N . ILE B 1 48 ? -1.903 -33.156 -19.594 1 98.5 48 ILE B N 1
ATOM 2862 C CA . ILE B 1 48 ? -2.316 -32.938 -18.203 1 98.5 48 ILE B CA 1
ATOM 2863 C C . ILE B 1 48 ? -2.5 -31.453 -17.938 1 98.5 48 ILE B C 1
ATOM 2865 O O . ILE B 1 48 ? -1.619 -30.641 -18.25 1 98.5 48 ILE B O 1
ATOM 2869 N N . LEU B 1 49 ? -3.627 -31.078 -17.406 1 98.5 49 LEU B N 1
ATOM 2870 C CA . LEU B 1 49 ? -3.879 -29.734 -16.906 1 98.5 49 LEU B CA 1
ATOM 2871 C C . LEU B 1 49 ? -3.973 -29.719 -15.391 1 98.5 49 LEU B C 1
ATOM 2873 O O . LEU B 1 49 ? -4.902 -30.281 -14.812 1 98.5 49 LEU B O 1
ATOM 2877 N N . GLY B 1 50 ? -2.93 -29.062 -14.758 1 97.19 50 GLY B N 1
ATOM 2878 C CA . GLY B 1 50 ? -2.998 -28.969 -13.312 1 97.19 50 GLY B CA 1
ATOM 2879 C C . GLY B 1 50 ? -1.852 -29.688 -12.617 1 97.19 50 GLY B C 1
ATOM 2880 O O . GLY B 1 50 ? -0.686 -29.469 -12.953 1 97.19 50 GLY B O 1
ATOM 2881 N N . HIS B 1 51 ? -2.213 -30.531 -11.656 1 95.81 51 HIS B N 1
ATOM 2882 C CA . HIS B 1 51 ? -1.22 -31.25 -10.867 1 95.81 51 HIS B CA 1
ATOM 2883 C C . HIS B 1 51 ? -0.57 -32.375 -11.68 1 95.81 51 HIS B C 1
ATOM 2885 O O . HIS B 1 51 ? -1.252 -33.062 -12.422 1 95.81 51 HIS B O 1
ATOM 2891 N N . PHE B 1 52 ? 0.731 -32.438 -11.586 1 94.56 52 PHE B N 1
ATOM 2892 C CA . PHE B 1 52 ? 1.434 -33.469 -12.328 1 94.56 52 PHE B CA 1
ATOM 2893 C C . PHE B 1 52 ? 2.607 -34.031 -11.523 1 94.56 52 PHE B C 1
ATOM 2895 O O . PHE B 1 52 ? 3.746 -34.031 -12 1 94.56 52 PHE B O 1
ATOM 2902 N N . ARG B 1 53 ? 2.361 -34.688 -10.484 1 93.5 53 ARG B N 1
ATOM 2903 C CA . ARG B 1 53 ? 3.357 -35.281 -9.594 1 93.5 53 ARG B CA 1
ATOM 2904 C C . ARG B 1 53 ? 4.09 -36.438 -10.266 1 93.5 53 ARG B C 1
ATOM 2906 O O . ARG B 1 53 ? 3.629 -36.969 -11.289 1 93.5 53 ARG B O 1
ATOM 2913 N N . PRO B 1 54 ? 5.156 -36.812 -9.719 1 95.44 54 PRO B N 1
ATOM 2914 C CA . PRO B 1 54 ? 5.984 -37.844 -10.359 1 95.44 54 PRO B CA 1
ATOM 2915 C C . PRO B 1 54 ? 5.203 -39.125 -10.68 1 95.44 54 PRO B C 1
ATOM 2917 O O . PRO B 1 54 ? 5.328 -39.688 -11.773 1 95.44 54 PRO B O 1
ATOM 2920 N N . ALA B 1 55 ? 4.391 -39.531 -9.828 1 96.19 55 ALA B N 1
ATOM 2921 C CA . ALA B 1 55 ? 3.65 -40.781 -10.008 1 96.19 55 ALA B CA 1
ATOM 2922 C C . ALA B 1 55 ? 2.73 -40.719 -11.227 1 96.19 55 ALA B C 1
ATOM 2924 O O . ALA B 1 55 ? 2.623 -41.656 -11.992 1 96.19 55 ALA B O 1
ATOM 2925 N N . VAL B 1 56 ? 2.072 -39.625 -11.391 1 96.81 56 VAL B N 1
ATOM 2926 C CA . VAL B 1 56 ? 1.141 -39.469 -12.5 1 96.81 56 VAL B CA 1
ATOM 2927 C C . VAL B 1 56 ? 1.911 -39.406 -13.82 1 96.81 56 VAL B C 1
ATOM 2929 O O . VAL B 1 56 ? 1.521 -40.031 -14.805 1 96.81 56 VAL B O 1
ATOM 2932 N N . CYS B 1 57 ? 2.998 -38.656 -13.859 1 96.56 57 CYS B N 1
ATOM 2933 C CA . CYS B 1 57 ? 3.797 -38.5 -15.07 1 96.56 57 CYS B CA 1
ATOM 2934 C C . CYS B 1 57 ? 4.426 -39.844 -15.484 1 96.56 57 CYS B C 1
ATOM 2936 O O . CYS B 1 57 ? 4.523 -40.125 -16.672 1 96.56 57 CYS B O 1
ATOM 2938 N N . ALA B 1 58 ? 4.855 -40.594 -14.461 1 95.62 58 ALA B N 1
ATOM 2939 C CA . ALA B 1 58 ? 5.465 -41.906 -14.719 1 95.62 58 ALA B CA 1
ATOM 2940 C C . ALA B 1 58 ? 4.457 -42.844 -15.352 1 95.62 58 ALA B C 1
ATOM 2942 O O . ALA B 1 58 ? 4.824 -43.688 -16.172 1 95.62 58 ALA B O 1
ATOM 2943 N N . ALA B 1 59 ? 3.25 -42.688 -15.016 1 97 59 ALA B N 1
ATOM 2944 C CA . ALA B 1 59 ? 2.191 -43.594 -15.492 1 97 59 ALA B CA 1
ATOM 2945 C C . ALA B 1 59 ? 1.658 -43.125 -16.844 1 97 59 ALA B C 1
ATOM 2947 O O . ALA B 1 59 ? 0.769 -43.75 -17.406 1 97 59 ALA B O 1
ATOM 2948 N N . ALA B 1 60 ? 2.221 -42.062 -17.391 1 97.31 60 ALA B N 1
ATOM 2949 C CA . ALA B 1 60 ? 1.685 -41.469 -18.625 1 97.31 60 ALA B CA 1
ATOM 2950 C C . ALA B 1 60 ? 2.707 -41.531 -19.75 1 97.31 60 ALA B C 1
ATOM 2952 O O . ALA B 1 60 ? 3.238 -40.5 -20.172 1 97.31 60 ALA B O 1
ATOM 2953 N N . PRO B 1 61 ? 2.91 -42.656 -20.297 1 96.62 61 PRO B N 1
ATOM 2954 C CA . PRO B 1 61 ? 3.934 -42.812 -21.344 1 96.62 61 PRO B CA 1
ATOM 2955 C C . PRO B 1 61 ? 3.619 -42 -22.594 1 96.62 61 PRO B C 1
ATOM 2957 O O . PRO B 1 61 ? 4.527 -41.688 -23.359 1 96.62 61 PRO B O 1
ATOM 2960 N N . ARG B 1 62 ? 2.402 -41.594 -22.812 1 97.44 62 ARG B N 1
ATOM 2961 C CA . ARG B 1 62 ? 2.014 -40.875 -24.031 1 97.44 62 ARG B CA 1
ATOM 2962 C C . ARG B 1 62 ? 1.994 -39.375 -23.797 1 97.44 62 ARG B C 1
ATOM 2964 O O . ARG B 1 62 ? 1.619 -38.594 -24.703 1 97.44 62 ARG B O 1
ATOM 2971 N N . LEU B 1 63 ? 2.367 -38.969 -22.656 1 98 63 LEU B N 1
ATOM 2972 C CA . LEU B 1 63 ? 2.287 -37.562 -22.25 1 98 63 LEU B CA 1
ATOM 2973 C C . LEU B 1 63 ? 3.107 -36.688 -23.188 1 98 63 LEU B C 1
ATOM 2975 O O . LEU B 1 63 ? 4.242 -37.031 -23.531 1 98 63 LEU B O 1
ATOM 2979 N N . ARG B 1 64 ? 2.506 -35.531 -23.562 1 97.81 64 ARG B N 1
ATOM 2980 C CA . 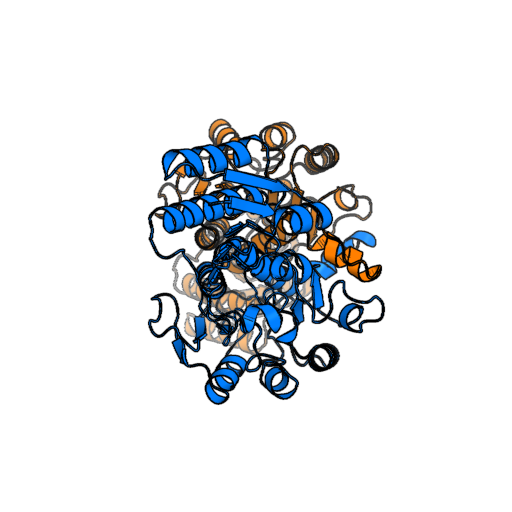ARG B 1 64 ? 3.182 -34.625 -24.484 1 97.81 64 ARG B CA 1
ATOM 2981 C C . ARG B 1 64 ? 3.199 -33.188 -23.953 1 97.81 64 ARG B C 1
ATOM 2983 O O . ARG B 1 64 ? 4.113 -32.406 -24.25 1 97.81 64 ARG B O 1
ATOM 2990 N N . TRP B 1 65 ? 2.195 -32.844 -23.172 1 98.38 65 TRP B N 1
ATOM 2991 C CA . TRP B 1 65 ? 2.109 -31.453 -22.703 1 98.38 65 TRP B CA 1
ATOM 2992 C C . TRP B 1 65 ? 1.503 -31.391 -21.312 1 98.38 65 TRP B C 1
ATOM 2994 O O . TRP B 1 65 ? 0.559 -32.125 -21 1 98.38 65 TRP B O 1
ATOM 3004 N N . ILE B 1 66 ? 2.051 -30.562 -20.469 1 98.31 66 ILE B N 1
ATOM 3005 C CA . ILE B 1 66 ? 1.535 -30.266 -19.141 1 98.31 66 ILE B CA 1
ATOM 3006 C C . ILE B 1 66 ? 1.285 -28.766 -19.016 1 98.31 66 ILE B C 1
ATOM 3008 O O . ILE B 1 66 ? 2.17 -27.953 -19.297 1 98.31 66 ILE B O 1
ATOM 3012 N N . GLN B 1 67 ? 0.118 -28.375 -18.641 1 98.25 67 GLN B N 1
ATOM 3013 C CA . GLN B 1 67 ? -0.176 -27.031 -18.188 1 98.25 67 GLN B CA 1
ATOM 3014 C C . GLN B 1 67 ? -0.168 -26.953 -16.656 1 98.25 67 GLN B C 1
ATOM 3016 O O . GLN B 1 67 ? -1.123 -27.375 -16 1 98.25 67 GLN B O 1
ATOM 3021 N N . SER B 1 68 ? 0.87 -26.375 -16.203 1 96.69 68 SER B N 1
ATOM 3022 C CA . SER B 1 68 ? 0.974 -26.203 -14.758 1 96.69 68 SER B CA 1
ATOM 3023 C C . SER B 1 68 ? 0.119 -25.047 -14.273 1 96.69 68 SER B C 1
ATOM 3025 O O . SER B 1 68 ? -0.082 -24.062 -15 1 96.69 68 SER B O 1
ATOM 3027 N N . PHE B 1 69 ? -0.334 -25.141 -13.008 1 94.31 69 PHE B N 1
ATOM 3028 C CA . PHE B 1 69 ? -1.09 -24.047 -12.391 1 94.31 69 PHE B CA 1
ATOM 3029 C C . PHE B 1 69 ? -0.167 -23.125 -11.609 1 94.31 69 PHE B C 1
ATOM 3031 O O . PHE B 1 69 ? -0.611 -22.109 -11.07 1 94.31 69 PHE B O 1
ATOM 3038 N N . SER B 1 70 ? 1.115 -23.438 -11.57 1 90.94 70 SER B N 1
ATOM 3039 C CA . SER B 1 70 ? 2.084 -22.672 -10.797 1 90.94 70 SER B CA 1
ATOM 3040 C C . SER B 1 70 ? 2.982 -21.828 -11.703 1 90.94 70 SER B C 1
ATOM 3042 O O . SER B 1 70 ? 3.322 -22.25 -12.805 1 90.94 70 SER B O 1
ATOM 3044 N N . THR B 1 71 ? 3.324 -20.688 -11.156 1 87.44 71 THR B N 1
ATOM 3045 C CA . THR B 1 71 ? 4.305 -19.859 -11.852 1 87.44 71 THR B CA 1
ATOM 3046 C C . THR B 1 71 ? 5.711 -20.438 -11.68 1 87.44 71 THR B C 1
ATOM 3048 O O . THR B 1 71 ? 6.453 -20.578 -12.656 1 87.44 71 THR B O 1
ATOM 3051 N N . GLY B 1 72 ? 6.035 -20.703 -10.445 1 86.25 72 GLY B N 1
ATOM 3052 C CA . GLY B 1 72 ? 7.332 -21.297 -10.141 1 86.25 72 GLY B CA 1
ATOM 3053 C C . GLY B 1 72 ? 7.406 -22.781 -10.438 1 86.25 72 GLY B C 1
ATOM 3054 O O . GLY B 1 72 ? 6.441 -23.5 -10.219 1 86.25 72 GLY B O 1
ATOM 3055 N N . MET B 1 73 ? 8.523 -23.266 -10.93 1 87.5 73 MET B N 1
ATOM 3056 C CA . MET B 1 73 ? 8.633 -24.641 -11.391 1 87.5 73 MET B CA 1
ATOM 3057 C C . MET B 1 73 ? 9.617 -25.438 -10.531 1 87.5 73 MET B C 1
ATOM 3059 O O . MET B 1 73 ? 9.797 -26.625 -10.727 1 87.5 73 MET B O 1
ATOM 3063 N N . ASP B 1 74 ? 10.141 -24.766 -9.547 1 80.81 74 ASP B N 1
ATOM 3064 C CA . ASP B 1 74 ? 11.219 -25.344 -8.766 1 80.81 74 ASP B CA 1
ATOM 3065 C C . ASP B 1 74 ? 10.789 -26.672 -8.125 1 80.81 74 ASP B C 1
ATOM 3067 O O . ASP B 1 74 ? 11.57 -27.609 -8.047 1 80.81 74 ASP B O 1
ATOM 3071 N N . LYS B 1 75 ? 9.531 -26.781 -7.773 1 81 75 LYS B N 1
ATOM 3072 C CA . LYS B 1 75 ? 9.055 -27.984 -7.117 1 81 75 LYS B CA 1
ATOM 3073 C C . LYS B 1 75 ? 8.469 -28.969 -8.133 1 81 75 LYS B C 1
ATOM 3075 O O . LYS B 1 75 ? 8.164 -30.109 -7.789 1 81 75 LYS B O 1
ATOM 3080 N N . PHE B 1 76 ? 8.492 -28.531 -9.32 1 87.31 76 PHE B N 1
ATOM 3081 C CA . PHE B 1 76 ? 7.727 -29.312 -10.289 1 87.31 76 PHE B CA 1
ATOM 3082 C C . PHE B 1 76 ? 8.648 -29.891 -11.352 1 87.31 76 PHE B C 1
ATOM 3084 O O . PHE B 1 76 ? 8.25 -30.797 -12.102 1 87.31 76 PHE B O 1
ATOM 3091 N N . LEU B 1 77 ? 9.859 -29.422 -11.352 1 89.69 77 LEU B N 1
ATOM 3092 C CA . LEU B 1 77 ? 10.812 -29.938 -12.336 1 89.69 77 LEU B CA 1
ATOM 3093 C C . LEU B 1 77 ? 11.672 -31.047 -11.734 1 89.69 77 LEU B C 1
ATOM 3095 O O . LEU B 1 77 ? 12.883 -30.875 -11.578 1 89.69 77 LEU B O 1
ATOM 3099 N N . PHE B 1 78 ? 11.031 -32.156 -11.469 1 90.56 78 PHE B N 1
ATOM 3100 C CA . PHE B 1 78 ? 11.758 -33.312 -10.984 1 90.56 78 PHE B CA 1
ATOM 3101 C C . PHE B 1 78 ? 12.523 -34 -12.125 1 90.56 78 PHE B C 1
ATOM 3103 O O . PHE B 1 78 ? 12.172 -33.844 -13.297 1 90.56 78 PHE B O 1
ATOM 3110 N N . PRO B 1 79 ? 13.57 -34.688 -11.812 1 90.44 79 PRO B N 1
ATOM 3111 C CA . PRO B 1 79 ? 14.516 -35.188 -12.812 1 90.44 79 PRO B CA 1
ATOM 3112 C C . PRO B 1 79 ? 13.828 -35.969 -13.922 1 90.44 79 PRO B C 1
ATOM 3114 O O . PRO B 1 79 ? 14.141 -35.781 -15.102 1 90.44 79 PRO B O 1
ATOM 3117 N N . GLU B 1 80 ? 12.93 -36.781 -13.578 1 91 80 GLU B N 1
ATOM 3118 C CA . GLU B 1 80 ? 12.281 -37.656 -14.547 1 91 80 GLU B CA 1
ATOM 3119 C C . GLU B 1 80 ? 11.555 -36.875 -15.625 1 91 80 GLU B C 1
ATOM 3121 O O . GLU B 1 80 ? 11.562 -37.25 -16.797 1 91 80 GLU B O 1
ATOM 3126 N N . ILE B 1 81 ? 10.906 -35.75 -15.227 1 93.88 81 ILE B N 1
ATOM 3127 C CA . ILE B 1 81 ? 10.133 -35 -16.188 1 93.88 81 ILE B CA 1
ATOM 3128 C C . ILE B 1 81 ? 11.07 -34.188 -17.078 1 93.88 81 ILE B C 1
ATOM 3130 O O . ILE B 1 81 ? 10.797 -33.969 -18.25 1 93.88 81 ILE B O 1
ATOM 3134 N N . ILE B 1 82 ? 12.18 -33.75 -16.469 1 92.75 82 ILE B N 1
ATOM 3135 C CA . ILE B 1 82 ? 13.172 -32.969 -17.219 1 92.75 82 ILE B CA 1
ATOM 3136 C C . ILE B 1 82 ? 13.75 -33.812 -18.344 1 92.75 82 ILE B C 1
ATOM 3138 O O . ILE B 1 82 ? 13.984 -33.344 -19.453 1 92.75 82 ILE B O 1
ATOM 3142 N N . GLU B 1 83 ? 13.922 -35.094 -18.109 1 93 83 GLU B N 1
ATOM 3143 C CA . GLU B 1 83 ? 14.539 -36.031 -19.062 1 93 83 GLU B CA 1
ATOM 3144 C C . GLU B 1 83 ? 13.578 -36.344 -20.203 1 93 83 GLU B C 1
ATOM 3146 O O . GLU B 1 83 ? 14.008 -36.812 -21.266 1 93 83 GLU B O 1
ATOM 3151 N N . ARG B 1 84 ? 12.359 -36.188 -19.969 1 94.75 84 ARG B N 1
ATOM 3152 C CA . ARG B 1 84 ? 11.375 -36.469 -21.016 1 94.75 84 ARG B CA 1
ATOM 3153 C C . ARG B 1 84 ? 11.305 -35.281 -22 1 94.75 84 ARG B C 1
ATOM 3155 O O . ARG B 1 84 ? 10.445 -34.406 -21.875 1 94.75 84 ARG B O 1
ATOM 3162 N N . GLU B 1 85 ? 12.047 -35.344 -22.984 1 93.06 85 GLU B N 1
ATOM 3163 C CA . GLU B 1 85 ? 12.211 -34.219 -23.922 1 93.06 85 GLU B CA 1
ATOM 3164 C C . GLU B 1 85 ? 10.945 -34 -24.75 1 93.06 85 GLU B C 1
ATOM 3166 O O . GLU B 1 85 ? 10.68 -32.906 -25.219 1 93.06 85 GLU B O 1
ATOM 3171 N N . GLU B 1 86 ? 10.242 -35.031 -24.844 1 94.62 86 GLU B N 1
ATOM 3172 C CA . GLU B 1 86 ? 9.047 -34.969 -25.688 1 94.62 86 GLU B CA 1
ATOM 3173 C C . GLU B 1 86 ? 7.906 -34.25 -24.969 1 94.62 86 GLU B C 1
ATOM 3175 O O . GLU B 1 86 ? 6.91 -33.875 -25.578 1 94.62 86 GLU B O 1
ATOM 3180 N N . VAL B 1 87 ? 8.023 -34.094 -23.703 1 97.19 87 VAL B N 1
ATOM 3181 C CA . VAL B 1 87 ? 6.965 -33.5 -22.906 1 97.19 87 VAL B CA 1
ATOM 3182 C C . VAL B 1 87 ? 7.242 -32 -22.719 1 97.19 87 VAL B C 1
ATOM 3184 O O . VAL B 1 87 ? 8.266 -31.625 -22.141 1 97.19 87 VAL B O 1
ATOM 3187 N N . GLN B 1 88 ? 6.375 -31.156 -23.156 1 96.94 88 GLN B N 1
ATOM 3188 C CA . GLN B 1 88 ? 6.465 -29.719 -22.938 1 96.94 88 GLN B CA 1
ATOM 3189 C C . GLN B 1 88 ? 5.703 -29.312 -21.672 1 96.94 88 GLN B C 1
ATOM 3191 O O . GLN B 1 88 ? 4.727 -29.969 -21.297 1 96.94 88 GLN B O 1
ATOM 3196 N N . ILE B 1 89 ? 6.152 -28.328 -21.016 1 97.12 89 ILE B N 1
ATOM 3197 C CA . ILE B 1 89 ? 5.473 -27.812 -19.828 1 97.12 89 ILE B CA 1
ATOM 3198 C C . ILE B 1 89 ? 5.227 -26.312 -19.984 1 97.12 89 ILE B C 1
ATOM 3200 O O . ILE B 1 89 ? 6.125 -25.578 -20.375 1 97.12 89 ILE B O 1
ATOM 3204 N N . SER B 1 90 ? 4.004 -25.906 -19.797 1 96.81 90 SER B N 1
ATOM 3205 C CA . SER B 1 90 ? 3.643 -24.5 -19.672 1 96.81 90 SER B CA 1
ATOM 3206 C C . SER B 1 90 ? 3.309 -24.141 -18.234 1 96.81 90 SER B C 1
ATOM 3208 O O . SER B 1 90 ? 2.699 -24.922 -17.516 1 96.81 90 SER B O 1
ATOM 3210 N N . ASN B 1 91 ? 3.748 -23.016 -17.844 1 94.69 91 ASN B N 1
ATOM 3211 C CA . ASN B 1 91 ? 3.324 -22.5 -16.531 1 94.69 91 ASN B CA 1
ATOM 3212 C C . ASN B 1 91 ? 2.369 -21.328 -16.672 1 94.69 91 ASN B C 1
ATOM 3214 O O . ASN B 1 91 ? 1.796 -21.109 -17.75 1 94.69 91 ASN B O 1
ATOM 3218 N N . VAL B 1 92 ? 2.109 -20.688 -15.562 1 94 92 VAL B N 1
ATOM 3219 C CA . VAL B 1 92 ? 1.153 -19.578 -15.602 1 94 92 VAL B CA 1
ATOM 3220 C C . VAL B 1 92 ? 1.869 -18.266 -15.305 1 94 92 VAL B C 1
ATOM 3222 O O . VAL B 1 92 ? 1.339 -17.406 -14.594 1 94 92 VAL B O 1
ATOM 3225 N N . ALA B 1 93 ? 3.064 -18.109 -15.875 1 89.25 93 ALA B N 1
ATOM 3226 C CA . ALA B 1 93 ? 3.861 -16.906 -15.68 1 89.25 93 ALA B CA 1
ATOM 3227 C C . ALA B 1 93 ? 3.045 -15.648 -15.992 1 89.25 93 ALA B C 1
ATOM 3229 O O . ALA B 1 93 ? 2.395 -15.57 -17.031 1 89.25 93 ALA B O 1
ATOM 3230 N N . GLY B 1 94 ? 3.051 -14.742 -15.023 1 91.25 94 GLY B N 1
ATOM 3231 C CA . GLY B 1 94 ? 2.377 -13.469 -15.219 1 91.25 94 GLY B CA 1
ATOM 3232 C C . GLY B 1 94 ? 0.935 -13.484 -14.742 1 91.25 94 GLY B C 1
ATOM 3233 O O . GLY B 1 94 ? 0.326 -12.422 -14.562 1 91.25 94 GLY B O 1
ATOM 3234 N N . LEU B 1 95 ? 0.352 -14.688 -14.625 1 93.88 95 LEU B N 1
ATOM 3235 C CA . LEU B 1 95 ? -1.073 -14.805 -14.336 1 93.88 95 LEU B CA 1
ATOM 3236 C C . LEU B 1 95 ? -1.409 -14.188 -12.984 1 93.88 95 LEU B C 1
ATOM 3238 O O . LEU B 1 95 ? -2.441 -13.539 -12.828 1 93.88 95 LEU B O 1
ATOM 3242 N N . TYR B 1 96 ? -0.452 -14.398 -12.039 1 94.5 96 TYR B N 1
ATOM 3243 C CA . TYR B 1 96 ? -0.705 -13.961 -10.672 1 94.5 96 TYR B CA 1
ATOM 3244 C C . TYR B 1 96 ? 0.081 -12.695 -10.352 1 94.5 96 TYR B C 1
ATOM 3246 O O . TYR B 1 96 ? 0.281 -12.359 -9.18 1 94.5 96 TYR B O 1
ATOM 3254 N N . ALA B 1 97 ? 0.532 -11.945 -11.336 1 95 97 ALA B N 1
ATOM 3255 C CA . ALA B 1 97 ? 1.478 -10.852 -11.164 1 95 97 ALA B CA 1
ATOM 3256 C C . ALA B 1 97 ? 0.823 -9.672 -10.445 1 95 97 ALA B C 1
ATOM 3258 O O . ALA B 1 97 ? 1.431 -9.047 -9.57 1 95 97 ALA B O 1
ATOM 3259 N N . SER B 1 98 ? -0.424 -9.383 -10.805 1 96 98 SER B N 1
ATOM 3260 C CA . SER B 1 98 ? -1.1 -8.227 -10.234 1 96 98 SER B CA 1
ATOM 3261 C C . SER B 1 98 ? -1.318 -8.391 -8.734 1 96 98 SER B C 1
ATOM 3263 O O . SER B 1 98 ? -0.928 -7.531 -7.941 1 96 98 SER B O 1
ATOM 3265 N N . GLN B 1 99 ? -1.926 -9.562 -8.344 1 95.94 99 GLN B N 1
ATOM 3266 C CA . GLN B 1 99 ? -2.201 -9.758 -6.922 1 95.94 99 GLN B CA 1
ATOM 3267 C C . GLN B 1 99 ? -0.913 -9.992 -6.141 1 95.94 99 GLN B C 1
ATOM 3269 O O . GLN B 1 99 ? -0.811 -9.602 -4.973 1 95.94 99 GLN B O 1
ATOM 3274 N N . GLY B 1 100 ? 0.046 -10.633 -6.773 1 96.94 100 GLY B N 1
ATOM 3275 C CA . GLY B 1 100 ? 1.333 -10.781 -6.109 1 96.94 100 GLY B CA 1
ATOM 3276 C C . GLY B 1 100 ? 1.999 -9.453 -5.801 1 96.94 100 GLY B C 1
ATOM 3277 O O . GLY B 1 100 ? 2.521 -9.25 -4.699 1 96.94 100 GLY B O 1
ATOM 3278 N N . ALA B 1 101 ? 2.006 -8.555 -6.785 1 98 101 ALA B N 1
ATOM 3279 C CA . ALA B 1 101 ? 2.572 -7.219 -6.594 1 98 101 ALA B CA 1
ATOM 3280 C C . ALA B 1 101 ? 1.803 -6.445 -5.527 1 98 101 ALA B C 1
ATOM 3282 O O . ALA B 1 101 ? 2.4 -5.742 -4.711 1 98 101 ALA B O 1
ATOM 3283 N N . GLU B 1 102 ? 0.487 -6.566 -5.598 1 98.31 102 GLU B N 1
ATOM 3284 C CA . GLU B 1 102 ? -0.353 -5.945 -4.578 1 98.31 102 GLU B CA 1
ATOM 3285 C C . GLU B 1 102 ? 0.053 -6.398 -3.18 1 98.31 102 GLU B C 1
ATOM 3287 O O . GLU B 1 102 ? 0.158 -5.578 -2.264 1 98.31 102 GLU B O 1
ATOM 3292 N N . HIS B 1 103 ? 0.325 -7.645 -3.045 1 98.62 103 HIS B N 1
ATOM 3293 C CA . HIS B 1 103 ? 0.724 -8.211 -1.762 1 98.62 103 HIS B CA 1
ATOM 3294 C C . HIS B 1 103 ? 2.104 -7.715 -1.345 1 98.62 103 HIS B C 1
ATOM 3296 O O . HIS B 1 103 ? 2.324 -7.387 -0.177 1 98.62 103 HIS B O 1
ATOM 3302 N N . ALA B 1 104 ? 3.012 -7.633 -2.285 1 98.81 104 ALA B N 1
ATOM 3303 C CA . ALA B 1 104 ? 4.344 -7.098 -2.006 1 98.81 104 ALA B CA 1
ATOM 3304 C C . ALA B 1 104 ? 4.258 -5.68 -1.451 1 98.81 104 ALA B C 1
ATOM 3306 O O . ALA B 1 104 ? 4.922 -5.352 -0.465 1 98.81 104 ALA B O 1
ATOM 3307 N N . TRP B 1 105 ? 3.455 -4.883 -2.031 1 98.81 105 TRP B N 1
ATOM 3308 C CA . TRP B 1 105 ? 3.295 -3.5 -1.595 1 98.81 105 TRP B CA 1
ATOM 3309 C C . TRP B 1 105 ? 2.592 -3.434 -0.244 1 98.81 105 TRP B C 1
ATOM 3311 O O . TRP B 1 105 ? 2.869 -2.545 0.564 1 98.81 105 TRP B O 1
ATOM 3321 N N . ALA B 1 106 ? 1.651 -4.375 -0.002 1 98.81 106 ALA B N 1
ATOM 3322 C CA . ALA B 1 106 ? 1.021 -4.441 1.314 1 98.81 106 ALA B CA 1
ATOM 3323 C C . ALA B 1 106 ? 2.061 -4.672 2.408 1 98.81 106 ALA B C 1
ATOM 3325 O O . ALA B 1 106 ? 2.043 -4 3.441 1 98.81 106 ALA B O 1
ATOM 3326 N N . LEU B 1 107 ? 2.967 -5.609 2.129 1 98.88 107 LEU B N 1
ATOM 3327 C CA . LEU B 1 107 ? 4.027 -5.895 3.086 1 98.88 107 LEU B CA 1
ATOM 3328 C C . LEU B 1 107 ? 4.906 -4.668 3.305 1 98.88 107 LEU B C 1
ATOM 3330 O O . LEU B 1 107 ? 5.176 -4.289 4.445 1 98.88 107 LEU B O 1
ATOM 3334 N N . LEU B 1 108 ? 5.285 -4.023 2.246 1 98.88 108 LEU B N 1
ATOM 3335 C CA . LEU B 1 108 ? 6.168 -2.861 2.301 1 98.88 108 LEU B CA 1
ATOM 3336 C C . LEU B 1 108 ? 5.527 -1.729 3.098 1 98.88 108 LEU B C 1
ATOM 3338 O O . LEU B 1 108 ? 6.125 -1.221 4.051 1 98.88 108 LEU B O 1
ATOM 3342 N N . LEU B 1 109 ? 4.336 -1.378 2.703 1 98.81 109 LEU B N 1
ATOM 3343 C CA . LEU B 1 109 ? 3.688 -0.223 3.312 1 98.81 109 LEU B CA 1
ATOM 3344 C C . LEU B 1 109 ? 3.348 -0.5 4.773 1 98.81 109 LEU B C 1
ATOM 3346 O O . LEU B 1 109 ? 3.387 0.408 5.605 1 98.81 109 LEU B O 1
ATOM 3350 N N . ALA B 1 110 ? 2.957 -1.736 5.07 1 98.75 110 ALA B N 1
ATOM 3351 C CA . ALA B 1 110 ? 2.678 -2.092 6.457 1 98.75 110 ALA B CA 1
ATOM 3352 C C . ALA B 1 110 ? 3.91 -1.886 7.332 1 98.75 110 ALA B C 1
ATOM 3354 O O . ALA B 1 110 ? 3.809 -1.361 8.445 1 98.75 110 ALA B O 1
ATOM 3355 N N . LEU B 1 111 ? 5.062 -2.287 6.828 1 98.56 111 LEU B N 1
ATOM 3356 C CA . LEU B 1 111 ? 6.312 -2.096 7.555 1 98.56 111 LEU B CA 1
ATOM 3357 C C . LEU B 1 111 ? 6.629 -0.611 7.707 1 98.56 111 LEU B C 1
ATOM 3359 O O . LEU B 1 111 ? 6.891 -0.138 8.812 1 98.56 111 LEU B O 1
ATOM 3363 N N . ALA B 1 112 ? 6.547 0.087 6.602 1 98.31 112 ALA B N 1
ATOM 3364 C CA . ALA B 1 112 ? 6.957 1.488 6.547 1 98.31 112 ALA B CA 1
ATOM 3365 C C . ALA B 1 112 ? 6.074 2.354 7.438 1 98.31 112 ALA B C 1
ATOM 3367 O O . ALA B 1 112 ? 6.535 3.348 8 1 98.31 112 ALA B O 1
ATOM 3368 N N . ARG B 1 113 ? 4.801 1.915 7.574 1 98.19 113 ARG B N 1
ATOM 3369 C CA . ARG B 1 113 ? 3.84 2.738 8.305 1 98.19 113 ARG B CA 1
ATOM 3370 C C . ARG B 1 113 ? 3.502 2.117 9.656 1 98.19 113 ARG B C 1
ATOM 3372 O O . ARG B 1 113 ? 2.551 2.537 10.32 1 98.19 113 ARG B O 1
ATOM 3379 N N . GLN B 1 114 ? 4.199 1.086 10.086 1 97.81 114 GLN B N 1
ATOM 3380 C CA . GLN B 1 114 ? 4.191 0.504 11.43 1 97.81 114 GLN B CA 1
ATOM 3381 C C . GLN B 1 114 ? 2.832 -0.109 11.75 1 97.81 114 GLN B C 1
ATOM 3383 O O . GLN B 1 114 ? 2.33 0.034 12.867 1 97.81 114 GLN B O 1
ATOM 3388 N N . ILE B 1 115 ? 2.236 -0.746 10.75 1 98.06 115 ILE B N 1
ATOM 3389 C CA . ILE B 1 115 ? 0.944 -1.394 10.953 1 98.06 115 ILE B CA 1
ATOM 3390 C C . ILE B 1 115 ? 1.088 -2.527 11.961 1 98.06 115 ILE B C 1
ATOM 3392 O O . ILE B 1 115 ? 0.225 -2.713 12.828 1 98.06 115 ILE B O 1
ATOM 3396 N N . PRO B 1 116 ? 2.188 -3.344 11.938 1 97.75 116 PRO B N 1
ATOM 3397 C CA . PRO B 1 116 ? 2.332 -4.391 12.953 1 97.75 116 PRO B CA 1
ATOM 3398 C C . PRO B 1 116 ? 2.295 -3.84 14.383 1 97.75 116 PRO B C 1
ATOM 3400 O O . PRO B 1 116 ? 1.646 -4.422 15.25 1 97.75 116 PRO B O 1
ATOM 3403 N N . LEU B 1 117 ? 2.984 -2.689 14.609 1 97.19 117 LEU B N 1
ATOM 3404 C CA . LEU B 1 117 ? 2.961 -2.07 15.93 1 97.19 117 LEU B CA 1
ATOM 3405 C C . LEU B 1 117 ? 1.54 -1.677 16.312 1 97.19 117 LEU B C 1
ATOM 3407 O O . LEU B 1 117 ? 1.13 -1.874 17.469 1 97.19 117 LEU B O 1
ATOM 3411 N N . ALA B 1 118 ? 0.824 -1.111 15.383 1 97.56 118 ALA B N 1
ATOM 3412 C CA . ALA B 1 118 ? -0.559 -0.714 15.641 1 97.56 118 ALA B CA 1
ATOM 3413 C C . ALA B 1 118 ? -1.408 -1.915 16.047 1 97.56 118 ALA B C 1
ATOM 3415 O O . ALA B 1 118 ? -2.23 -1.822 16.953 1 97.56 118 ALA B O 1
ATOM 3416 N N . VAL B 1 119 ? -1.238 -3.037 15.328 1 96.94 119 VAL B N 1
ATOM 3417 C CA . VAL B 1 119 ? -1.974 -4.266 15.609 1 96.94 119 VAL B CA 1
ATOM 3418 C C . VAL B 1 119 ? -1.634 -4.758 17.016 1 96.94 119 VAL B C 1
ATOM 3420 O O . VAL B 1 119 ? -2.525 -5.117 17.781 1 96.94 119 VAL B O 1
ATOM 3423 N N . GLU B 1 120 ? -0.404 -4.758 17.344 1 95.75 120 GLU B N 1
ATOM 3424 C CA . GLU B 1 120 ? 0.038 -5.188 18.656 1 95.75 120 GLU B CA 1
ATOM 3425 C C . GLU B 1 120 ? -0.497 -4.266 19.75 1 95.75 120 GLU B C 1
ATOM 3427 O O . GLU B 1 120 ? -0.91 -4.727 20.812 1 95.75 120 GLU B O 1
ATOM 3432 N N . ASN B 1 121 ? -0.438 -2.941 19.5 1 96.31 121 ASN B N 1
ATOM 3433 C CA . ASN B 1 121 ? -0.89 -1.937 20.453 1 96.31 121 ASN B CA 1
ATOM 3434 C C . ASN B 1 121 ? -2.389 -2.043 20.719 1 96.31 121 ASN B C 1
ATOM 3436 O O . ASN B 1 121 ? -2.859 -1.726 21.812 1 96.31 121 ASN B O 1
ATOM 3440 N N . ARG B 1 122 ? -3.111 -2.434 19.703 1 94.5 122 ARG B N 1
ATOM 3441 C CA . ARG B 1 122 ? -4.559 -2.562 19.828 1 94.5 122 ARG B CA 1
ATOM 3442 C C . ARG B 1 122 ? -4.922 -3.514 20.969 1 94.5 122 ARG B C 1
ATOM 3444 O O . ARG B 1 122 ? -5.82 -3.229 21.766 1 94.5 122 ARG B O 1
ATOM 3451 N N . ALA B 1 123 ? -4.23 -4.617 21.016 1 89.75 123 ALA B N 1
ATOM 3452 C CA . ALA B 1 123 ? -4.496 -5.613 22.047 1 89.75 123 ALA B CA 1
ATOM 3453 C C . ALA B 1 123 ? -4.277 -5.031 23.438 1 89.75 123 ALA B C 1
ATOM 3455 O O . ALA B 1 123 ? -4.918 -5.457 24.406 1 89.75 123 ALA B O 1
ATOM 3456 N N . ARG B 1 124 ? -3.445 -4.02 23.547 1 94 124 ARG B N 1
ATOM 3457 C CA . ARG B 1 124 ? -3.121 -3.389 24.812 1 94 124 ARG B CA 1
ATOM 3458 C C . ARG B 1 124 ? -3.809 -2.033 24.953 1 94 124 ARG B C 1
ATOM 3460 O O . ARG B 1 124 ? -3.623 -1.331 25.938 1 94 124 ARG B O 1
ATOM 3467 N N . ARG B 1 125 ? -4.602 -1.709 23.938 1 96.62 125 ARG B N 1
ATOM 3468 C CA . ARG B 1 125 ? -5.344 -0.454 23.891 1 96.62 125 ARG B CA 1
ATOM 3469 C C . ARG B 1 125 ? -4.422 0.739 24.109 1 96.62 125 ARG B C 1
ATOM 3471 O O . ARG B 1 125 ? -4.707 1.608 24.938 1 96.62 125 ARG B O 1
ATOM 3478 N N . LEU B 1 126 ? -3.273 0.71 23.422 1 95.94 126 LEU B N 1
ATOM 3479 C CA . LEU B 1 126 ? -2.271 1.766 23.516 1 95.94 126 LEU B CA 1
ATOM 3480 C C . LEU B 1 126 ? -2.314 2.656 22.281 1 95.94 126 LEU B C 1
ATOM 3482 O O . LEU B 1 126 ? -2.211 2.164 21.141 1 95.94 126 LEU B O 1
ATOM 3486 N N . TRP B 1 127 ? -2.52 3.936 22.516 1 96.38 127 TRP B N 1
ATOM 3487 C CA . TRP B 1 127 ? -2.488 4.938 21.453 1 96.38 127 TRP B CA 1
ATOM 3488 C C . TRP B 1 127 ? -1.079 5.488 21.266 1 96.38 127 TRP B C 1
ATOM 3490 O O . TRP B 1 127 ? -0.793 6.625 21.641 1 96.38 127 TRP B O 1
ATOM 3500 N N . GLN B 1 128 ? -0.139 4.684 20.672 1 94.19 128 GLN B N 1
ATOM 3501 C CA . GLN B 1 128 ? 1.282 4.984 20.531 1 94.19 128 GLN B CA 1
ATOM 3502 C C . GLN B 1 128 ? 1.771 4.676 19.125 1 94.19 128 GLN B C 1
ATOM 3504 O O . GLN B 1 128 ? 1.197 3.832 18.422 1 94.19 128 GLN B O 1
ATOM 3509 N N . SER B 1 129 ? 2.734 5.41 18.75 1 91.81 129 SER B N 1
ATOM 3510 C CA . SER B 1 129 ? 3.271 5.258 17.391 1 91.81 129 SER B CA 1
ATOM 3511 C C . SER B 1 129 ? 4.77 4.98 17.422 1 91.81 129 SER B C 1
ATOM 3513 O O . SER B 1 129 ? 5.41 5.113 18.469 1 91.81 129 SER B O 1
ATOM 3515 N N . GLY B 1 130 ? 5.293 4.512 16.422 1 91.12 130 GLY B N 1
ATOM 3516 C CA . GLY B 1 130 ? 6.719 4.344 16.203 1 91.12 130 GLY B CA 1
ATOM 3517 C C . GLY B 1 130 ? 7.246 5.152 15.031 1 91.12 130 GLY B C 1
ATOM 3518 O O . GLY B 1 130 ? 6.504 5.918 14.414 1 91.12 130 GLY B O 1
ATOM 3519 N N . PRO B 1 131 ? 8.508 5.094 14.789 1 91.88 131 PRO B N 1
ATOM 3520 C CA . PRO B 1 131 ? 9.086 5.816 13.656 1 91.88 131 PRO B CA 1
ATOM 3521 C C . PRO B 1 131 ? 8.594 5.297 12.312 1 91.88 131 PRO B C 1
ATOM 3523 O O . PRO B 1 131 ? 8.445 4.086 12.125 1 91.88 131 PRO B O 1
ATOM 3526 N N . VAL B 1 132 ? 8.242 6.195 11.477 1 94.06 132 VAL B N 1
ATOM 3527 C CA . VAL B 1 132 ? 7.762 5.801 10.148 1 94.06 132 VAL B CA 1
ATOM 3528 C C . VAL B 1 132 ? 8.766 6.234 9.086 1 94.06 132 VAL B C 1
ATOM 3530 O O . VAL B 1 132 ? 9.531 7.18 9.297 1 94.06 132 VAL B O 1
ATOM 3533 N N . ILE B 1 133 ? 8.828 5.527 8.039 1 94.44 133 ILE B N 1
ATOM 3534 C CA . ILE B 1 133 ? 9.641 5.863 6.871 1 94.44 133 ILE B CA 1
ATOM 3535 C C . ILE B 1 133 ? 8.734 6.09 5.664 1 94.44 133 ILE B C 1
ATOM 3537 O O . ILE B 1 133 ? 7.906 5.238 5.332 1 94.44 133 ILE B O 1
ATOM 3541 N N . GLN B 1 134 ? 8.773 7.238 5.109 1 96.25 134 GLN B N 1
ATOM 3542 C CA . GLN B 1 134 ? 8.031 7.504 3.879 1 96.25 134 GLN B CA 1
ATOM 3543 C C . GLN B 1 134 ? 8.75 6.93 2.664 1 96.25 134 GLN B C 1
ATOM 3545 O O . GLN B 1 134 ? 9.93 7.211 2.445 1 96.25 134 GLN B O 1
ATOM 3550 N N . ILE B 1 135 ? 8.062 6.133 1.849 1 96.88 135 ILE B N 1
ATOM 3551 C CA . ILE B 1 135 ? 8.711 5.453 0.736 1 96.88 135 ILE B CA 1
ATOM 3552 C C . ILE B 1 135 ? 8.594 6.301 -0.529 1 96.88 135 ILE B C 1
ATOM 3554 O O . ILE B 1 135 ? 9.422 6.191 -1.436 1 96.88 135 ILE B O 1
ATOM 3558 N N . SER B 1 136 ? 7.547 7.137 -0.598 1 96.88 136 SER B N 1
ATOM 3559 C CA . SER B 1 136 ? 7.324 7.969 -1.775 1 96.88 136 SER B CA 1
ATOM 3560 C C . SER B 1 136 ? 8.547 8.836 -2.076 1 96.88 136 SER B C 1
ATOM 3562 O O . SER B 1 136 ? 9.148 9.398 -1.162 1 96.88 136 SER B O 1
ATOM 3564 N N . GLY B 1 137 ? 8.914 8.906 -3.316 1 96.69 137 GLY B N 1
ATOM 3565 C CA . GLY B 1 137 ? 10.047 9.711 -3.75 1 96.69 137 GLY B CA 1
ATOM 3566 C C . GLY B 1 137 ? 11.375 8.977 -3.654 1 96.69 137 GLY B C 1
ATOM 3567 O O . GLY B 1 137 ? 12.406 9.484 -4.094 1 96.69 137 GLY B O 1
ATOM 3568 N N . GLY B 1 138 ? 11.391 7.762 -3.076 1 97.94 138 GLY B N 1
ATOM 3569 C CA . GLY B 1 138 ? 12.602 6.973 -2.939 1 97.94 138 GLY B CA 1
ATOM 3570 C C . GLY B 1 138 ? 12.922 6.156 -4.176 1 97.94 138 GLY B C 1
ATOM 3571 O O . GLY B 1 138 ? 12.445 6.461 -5.27 1 97.94 138 GLY B O 1
ATOM 3572 N N . THR B 1 139 ? 13.773 5.16 -3.99 1 98.81 139 THR B N 1
ATOM 3573 C CA . THR B 1 139 ? 14.227 4.312 -5.086 1 98.81 139 THR B CA 1
ATOM 3574 C C . THR B 1 139 ? 13.805 2.861 -4.859 1 98.81 139 THR B C 1
ATOM 3576 O O . THR B 1 139 ? 14.047 2.299 -3.791 1 98.81 139 THR B O 1
ATOM 3579 N N . LEU B 1 140 ? 13.133 2.307 -5.84 1 98.88 140 LEU B N 1
ATOM 3580 C CA . LEU B 1 140 ? 12.789 0.89 -5.848 1 98.88 140 LEU B CA 1
ATOM 3581 C C . LEU B 1 140 ? 13.758 0.097 -6.715 1 98.88 140 LEU B C 1
ATOM 3583 O O . LEU B 1 140 ? 13.93 0.397 -7.898 1 98.88 140 LEU B O 1
ATOM 3587 N N . GLY B 1 141 ? 14.461 -0.833 -6.109 1 98.94 141 GLY B N 1
ATOM 3588 C CA . GLY B 1 141 ? 15.266 -1.794 -6.848 1 98.94 141 GLY B CA 1
ATOM 3589 C C . GLY B 1 141 ? 14.562 -3.113 -7.082 1 98.94 141 GLY B C 1
ATOM 3590 O O . GLY B 1 141 ? 14.156 -3.785 -6.133 1 98.94 141 GLY B O 1
ATOM 3591 N N . LEU B 1 142 ? 14.414 -3.484 -8.336 1 98.88 142 LEU B N 1
ATOM 3592 C CA . LEU B 1 142 ? 13.734 -4.715 -8.727 1 98.88 142 LEU B CA 1
ATOM 3593 C C . LEU B 1 142 ? 14.734 -5.746 -9.25 1 98.88 142 LEU B C 1
ATOM 3595 O O . LEU B 1 142 ? 15.516 -5.453 -10.156 1 98.88 142 LEU B O 1
ATOM 3599 N N . ILE B 1 143 ? 14.703 -6.906 -8.633 1 98.69 143 ILE B N 1
ATOM 3600 C CA . ILE B 1 143 ? 15.469 -8.039 -9.141 1 98.69 143 ILE B CA 1
ATOM 3601 C C . ILE B 1 143 ? 14.57 -8.93 -9.992 1 98.69 143 ILE B C 1
ATOM 3603 O O . ILE B 1 143 ? 13.922 -9.844 -9.477 1 98.69 143 ILE B O 1
ATOM 3607 N N . GLY B 1 144 ? 14.594 -8.68 -11.234 1 96.88 144 GLY B N 1
ATOM 3608 C CA . GLY B 1 144 ? 13.648 -9.266 -12.18 1 96.88 144 GLY B CA 1
ATOM 3609 C C . GLY B 1 144 ? 12.594 -8.281 -12.648 1 96.88 144 GLY B C 1
ATOM 3610 O O . GLY B 1 144 ? 11.977 -7.59 -11.836 1 96.88 144 GLY B O 1
ATOM 3611 N N . LEU B 1 145 ? 12.406 -8.219 -13.938 1 96.75 145 LEU B N 1
ATOM 3612 C CA . LEU B 1 145 ? 11.414 -7.324 -14.516 1 96.75 145 LEU B CA 1
ATOM 3613 C C . LEU B 1 145 ? 10.492 -8.078 -15.477 1 96.75 145 LEU B C 1
ATOM 3615 O O . LEU B 1 145 ? 10.227 -7.605 -16.578 1 96.75 145 LEU B O 1
ATOM 3619 N N . GLY B 1 146 ? 10.164 -9.297 -15.078 1 92.88 146 GLY B N 1
ATOM 3620 C CA . GLY B 1 146 ? 9.109 -10.031 -15.742 1 92.88 146 GLY B CA 1
ATOM 3621 C C . GLY B 1 146 ? 7.719 -9.594 -15.328 1 92.88 146 GLY B C 1
ATOM 3622 O O . GLY B 1 146 ? 7.48 -8.406 -15.102 1 92.88 146 GLY B O 1
ATOM 3623 N N . GLY B 1 147 ? 6.746 -10.5 -15.273 1 91.5 147 GLY B N 1
ATOM 3624 C CA . GLY B 1 147 ? 5.379 -10.172 -14.906 1 91.5 147 GLY B CA 1
ATOM 3625 C C . GLY B 1 147 ? 5.27 -9.523 -13.539 1 91.5 147 GLY B C 1
ATOM 3626 O O . GLY B 1 147 ? 4.672 -8.453 -13.398 1 91.5 147 GLY B O 1
ATOM 3627 N N . PHE B 1 148 ? 5.879 -10.148 -12.555 1 93.69 148 PHE B N 1
ATOM 3628 C CA . PHE B 1 148 ? 5.836 -9.633 -11.195 1 93.69 148 PHE B CA 1
ATOM 3629 C C . PHE B 1 148 ? 6.539 -8.281 -11.102 1 93.69 148 PHE B C 1
ATOM 3631 O O . PHE B 1 148 ? 5.973 -7.316 -10.594 1 93.69 148 PHE B O 1
ATOM 3638 N N . GLY B 1 149 ? 7.754 -8.266 -11.648 1 96.75 149 GLY B N 1
ATOM 3639 C CA . GLY B 1 149 ? 8.531 -7.035 -11.609 1 96.75 149 GLY B CA 1
ATOM 3640 C C . GLY B 1 149 ? 7.824 -5.859 -12.25 1 96.75 149 GLY B C 1
ATOM 3641 O O . GLY B 1 149 ? 7.832 -4.75 -11.711 1 96.75 149 GLY B O 1
ATOM 3642 N N . MET B 1 150 ? 7.207 -6.125 -13.375 1 96.81 150 MET B N 1
ATOM 3643 C CA . MET B 1 150 ? 6.496 -5.074 -14.102 1 96.81 150 MET B CA 1
ATOM 3644 C C . MET B 1 150 ? 5.316 -4.551 -13.289 1 96.81 150 MET B C 1
ATOM 3646 O O . MET B 1 150 ? 5.094 -3.342 -13.219 1 96.81 150 MET B O 1
ATOM 3650 N N . GLU B 1 151 ? 4.578 -5.469 -12.719 1 97.44 151 GLU B N 1
ATOM 3651 C CA . GLU B 1 151 ? 3.434 -5.074 -11.906 1 97.44 151 GLU B CA 1
ATOM 3652 C C . GLU B 1 151 ? 3.879 -4.309 -10.656 1 97.44 151 GLU B C 1
ATOM 3654 O O . GLU B 1 151 ? 3.229 -3.348 -10.25 1 97.44 151 GLU B O 1
ATOM 3659 N N . MET B 1 152 ? 4.996 -4.684 -10.062 1 98.31 152 MET B N 1
ATOM 3660 C CA . MET B 1 152 ? 5.559 -3.969 -8.922 1 98.31 152 MET B CA 1
ATOM 3661 C C . MET B 1 152 ? 6 -2.564 -9.32 1 98.31 152 MET B C 1
ATOM 3663 O O . MET B 1 152 ? 5.715 -1.595 -8.617 1 98.31 152 MET B O 1
ATOM 3667 N N . ALA B 1 153 ? 6.633 -2.48 -10.461 1 98.38 153 ALA B N 1
ATOM 3668 C CA . ALA B 1 153 ? 7.113 -1.206 -10.984 1 98.38 153 ALA B CA 1
ATOM 3669 C C . ALA B 1 153 ? 5.957 -0.259 -11.281 1 98.38 153 ALA B C 1
ATOM 3671 O O . ALA B 1 153 ? 6.023 0.932 -10.969 1 98.38 153 ALA B O 1
ATOM 3672 N N . LYS B 1 154 ? 4.957 -0.779 -11.883 1 97.5 154 LYS B N 1
ATOM 3673 C CA . LYS B 1 154 ? 3.775 0.01 -12.227 1 97.5 154 LYS B CA 1
ATOM 3674 C C . LYS B 1 154 ? 3.205 0.709 -10.992 1 97.5 154 LYS B C 1
ATOM 3676 O O . LYS B 1 154 ? 2.877 1.896 -11.047 1 97.5 154 LYS B O 1
ATOM 3681 N N . ARG B 1 155 ? 3.113 0.062 -9.922 1 97.94 155 ARG B N 1
ATOM 3682 C CA . ARG B 1 155 ? 2.562 0.613 -8.688 1 97.94 155 ARG B CA 1
ATOM 3683 C C . ARG B 1 155 ? 3.5 1.658 -8.086 1 97.94 155 ARG B C 1
ATOM 3685 O O . ARG B 1 155 ? 3.045 2.631 -7.48 1 97.94 155 ARG B O 1
ATOM 3692 N N . ALA B 1 156 ? 4.793 1.502 -8.305 1 98.12 156 ALA B N 1
ATOM 3693 C CA . ALA B 1 156 ? 5.789 2.434 -7.781 1 98.12 156 ALA B CA 1
ATOM 3694 C C . ALA B 1 156 ? 5.625 3.816 -8.406 1 98.12 156 ALA B C 1
ATOM 3696 O O . ALA B 1 156 ? 6.031 4.824 -7.816 1 98.12 156 ALA B O 1
ATOM 3697 N N . GLN B 1 157 ? 5.031 3.865 -9.594 1 95.75 157 GLN B N 1
ATOM 3698 C CA . GLN B 1 157 ? 4.801 5.141 -10.266 1 95.75 157 GLN B CA 1
ATOM 3699 C C . GLN B 1 157 ? 3.879 6.039 -9.438 1 95.75 157 GLN B C 1
ATOM 3701 O O . GLN B 1 157 ? 4.109 7.246 -9.336 1 95.75 157 GLN B O 1
ATOM 3706 N N . GLY B 1 158 ? 2.91 5.449 -8.812 1 95.88 158 GLY B N 1
ATOM 3707 C CA . GLY B 1 158 ? 1.995 6.219 -7.984 1 95.88 158 GLY B CA 1
ATOM 3708 C C . GLY B 1 158 ? 2.652 6.793 -6.742 1 95.88 158 GLY B C 1
ATOM 3709 O O . GLY B 1 158 ? 2.086 7.672 -6.086 1 95.88 158 GLY B O 1
ATOM 3710 N N . TYR B 1 159 ? 3.844 6.355 -6.461 1 97.56 159 TYR B N 1
ATOM 3711 C CA . TYR B 1 159 ? 4.574 6.801 -5.281 1 97.56 159 TYR B CA 1
ATOM 3712 C C . TYR B 1 159 ? 5.789 7.633 -5.672 1 97.56 159 TYR B C 1
ATOM 3714 O O . TYR B 1 159 ? 6.664 7.895 -4.844 1 97.56 159 TYR B O 1
ATOM 3722 N N . ASP B 1 160 ? 5.879 7.984 -6.945 1 96.31 160 ASP B N 1
ATOM 3723 C CA . ASP B 1 160 ? 6.922 8.844 -7.492 1 96.31 160 ASP B CA 1
ATOM 3724 C C . ASP B 1 160 ? 8.312 8.273 -7.203 1 96.31 160 ASP B C 1
ATOM 3726 O O . ASP B 1 160 ? 9.227 9.008 -6.832 1 96.31 160 ASP B O 1
ATOM 3730 N N . MET B 1 161 ? 8.445 7.012 -7.285 1 98.19 161 MET B N 1
ATOM 3731 C CA . MET B 1 161 ? 9.727 6.383 -6.988 1 98.19 161 MET B CA 1
ATOM 3732 C C . MET B 1 161 ? 10.586 6.281 -8.25 1 98.19 161 MET B C 1
ATOM 3734 O O . MET B 1 161 ? 10.055 6.164 -9.352 1 98.19 161 MET B O 1
ATOM 3738 N N . THR B 1 162 ? 11.891 6.383 -8.047 1 98.69 162 THR B N 1
ATOM 3739 C CA . THR B 1 162 ? 12.836 5.992 -9.078 1 98.69 162 THR B CA 1
ATOM 3740 C C . THR B 1 162 ? 12.977 4.473 -9.141 1 98.69 162 THR B C 1
ATOM 3742 O O . THR B 1 162 ? 13.227 3.826 -8.117 1 98.69 162 THR B O 1
ATOM 3745 N N . ILE B 1 163 ? 12.812 3.885 -10.336 1 98.81 163 ILE B N 1
ATOM 3746 C CA . ILE B 1 163 ? 12.789 2.432 -10.453 1 98.81 163 ILE B CA 1
ATOM 3747 C C . ILE B 1 163 ? 14.062 1.947 -11.141 1 98.81 163 ILE B C 1
ATOM 3749 O O . ILE B 1 163 ? 14.352 2.338 -12.273 1 98.81 163 ILE B O 1
ATOM 3753 N N . LEU B 1 164 ? 14.852 1.157 -10.469 1 98.88 164 LEU B N 1
ATOM 3754 C CA . LEU B 1 164 ? 16 0.439 -10.992 1 98.88 164 LEU B CA 1
ATOM 3755 C C . LEU B 1 164 ? 15.719 -1.055 -11.094 1 98.88 164 LEU B C 1
ATOM 3757 O O . LEU B 1 164 ? 15.102 -1.637 -10.203 1 98.88 164 LEU B O 1
ATOM 3761 N N . ALA B 1 165 ? 16.125 -1.649 -12.203 1 98.75 165 ALA B N 1
ATOM 3762 C CA . ALA B 1 165 ? 15.859 -3.076 -12.359 1 98.75 165 ALA B CA 1
ATOM 3763 C C . ALA B 1 165 ? 17.047 -3.793 -12.992 1 98.75 165 ALA B C 1
ATOM 3765 O O . ALA B 1 165 ? 17.797 -3.193 -13.758 1 98.75 165 ALA B O 1
ATOM 3766 N N . ILE B 1 166 ? 17.234 -5.012 -12.625 1 98.5 166 ILE B N 1
ATOM 3767 C CA . ILE B 1 166 ? 18.125 -5.918 -13.336 1 98.5 166 ILE B CA 1
ATOM 3768 C C . ILE B 1 166 ? 17.344 -7.129 -13.828 1 98.5 166 ILE B C 1
ATOM 3770 O O . ILE B 1 166 ? 16.422 -7.598 -13.164 1 98.5 166 ILE B O 1
ATOM 3774 N N . ASP B 1 167 ? 17.578 -7.562 -14.914 1 96.25 167 ASP B N 1
ATOM 3775 C CA . ASP B 1 167 ? 16.922 -8.711 -15.539 1 96.25 167 ASP B CA 1
ATOM 3776 C C . ASP B 1 167 ? 17.859 -9.406 -16.531 1 96.25 167 ASP B C 1
ATOM 3778 O O . ASP B 1 167 ? 18.578 -8.75 -17.281 1 96.25 167 ASP B O 1
ATOM 3782 N N . PRO B 1 168 ? 17.906 -10.711 -16.484 1 92.25 168 PRO B N 1
ATOM 3783 C CA . PRO B 1 168 ? 18.844 -11.422 -17.359 1 92.25 168 PRO B CA 1
ATOM 3784 C C . PRO B 1 168 ? 18.359 -11.508 -18.797 1 92.25 168 PRO B C 1
ATOM 3786 O O . PRO B 1 168 ? 19.156 -11.781 -19.703 1 92.25 168 PRO B O 1
ATOM 3789 N N . VAL B 1 169 ? 17.078 -11.328 -19.094 1 88.69 169 VAL B N 1
ATOM 3790 C CA . VAL B 1 169 ? 16.516 -11.609 -20.406 1 88.69 169 VAL B CA 1
ATOM 3791 C C . VAL B 1 169 ? 16.016 -10.312 -21.047 1 88.69 169 VAL B C 1
ATOM 3793 O O . VAL B 1 169 ? 16.328 -10 -22.188 1 88.69 169 VAL B O 1
ATOM 3796 N N . ARG B 1 170 ? 15.242 -9.578 -20.219 1 89.94 170 ARG B N 1
ATOM 3797 C CA . ARG B 1 170 ? 14.625 -8.367 -20.75 1 89.94 170 ARG B CA 1
ATOM 3798 C C . ARG B 1 170 ? 15.68 -7.309 -21.062 1 89.94 170 ARG B C 1
ATOM 3800 O O . ARG B 1 170 ? 16.516 -6.984 -20.219 1 89.94 170 ARG B O 1
ATOM 3807 N N . THR B 1 171 ? 15.5 -6.754 -22.266 1 89.69 171 THR B N 1
ATOM 3808 C CA . THR B 1 171 ? 16.484 -5.754 -22.672 1 89.69 171 THR B CA 1
ATOM 3809 C C . THR B 1 171 ? 15.812 -4.406 -22.922 1 89.69 171 THR B C 1
ATOM 3811 O O . THR B 1 171 ? 16.469 -3.363 -22.875 1 89.69 171 THR B O 1
ATOM 3814 N N . GLU B 1 172 ? 14.57 -4.504 -23.172 1 93.88 172 GLU B N 1
ATOM 3815 C CA . GLU B 1 172 ? 13.852 -3.258 -23.406 1 93.88 172 GLU B CA 1
ATOM 3816 C C . GLU B 1 172 ? 13.375 -2.639 -22.094 1 93.88 172 GLU B C 1
ATOM 3818 O O . GLU B 1 172 ? 12.656 -3.281 -21.328 1 93.88 172 GLU B O 1
ATOM 3823 N N . LYS B 1 173 ? 13.742 -1.439 -21.906 1 94.88 173 LYS B N 1
ATOM 3824 C CA . LYS B 1 173 ? 13.398 -0.727 -20.672 1 94.88 173 LYS B CA 1
ATOM 3825 C C . LYS B 1 173 ? 12.031 -0.053 -20.797 1 94.88 173 LYS B C 1
ATOM 3827 O O . LYS B 1 173 ? 11.852 0.853 -21.625 1 94.88 173 LYS B O 1
ATOM 3832 N N . PRO B 1 174 ? 11.125 -0.413 -20.047 1 95.44 174 PRO B N 1
ATOM 3833 C CA . PRO B 1 174 ? 9.875 0.343 -20.031 1 95.44 174 PRO B CA 1
ATOM 3834 C C . PRO B 1 174 ? 10.07 1.819 -19.703 1 95.44 174 PRO B C 1
ATOM 3836 O O . PRO B 1 174 ? 10.961 2.164 -18.922 1 95.44 174 PRO B O 1
ATOM 3839 N N . PRO B 1 175 ? 9.219 2.746 -20.141 1 95.31 175 PRO B N 1
ATOM 3840 C CA . PRO B 1 175 ? 9.414 4.188 -19.969 1 95.31 175 PRO B CA 1
ATOM 3841 C C . PRO B 1 175 ? 9.438 4.609 -18.5 1 95.31 175 PRO B C 1
ATOM 3843 O O . PRO B 1 175 ? 10.148 5.547 -18.141 1 95.31 175 PRO B O 1
ATOM 3846 N N . PHE B 1 176 ? 8.703 3.934 -17.734 1 95.25 176 PHE B N 1
ATOM 3847 C CA . PHE B 1 176 ? 8.578 4.383 -16.359 1 95.25 176 PHE B CA 1
ATOM 3848 C C . PHE B 1 176 ? 9.68 3.789 -15.484 1 95.25 176 PHE B C 1
ATOM 3850 O O . PHE B 1 176 ? 9.758 4.066 -14.289 1 95.25 176 PHE B O 1
ATOM 3857 N N . VAL B 1 177 ? 10.562 2.957 -16.047 1 98.06 177 VAL B N 1
ATOM 3858 C CA . VAL B 1 177 ? 11.734 2.416 -15.367 1 98.06 177 VAL B CA 1
ATOM 3859 C C . VAL B 1 177 ? 12.953 3.289 -15.656 1 98.06 177 VAL B C 1
ATOM 3861 O O . VAL B 1 177 ? 13.266 3.553 -16.828 1 98.06 177 VAL B O 1
ATOM 3864 N N . ALA B 1 178 ? 13.602 3.756 -14.625 1 98.56 178 ALA B N 1
ATOM 3865 C CA . ALA B 1 178 ? 14.711 4.695 -14.781 1 98.56 178 ALA B CA 1
ATOM 3866 C C . ALA B 1 178 ? 15.938 4 -15.367 1 98.56 178 ALA B C 1
ATOM 3868 O O . ALA B 1 178 ? 16.625 4.566 -16.219 1 98.56 178 ALA B O 1
ATOM 3869 N N . GLU B 1 179 ? 16.219 2.816 -14.898 1 98.44 179 GLU B N 1
ATOM 3870 C CA . GLU B 1 179 ? 17.391 2.062 -15.336 1 98.44 179 GLU B CA 1
ATOM 3871 C C . GLU B 1 179 ? 17.094 0.567 -15.383 1 98.44 179 GLU B C 1
ATOM 3873 O O . GLU B 1 179 ? 16.469 0.022 -14.477 1 98.44 179 GLU B O 1
ATOM 3878 N N . LEU B 1 180 ? 17.438 -0.074 -16.438 1 98.62 180 LEU B N 1
ATOM 3879 C CA . LEU B 1 180 ? 17.406 -1.521 -16.609 1 98.62 180 LEU B CA 1
ATOM 3880 C C . LEU B 1 180 ? 18.766 -2.045 -17.047 1 98.62 180 LEU B C 1
ATOM 3882 O O . LEU B 1 180 ? 19.312 -1.609 -18.062 1 98.62 180 LEU B O 1
ATOM 3886 N N . ARG B 1 181 ? 19.344 -2.912 -16.25 1 98.25 181 ARG B N 1
ATOM 3887 C CA . ARG B 1 181 ? 20.641 -3.479 -16.547 1 98.25 181 ARG B CA 1
ATOM 3888 C C . ARG B 1 181 ? 20.594 -5.004 -16.562 1 98.25 181 ARG B C 1
ATOM 3890 O O . ARG B 1 181 ? 19.688 -5.602 -15.969 1 98.25 181 ARG B O 1
ATOM 3897 N N . PRO B 1 182 ? 21.562 -5.648 -17.203 1 97.44 182 PRO B N 1
ATOM 3898 C CA . PRO B 1 182 ? 21.625 -7.113 -17.141 1 97.44 182 PRO B CA 1
ATOM 3899 C C . PRO B 1 182 ? 21.953 -7.629 -15.75 1 97.44 182 PRO B C 1
ATOM 3901 O O . PRO B 1 182 ? 22.656 -6.957 -14.992 1 97.44 182 PRO B O 1
ATOM 3904 N N . SER B 1 183 ? 21.484 -8.797 -15.492 1 95.75 183 SER B N 1
ATOM 3905 C CA . SER B 1 183 ? 21.797 -9.406 -14.203 1 95.75 183 SER B CA 1
ATOM 3906 C C . SER B 1 183 ? 23.281 -9.75 -14.109 1 95.75 183 SER B C 1
ATOM 3908 O O . SER B 1 183 ? 23.828 -10.406 -14.992 1 95.75 183 SER B O 1
ATOM 3910 N N . SER B 1 184 ? 23.938 -9.266 -13.211 1 97.31 184 SER B N 1
ATOM 3911 C CA . SER B 1 184 ? 25.312 -9.547 -12.82 1 97.31 184 SER B CA 1
ATOM 3912 C C . SER B 1 184 ? 25.562 -9.211 -11.352 1 97.31 184 SER B C 1
ATOM 3914 O O . SER B 1 184 ? 24.766 -8.508 -10.734 1 97.31 184 SER B O 1
ATOM 3916 N N . ARG B 1 185 ? 26.625 -9.773 -10.852 1 97.19 185 ARG B N 1
ATOM 3917 C CA . ARG B 1 185 ? 26.953 -9.492 -9.461 1 97.19 185 ARG B CA 1
ATOM 3918 C C . ARG B 1 185 ? 27.188 -7.996 -9.25 1 97.19 185 ARG B C 1
ATOM 3920 O O . ARG B 1 185 ? 26.719 -7.422 -8.266 1 97.19 185 ARG B O 1
ATOM 3927 N N . GLU B 1 186 ? 27.844 -7.375 -10.133 1 98.12 186 GLU B N 1
ATOM 3928 C CA . GLU B 1 186 ? 28.156 -5.953 -10.055 1 98.12 186 GLU B CA 1
ATOM 3929 C C . GLU B 1 186 ? 26.875 -5.105 -10.102 1 98.12 186 GLU B C 1
ATOM 3931 O O . GLU B 1 186 ? 26.719 -4.188 -9.297 1 98.12 186 GLU B O 1
ATOM 3936 N N . ASN B 1 187 ? 26.016 -5.422 -11.031 1 98.62 187 ASN B N 1
ATOM 3937 C CA . ASN B 1 187 ? 24.781 -4.66 -11.18 1 98.62 187 ASN B CA 1
ATOM 3938 C C . ASN B 1 187 ? 23.844 -4.879 -10 1 98.62 187 ASN B C 1
ATOM 3940 O O . ASN B 1 187 ? 23.141 -3.957 -9.578 1 98.62 187 ASN B O 1
ATOM 3944 N N . LEU B 1 188 ? 23.859 -6.07 -9.477 1 98.75 188 LEU B N 1
ATOM 3945 C CA . LEU B 1 188 ? 23.078 -6.344 -8.281 1 98.75 188 LEU B CA 1
ATOM 3946 C C . LEU B 1 188 ? 23.562 -5.508 -7.105 1 98.75 188 LEU B C 1
ATOM 3948 O O . LEU B 1 188 ? 22.766 -4.883 -6.402 1 98.75 188 LEU B O 1
ATOM 3952 N N . HIS B 1 189 ? 24.875 -5.512 -6.93 1 98.81 189 HIS B N 1
ATOM 3953 C CA . HIS B 1 189 ? 25.453 -4.762 -5.824 1 98.81 189 HIS B CA 1
ATOM 3954 C C . HIS B 1 189 ? 25.125 -3.277 -5.93 1 98.81 189 HIS B C 1
ATOM 3956 O O . HIS B 1 189 ? 24.781 -2.641 -4.934 1 98.81 189 HIS B O 1
ATOM 3962 N N . ASP B 1 190 ? 25.25 -2.758 -7.102 1 98.81 190 ASP B N 1
ATOM 3963 C CA . ASP B 1 190 ? 24.922 -1.354 -7.332 1 98.81 190 ASP B CA 1
ATOM 3964 C C . ASP B 1 190 ? 23.453 -1.073 -7.031 1 98.81 190 ASP B C 1
ATOM 3966 O O . ASP B 1 190 ? 23.125 -0.084 -6.375 1 98.81 190 ASP B O 1
ATOM 3970 N N . LEU B 1 191 ? 22.594 -1.946 -7.508 1 98.88 191 LEU B N 1
ATOM 3971 C CA . LEU B 1 191 ? 21.156 -1.82 -7.262 1 98.88 191 LEU B CA 1
ATOM 3972 C C . LEU B 1 191 ? 20.859 -1.79 -5.766 1 98.88 191 LEU B C 1
ATOM 3974 O O . LEU B 1 191 ? 20.109 -0.939 -5.293 1 98.88 191 LEU B O 1
ATOM 3978 N N . LEU B 1 192 ? 21.484 -2.658 -5.031 1 98.94 192 LEU B N 1
ATOM 3979 C CA . LEU B 1 192 ? 21.25 -2.777 -3.594 1 98.94 192 LEU B CA 1
ATOM 3980 C C . LEU B 1 192 ? 21.703 -1.517 -2.865 1 98.94 192 LEU B C 1
ATOM 3982 O O . LEU B 1 192 ? 21.016 -1.023 -1.976 1 98.94 192 LEU B O 1
ATOM 3986 N N . ARG B 1 193 ? 22.828 -0.9 -3.254 1 98.81 193 ARG B N 1
ATOM 3987 C CA . ARG B 1 193 ? 23.391 0.289 -2.619 1 98.81 193 ARG B CA 1
ATOM 3988 C C . ARG B 1 193 ? 22.484 1.498 -2.826 1 98.81 193 ARG B C 1
ATOM 3990 O O . ARG B 1 193 ? 22.375 2.359 -1.951 1 98.81 193 ARG B O 1
ATOM 3997 N N . ARG B 1 194 ? 21.828 1.498 -3.918 1 98.81 194 ARG B N 1
ATOM 3998 C CA . ARG B 1 194 ? 21.125 2.701 -4.332 1 98.81 194 ARG B CA 1
ATOM 3999 C C . ARG B 1 194 ? 19.656 2.639 -3.914 1 98.81 194 ARG B C 1
ATOM 4001 O O . ARG B 1 194 ? 18.953 3.652 -3.943 1 98.81 194 ARG B O 1
ATOM 4008 N N . SER B 1 195 ? 19.188 1.483 -3.545 1 98.88 195 SER B N 1
ATOM 4009 C CA . SER B 1 195 ? 17.75 1.271 -3.379 1 98.88 195 SER B CA 1
ATOM 4010 C C . SER B 1 195 ? 17.312 1.557 -1.946 1 98.88 195 SER B C 1
ATOM 4012 O O . SER B 1 195 ? 18.031 1.241 -0.997 1 98.88 195 SER B O 1
ATOM 4014 N N . ASP B 1 196 ? 16.141 2.176 -1.786 1 98.81 196 ASP B N 1
ATOM 4015 C CA . ASP B 1 196 ? 15.461 2.311 -0.5 1 98.81 196 ASP B CA 1
ATOM 4016 C C . ASP B 1 196 ? 14.547 1.117 -0.232 1 98.81 196 ASP B C 1
ATOM 4018 O O . ASP B 1 196 ? 14.227 0.821 0.92 1 98.81 196 ASP B O 1
ATOM 4022 N N . VAL B 1 197 ? 14.102 0.505 -1.29 1 98.94 197 VAL B N 1
ATOM 4023 C CA . VAL B 1 197 ? 13.305 -0.718 -1.265 1 98.94 197 VAL B CA 1
ATOM 4024 C C . VAL B 1 197 ? 13.844 -1.706 -2.297 1 98.94 197 VAL B C 1
ATOM 4026 O O . VAL B 1 197 ? 14.148 -1.326 -3.432 1 98.94 197 VAL B O 1
ATOM 4029 N N . VAL B 1 198 ? 13.977 -2.932 -1.904 1 98.94 198 VAL B N 1
ATOM 4030 C CA . VAL B 1 198 ? 14.352 -3.996 -2.83 1 98.94 198 VAL B CA 1
ATOM 4031 C C . VAL B 1 198 ? 13.258 -5.062 -2.859 1 98.94 198 VAL B C 1
ATOM 4033 O O . VAL B 1 198 ? 12.82 -5.539 -1.812 1 98.94 198 VAL B O 1
ATOM 4036 N N . MET B 1 199 ? 12.766 -5.367 -4.02 1 98.88 199 MET B N 1
ATOM 4037 C CA . MET B 1 199 ? 11.805 -6.449 -4.195 1 98.88 199 MET B CA 1
ATOM 4038 C C . MET B 1 199 ? 12.344 -7.512 -5.145 1 98.88 199 MET B C 1
ATOM 4040 O O . MET B 1 199 ? 12.914 -7.188 -6.188 1 98.88 199 MET B O 1
ATOM 4044 N N . THR B 1 200 ? 12.188 -8.719 -4.738 1 98.25 200 THR B N 1
ATOM 4045 C CA . THR B 1 200 ? 12.57 -9.82 -5.617 1 98.25 200 THR B CA 1
ATOM 4046 C C . THR B 1 200 ? 11.414 -10.195 -6.543 1 98.25 200 THR B C 1
ATOM 4048 O O . THR B 1 200 ? 10.25 -10.195 -6.125 1 98.25 200 THR B O 1
ATOM 4051 N N . ALA B 1 201 ? 11.727 -10.445 -7.766 1 96.38 201 ALA B N 1
ATOM 4052 C CA . ALA B 1 201 ? 10.742 -10.844 -8.773 1 96.38 201 ALA B CA 1
ATOM 4053 C C . ALA B 1 201 ? 11.352 -11.82 -9.773 1 96.38 201 ALA B C 1
ATOM 4055 O O . ALA B 1 201 ? 11.055 -11.766 -10.969 1 96.38 201 ALA B O 1
ATOM 4056 N N . CYS B 1 202 ? 12.234 -12.625 -9.344 1 93.25 202 CYS B N 1
ATOM 4057 C CA . CYS B 1 202 ? 12.922 -13.586 -10.203 1 93.25 202 CYS B CA 1
ATOM 4058 C C . CYS B 1 202 ? 12.609 -15.016 -9.78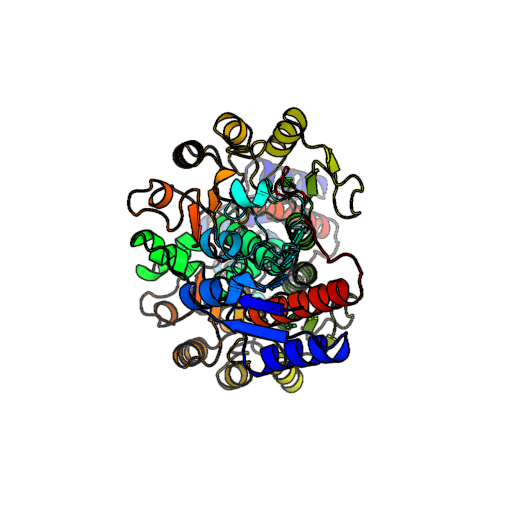1 1 93.25 202 CYS B C 1
ATOM 4060 O O . CYS B 1 202 ? 12.211 -15.258 -8.641 1 93.25 202 CYS B O 1
ATOM 4062 N N . PRO B 1 203 ? 12.734 -15.961 -10.664 1 89.75 203 PRO B N 1
ATOM 4063 C CA . PRO B 1 203 ? 12.531 -17.359 -10.281 1 89.75 203 PRO B CA 1
ATOM 4064 C C . PRO B 1 203 ? 13.672 -17.922 -9.438 1 89.75 203 PRO B C 1
ATOM 4066 O O . PRO B 1 203 ? 14.75 -17.312 -9.367 1 89.75 203 PRO B O 1
ATOM 4069 N N . LEU B 1 204 ? 13.367 -18.938 -8.734 1 91.25 204 LEU B N 1
ATOM 4070 C CA . LEU B 1 204 ? 14.414 -19.656 -8.008 1 91.25 204 LEU B CA 1
ATOM 4071 C C . LEU B 1 204 ? 15.125 -20.656 -8.914 1 91.25 204 LEU B C 1
ATOM 4073 O O . LEU B 1 204 ? 14.492 -21.562 -9.445 1 91.25 204 LEU B O 1
ATOM 4077 N N . THR B 1 205 ? 16.312 -20.438 -9.242 1 87 205 THR B N 1
ATOM 4078 C CA . THR B 1 205 ? 17.219 -21.281 -10.008 1 87 205 THR B CA 1
ATOM 4079 C C . THR B 1 205 ? 18.516 -21.5 -9.25 1 87 205 THR B C 1
ATOM 4081 O O . THR B 1 205 ? 18.688 -21.016 -8.125 1 87 205 THR B O 1
ATOM 4084 N N . ARG B 1 206 ? 19.391 -22.266 -9.836 1 87.88 206 ARG B N 1
ATOM 4085 C CA . ARG B 1 206 ? 20.688 -22.438 -9.219 1 87.88 206 ARG B CA 1
ATOM 4086 C C . ARG B 1 206 ? 21.406 -21.109 -9.07 1 87.88 206 ARG B C 1
ATOM 4088 O O . ARG B 1 206 ? 22.094 -20.859 -8.07 1 87.88 206 ARG B O 1
ATOM 4095 N N . GLU B 1 207 ? 21.188 -20.219 -10.008 1 89.88 207 GLU B N 1
ATOM 4096 C CA . GLU B 1 207 ? 21.859 -18.938 -10.047 1 89.88 207 GLU B CA 1
ATOM 4097 C C . GLU B 1 207 ? 21.25 -17.953 -9.055 1 89.88 207 GLU B C 1
ATOM 4099 O O . GLU B 1 207 ? 21.922 -17.016 -8.602 1 89.88 207 GLU B O 1
ATOM 4104 N N . THR B 1 208 ? 20 -18.156 -8.656 1 94.38 208 THR B N 1
ATOM 4105 C CA . THR B 1 208 ? 19.328 -17.172 -7.812 1 94.38 208 THR B CA 1
ATOM 4106 C C . THR B 1 208 ? 19.156 -17.703 -6.395 1 94.38 208 THR B C 1
ATOM 4108 O O . THR B 1 208 ? 18.625 -17.016 -5.527 1 94.38 208 THR B O 1
ATOM 4111 N N . TYR B 1 209 ? 19.578 -19 -6.18 1 95.62 209 TYR B N 1
ATOM 4112 C CA . TYR B 1 209 ? 19.547 -19.547 -4.832 1 95.62 209 TYR B CA 1
ATOM 4113 C C . TYR B 1 209 ? 20.469 -18.766 -3.9 1 95.62 209 TYR B C 1
ATOM 4115 O O . TYR B 1 209 ? 21.672 -18.656 -4.148 1 95.62 209 TYR B O 1
ATOM 4123 N N . HIS B 1 210 ? 19.891 -18.188 -2.846 1 98.19 210 HIS B N 1
ATOM 4124 C CA . HIS B 1 210 ? 20.594 -17.375 -1.859 1 98.19 210 HIS B CA 1
ATOM 4125 C C . HIS B 1 210 ? 21.281 -16.188 -2.521 1 98.19 210 HIS B C 1
ATOM 4127 O O . HIS B 1 210 ? 22.406 -15.828 -2.15 1 98.19 210 HIS B O 1
ATOM 4133 N N . LEU B 1 211 ? 20.578 -15.695 -3.541 1 98.19 211 LEU B N 1
ATOM 4134 C CA . LEU B 1 211 ? 21.047 -14.508 -4.25 1 98.19 211 LEU B CA 1
ATOM 4135 C C . LEU B 1 211 ? 21.281 -13.352 -3.281 1 98.19 211 LEU B C 1
ATOM 4137 O O . LEU B 1 211 ? 22.219 -12.57 -3.467 1 98.19 211 LEU B O 1
ATOM 4141 N N . ILE B 1 212 ? 20.469 -13.203 -2.283 1 98.75 212 ILE B N 1
ATOM 4142 C CA . ILE B 1 212 ? 20.609 -12.195 -1.239 1 98.75 212 ILE B CA 1
ATOM 4143 C C . ILE B 1 212 ? 21.109 -12.844 0.049 1 98.75 212 ILE B C 1
ATOM 4145 O O . ILE B 1 212 ? 20.328 -13.398 0.817 1 98.75 212 ILE B O 1
ATOM 4149 N N . GLY B 1 213 ? 22.312 -12.773 0.226 1 98.62 213 GLY B N 1
ATOM 4150 C CA . GLY B 1 213 ? 22.969 -13.281 1.428 1 98.62 213 GLY B CA 1
ATOM 4151 C C . GLY B 1 213 ? 23.578 -12.188 2.279 1 98.62 213 GLY B C 1
ATOM 4152 O O . GLY B 1 213 ? 23.141 -11.039 2.24 1 98.62 213 GLY B O 1
ATOM 4153 N N . ARG B 1 214 ? 24.516 -12.562 3.09 1 98.5 214 ARG B N 1
ATOM 4154 C CA . ARG B 1 214 ? 25.141 -11.656 4.051 1 98.5 214 ARG B CA 1
ATOM 4155 C C . ARG B 1 214 ? 25.781 -10.469 3.344 1 98.5 214 ARG B C 1
ATOM 4157 O O . ARG B 1 214 ? 25.625 -9.328 3.766 1 98.5 214 ARG B O 1
ATOM 4164 N N . GLU B 1 215 ? 26.531 -10.781 2.318 1 98.5 215 GLU B N 1
ATOM 4165 C CA . GLU B 1 215 ? 27.219 -9.734 1.578 1 98.5 215 GLU B CA 1
ATOM 4166 C C . GLU B 1 215 ? 26.234 -8.742 0.968 1 98.5 215 GLU B C 1
ATOM 4168 O O . GLU B 1 215 ? 26.438 -7.527 1.063 1 98.5 215 GLU B O 1
ATOM 4173 N N . GLU B 1 216 ? 25.234 -9.234 0.311 1 98.81 216 GLU B N 1
ATOM 4174 C CA . GLU B 1 216 ? 24.234 -8.398 -0.342 1 98.81 216 GLU B CA 1
ATOM 4175 C C . GLU B 1 216 ? 23.469 -7.551 0.674 1 98.81 216 GLU B C 1
ATOM 4177 O O . GLU B 1 216 ? 23.25 -6.363 0.449 1 98.81 216 GLU B O 1
ATOM 4182 N N . LEU B 1 217 ? 23.109 -8.133 1.782 1 98.88 217 LEU B N 1
ATOM 4183 C CA . LEU B 1 217 ? 22.375 -7.426 2.826 1 98.88 217 LEU B CA 1
ATOM 4184 C C . LEU B 1 217 ? 23.219 -6.293 3.408 1 98.88 217 LEU B C 1
ATOM 4186 O O . LEU B 1 217 ? 22.688 -5.234 3.752 1 98.88 217 LEU B O 1
ATOM 4190 N N . ALA B 1 218 ? 24.5 -6.492 3.49 1 98.62 218 ALA B N 1
ATOM 4191 C CA . ALA B 1 218 ? 25.406 -5.488 4.039 1 98.62 218 ALA B CA 1
ATOM 4192 C C . ALA B 1 218 ? 25.5 -4.273 3.117 1 98.62 218 ALA B C 1
ATOM 4194 O O . ALA B 1 218 ? 25.906 -3.191 3.549 1 98.62 218 ALA B O 1
ATOM 4195 N N . LEU B 1 219 ? 25.156 -4.449 1.866 1 98.75 219 LEU B N 1
ATOM 4196 C CA . LEU B 1 219 ? 25.25 -3.375 0.887 1 98.75 219 LEU B CA 1
ATOM 4197 C C . LEU B 1 219 ? 24 -2.496 0.92 1 98.75 219 LEU B C 1
ATOM 4199 O O . LEU B 1 219 ? 24 -1.391 0.373 1 98.75 219 LEU B O 1
ATOM 4203 N N . MET B 1 220 ? 22.922 -2.971 1.505 1 98.81 220 MET B N 1
ATOM 4204 C CA . MET B 1 220 ? 21.672 -2.215 1.545 1 98.81 220 MET B CA 1
ATOM 4205 C C . MET B 1 220 ? 21.75 -1.088 2.568 1 98.81 220 MET B C 1
ATOM 4207 O O . MET B 1 220 ? 22.516 -1.17 3.531 1 98.81 220 MET B O 1
ATOM 4211 N N . LYS B 1 221 ? 20.969 -0.025 2.35 1 98.31 221 LYS B N 1
ATOM 4212 C CA . LYS B 1 221 ? 20.875 1.075 3.305 1 98.31 221 LYS B CA 1
ATOM 4213 C C . LYS B 1 221 ? 20.25 0.615 4.617 1 98.31 221 LYS B C 1
ATOM 4215 O O . LYS B 1 221 ? 19.328 -0.191 4.613 1 98.31 221 LYS B O 1
ATOM 4220 N N . PRO B 1 222 ? 20.672 1.106 5.727 1 97.75 222 PRO B N 1
ATOM 4221 C CA . PRO B 1 222 ? 20.047 0.76 7.008 1 97.75 222 PRO B CA 1
ATOM 4222 C C . PRO B 1 222 ? 18.562 1.099 7.051 1 97.75 222 PRO B C 1
ATOM 4224 O O . PRO B 1 222 ? 17.828 0.537 7.863 1 97.75 222 PRO B O 1
ATOM 4227 N N . THR B 1 223 ? 18.109 1.992 6.203 1 97.56 223 THR B N 1
ATOM 4228 C CA . THR B 1 223 ? 16.703 2.406 6.16 1 97.56 223 THR B CA 1
ATOM 4229 C C . THR B 1 223 ? 15.938 1.6 5.117 1 97.56 223 THR B C 1
ATOM 4231 O O . THR B 1 223 ? 14.742 1.814 4.918 1 97.56 223 THR B O 1
ATOM 4234 N N . ALA B 1 224 ? 16.562 0.658 4.43 1 98.62 224 ALA B N 1
ATOM 4235 C CA . ALA B 1 224 ? 15.969 -0.021 3.285 1 98.62 224 ALA B CA 1
ATOM 4236 C C . ALA B 1 224 ? 15.117 -1.202 3.734 1 98.62 224 ALA B C 1
ATOM 4238 O O . ALA B 1 224 ? 15.344 -1.769 4.805 1 98.62 224 ALA B O 1
ATOM 4239 N N . TYR B 1 225 ? 14.164 -1.515 2.932 1 98.88 225 TYR B N 1
ATOM 4240 C CA . TYR B 1 225 ? 13.312 -2.684 3.133 1 98.88 225 TYR B CA 1
ATOM 4241 C C . TYR B 1 225 ? 13.57 -3.734 2.061 1 98.88 225 TYR B C 1
ATOM 4243 O O . TYR B 1 225 ? 13.891 -3.4 0.916 1 98.88 225 TYR B O 1
ATOM 4251 N N . LEU B 1 226 ? 13.445 -5.004 2.438 1 98.94 226 LEU B N 1
ATOM 4252 C CA . LEU B 1 226 ? 13.539 -6.141 1.525 1 98.94 226 LEU B CA 1
ATOM 4253 C C . LEU B 1 226 ? 12.219 -6.902 1.478 1 98.94 226 LEU B C 1
ATOM 4255 O O . LEU B 1 226 ? 11.711 -7.336 2.514 1 98.94 226 LEU B O 1
ATOM 4259 N N . ILE B 1 227 ? 11.656 -7.059 0.27 1 98.94 227 ILE B N 1
ATOM 4260 C CA . ILE B 1 227 ? 10.375 -7.73 0.108 1 98.94 227 ILE B CA 1
ATOM 4261 C C . ILE B 1 227 ? 10.531 -8.922 -0.831 1 98.94 227 ILE B C 1
ATOM 4263 O O . ILE B 1 227 ? 11.078 -8.789 -1.927 1 98.94 227 ILE B O 1
ATOM 4267 N N . ASN B 1 228 ? 10.055 -10.086 -0.405 1 98.75 228 ASN B N 1
ATOM 4268 C CA . ASN B 1 228 ? 10.094 -11.281 -1.234 1 98.75 228 ASN B CA 1
ATOM 4269 C C . ASN B 1 228 ? 8.766 -12.031 -1.203 1 98.75 228 ASN B C 1
ATOM 4271 O O . ASN B 1 228 ? 8.398 -12.617 -0.182 1 98.75 228 ASN B O 1
ATOM 4275 N N . VAL B 1 229 ? 8.086 -12.008 -2.348 1 97.62 229 VAL B N 1
ATOM 4276 C CA . VAL B 1 229 ? 6.816 -12.719 -2.453 1 97.62 229 VAL B CA 1
ATOM 4277 C C . VAL B 1 229 ? 6.902 -13.766 -3.564 1 97.62 229 VAL B C 1
ATOM 4279 O O . VAL B 1 229 ? 5.875 -14.242 -4.055 1 97.62 229 VAL B O 1
ATOM 4282 N N . THR B 1 230 ? 8.07 -14.07 -4.059 1 93.38 230 THR B N 1
ATOM 4283 C CA . THR B 1 230 ? 8.234 -14.93 -5.227 1 93.38 230 THR B CA 1
ATOM 4284 C C . THR B 1 230 ? 8.664 -16.328 -4.812 1 93.38 230 THR B C 1
ATOM 4286 O O . THR B 1 230 ? 7.84 -17.25 -4.734 1 93.38 230 THR B O 1
ATOM 4289 N N . ARG B 1 231 ? 9.992 -16.422 -4.273 1 93.69 231 ARG B N 1
ATOM 4290 C CA . ARG B 1 231 ? 10.477 -17.734 -3.82 1 93.69 231 ARG B CA 1
ATOM 4291 C C . ARG B 1 231 ? 11.398 -17.578 -2.613 1 93.69 231 ARG B C 1
ATOM 4293 O O . ARG B 1 231 ? 12.273 -16.703 -2.598 1 93.69 231 ARG B O 1
ATOM 4300 N N . GLY B 1 232 ? 11.195 -18.453 -1.633 1 95.88 232 GLY B N 1
ATOM 4301 C CA . GLY B 1 232 ? 11.914 -18.328 -0.373 1 95.88 232 GLY B CA 1
ATOM 4302 C C . GLY B 1 232 ? 13.406 -18.531 -0.518 1 95.88 232 GLY B C 1
ATOM 4303 O O . GLY B 1 232 ? 14.195 -17.844 0.141 1 95.88 232 GLY B O 1
ATOM 4304 N N . GLY B 1 233 ? 13.828 -19.406 -1.419 1 96.19 233 GLY B N 1
ATOM 4305 C CA . GLY B 1 233 ? 15.227 -19.797 -1.563 1 96.19 233 GLY B CA 1
ATOM 4306 C C . GLY B 1 233 ? 16.094 -18.688 -2.137 1 96.19 233 GLY B C 1
ATOM 4307 O O . GLY B 1 233 ? 17.312 -1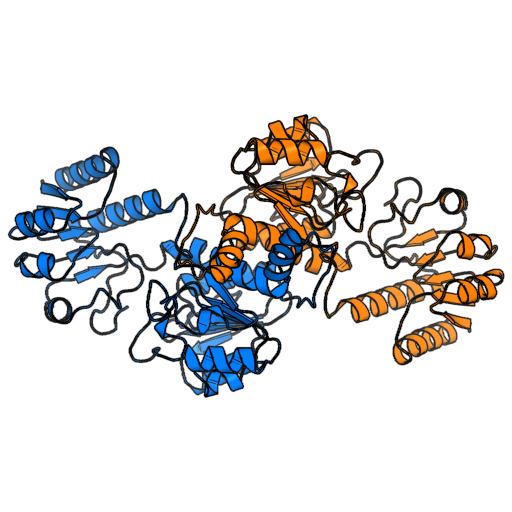8.781 -2.139 1 96.19 233 GLY B O 1
ATOM 4308 N N . ILE B 1 234 ? 15.539 -17.594 -2.516 1 97.62 234 ILE B N 1
ATOM 4309 C CA . ILE B 1 234 ? 16.281 -16.469 -3.07 1 97.62 234 ILE B CA 1
ATOM 4310 C C . ILE B 1 234 ? 17.031 -15.742 -1.957 1 97.62 234 ILE B C 1
ATOM 4312 O O . ILE B 1 234 ? 18.125 -15.203 -2.186 1 97.62 234 ILE B O 1
ATOM 4316 N N . ILE B 1 235 ? 16.5 -15.797 -0.764 1 98.62 235 ILE B N 1
ATOM 4317 C CA . ILE B 1 235 ? 17.078 -15.109 0.387 1 98.62 235 ILE B CA 1
ATOM 4318 C C . ILE B 1 235 ? 17.719 -16.125 1.325 1 98.62 235 ILE B C 1
ATOM 4320 O O . ILE B 1 235 ? 17.125 -17.156 1.639 1 98.62 235 ILE B O 1
ATOM 4324 N N . ASP B 1 236 ? 18.938 -15.891 1.671 1 98.75 236 ASP B N 1
ATOM 4325 C CA . ASP B 1 236 ? 19.547 -16.625 2.773 1 98.75 236 ASP B CA 1
ATOM 4326 C C . ASP B 1 236 ? 18.938 -16.234 4.109 1 98.75 236 ASP B C 1
ATOM 4328 O O . ASP B 1 236 ? 19.266 -15.188 4.68 1 98.75 236 ASP B O 1
ATOM 4332 N N . GLU B 1 237 ? 18.078 -17.109 4.625 1 98.62 237 GLU B N 1
ATOM 4333 C CA . GLU B 1 237 ? 17.219 -16.766 5.75 1 98.62 237 GLU B CA 1
ATOM 4334 C C . GLU B 1 237 ? 18.047 -16.5 7.008 1 98.62 237 GLU B C 1
ATOM 4336 O O . GLU B 1 237 ? 17.797 -15.516 7.719 1 98.62 237 GLU B O 1
ATOM 4341 N N . PRO B 1 238 ? 19.062 -17.344 7.305 1 98.62 238 PRO B N 1
ATOM 4342 C CA . PRO B 1 238 ? 19.891 -17.016 8.469 1 98.62 238 PRO B CA 1
ATOM 4343 C C . PRO B 1 238 ? 20.562 -15.656 8.352 1 98.62 238 PRO B C 1
ATOM 4345 O O . PRO B 1 238 ? 20.625 -14.906 9.328 1 98.62 238 PRO B O 1
ATOM 4348 N N . ALA B 1 239 ? 21.047 -15.344 7.219 1 98.81 239 ALA B N 1
ATOM 4349 C CA . ALA B 1 239 ? 21.672 -14.039 6.988 1 98.81 239 ALA B CA 1
ATOM 4350 C C . ALA B 1 239 ? 20.672 -12.906 7.195 1 98.81 239 ALA B C 1
ATOM 4352 O O . ALA B 1 239 ? 21 -11.867 7.766 1 98.81 239 ALA B O 1
ATOM 4353 N N . LEU B 1 240 ? 19.5 -13.117 6.734 1 98.88 240 LEU B N 1
ATOM 4354 C CA . LEU B 1 240 ? 18.453 -12.109 6.887 1 98.88 240 LEU B CA 1
ATOM 4355 C C . LEU B 1 240 ? 18.125 -11.875 8.359 1 98.88 240 LEU B C 1
ATOM 4357 O O . LEU B 1 240 ? 18.016 -10.727 8.797 1 98.88 240 LEU B O 1
ATOM 4361 N N . VAL B 1 241 ? 17.953 -12.969 9.086 1 98.81 241 VAL B N 1
ATOM 4362 C CA . VAL B 1 241 ? 17.656 -12.867 10.508 1 98.81 241 VAL B CA 1
ATOM 4363 C C . VAL B 1 241 ? 18.75 -12.062 11.211 1 98.81 241 VAL B C 1
ATOM 4365 O O . VAL B 1 241 ? 18.453 -11.141 11.977 1 98.81 241 VAL B O 1
ATOM 4368 N N . GLU B 1 242 ? 19.969 -12.383 10.891 1 98.69 242 GLU B N 1
ATOM 4369 C CA . GLU B 1 242 ? 21.094 -11.664 11.477 1 98.69 242 GLU B CA 1
ATOM 4370 C C . GLU B 1 242 ? 21.047 -10.18 11.125 1 98.69 242 GLU B C 1
ATOM 4372 O O . GLU B 1 242 ? 21.234 -9.328 11.984 1 98.69 242 GLU B O 1
ATOM 4377 N N . ALA B 1 243 ? 20.812 -9.859 9.906 1 98.81 243 ALA B N 1
ATOM 4378 C CA . ALA B 1 243 ? 20.766 -8.477 9.43 1 98.81 243 ALA B CA 1
ATOM 4379 C C . ALA B 1 243 ? 19.672 -7.691 10.148 1 98.81 243 ALA B C 1
ATOM 4381 O O . ALA B 1 243 ? 19.875 -6.531 10.516 1 98.81 243 ALA B O 1
ATOM 4382 N N . LEU B 1 244 ? 18.547 -8.297 10.344 1 98.75 244 LEU B N 1
ATOM 4383 C CA . LEU B 1 244 ? 17.438 -7.645 11.008 1 98.75 244 LEU B CA 1
ATOM 4384 C C . LEU B 1 244 ? 17.734 -7.426 12.492 1 98.75 244 LEU B C 1
ATOM 4386 O O . LEU B 1 244 ? 17.453 -6.359 13.039 1 98.75 244 LEU B O 1
ATOM 4390 N N . GLU B 1 245 ? 18.312 -8.391 13.086 1 98.44 245 GLU B N 1
ATOM 4391 C CA . GLU B 1 245 ? 18.672 -8.289 14.5 1 98.44 245 GLU B CA 1
ATOM 4392 C C . GLU B 1 245 ? 19.688 -7.176 14.734 1 98.44 245 GLU B C 1
ATOM 4394 O O . GLU B 1 245 ? 19.641 -6.484 15.75 1 98.44 245 GLU B O 1
ATOM 4399 N N . LYS B 1 246 ? 20.531 -6.973 13.812 1 98.12 246 LYS B N 1
ATOM 4400 C CA . LYS B 1 246 ? 21.594 -5.977 13.938 1 98.12 246 LYS B CA 1
ATOM 4401 C C . LYS B 1 246 ? 21.141 -4.613 13.43 1 98.12 246 LYS B C 1
ATOM 4403 O O . LYS B 1 246 ? 21.875 -3.631 13.516 1 98.12 246 LYS B O 1
ATOM 4408 N N . GLY B 1 247 ? 20.016 -4.566 12.859 1 97.69 247 GLY B N 1
ATOM 4409 C CA . GLY B 1 247 ? 19.516 -3.314 12.312 1 97.69 247 GLY B CA 1
ATOM 4410 C C . GLY B 1 247 ? 20.25 -2.879 11.055 1 97.69 247 GLY B C 1
ATOM 4411 O O . GLY B 1 247 ? 20.422 -1.684 10.812 1 97.69 247 GLY B O 1
ATOM 4412 N N . GLN B 1 248 ? 20.719 -3.859 10.359 1 98.12 248 GLN B N 1
ATOM 4413 C CA . GLN B 1 248 ? 21.438 -3.57 9.125 1 98.12 248 GLN B CA 1
ATOM 4414 C C . GLN B 1 248 ? 20.484 -3.053 8.039 1 98.12 248 GLN B C 1
ATOM 4416 O O . GLN B 1 248 ? 20.906 -2.291 7.164 1 98.12 248 GLN B O 1
ATOM 4421 N N . ILE B 1 249 ? 19.297 -3.494 8.023 1 98.56 249 ILE B N 1
ATOM 4422 C CA . ILE B 1 249 ? 18.219 -2.967 7.191 1 98.56 249 ILE B CA 1
ATOM 4423 C C . ILE B 1 249 ? 17 -2.654 8.062 1 98.56 249 ILE B C 1
ATOM 4425 O O . ILE B 1 249 ? 16.938 -3.086 9.219 1 98.56 249 ILE B O 1
ATOM 4429 N N . ALA B 1 250 ? 16.094 -1.9 7.551 1 98.31 250 ALA B N 1
ATOM 4430 C CA . ALA B 1 250 ? 14.984 -1.397 8.352 1 98.31 250 ALA B CA 1
ATOM 4431 C C . ALA B 1 250 ? 13.961 -2.498 8.617 1 98.31 250 ALA B C 1
ATOM 4433 O O . ALA B 1 250 ? 13.281 -2.488 9.648 1 98.31 250 ALA B O 1
ATOM 4434 N N . GLY B 1 251 ? 13.82 -3.402 7.668 1 98.69 251 GLY B N 1
ATOM 4435 C CA . GLY B 1 251 ? 12.844 -4.473 7.809 1 98.69 251 GLY B CA 1
ATOM 4436 C C . GLY B 1 251 ? 12.719 -5.332 6.566 1 98.69 251 GLY B C 1
ATOM 4437 O O . GLY B 1 251 ? 13.344 -5.047 5.543 1 98.69 251 GLY B O 1
ATOM 4438 N N . ALA B 1 252 ? 11.898 -6.387 6.66 1 98.94 252 ALA B N 1
ATOM 4439 C CA . ALA B 1 252 ? 11.664 -7.281 5.531 1 98.94 252 ALA B CA 1
ATOM 4440 C C . ALA B 1 252 ? 10.242 -7.836 5.559 1 98.94 252 ALA B C 1
ATOM 4442 O O . ALA B 1 252 ? 9.633 -7.945 6.625 1 98.94 252 ALA B O 1
ATOM 4443 N N . GLY B 1 253 ? 9.68 -8.023 4.434 1 98.88 253 GLY B N 1
ATOM 4444 C CA . GLY B 1 253 ? 8.422 -8.727 4.246 1 98.88 253 GLY B CA 1
ATOM 4445 C C . GLY B 1 253 ? 8.555 -9.977 3.393 1 98.88 253 GLY B C 1
ATOM 4446 O O . GLY B 1 253 ? 8.984 -9.898 2.238 1 98.88 253 GLY B O 1
ATOM 4447 N N . LEU B 1 254 ? 8.18 -11.117 3.926 1 98.81 254 LEU B N 1
ATOM 4448 C CA . LEU B 1 254 ? 8.289 -12.398 3.229 1 98.81 254 LEU B CA 1
ATOM 4449 C C . LEU B 1 254 ? 6.934 -13.086 3.139 1 98.81 254 LEU B C 1
ATOM 4451 O O . LEU B 1 254 ? 6.258 -13.266 4.152 1 98.81 254 LEU B O 1
ATOM 4455 N N . ASP B 1 255 ? 6.598 -13.469 1.967 1 98.5 255 ASP B N 1
ATOM 4456 C CA . ASP B 1 255 ? 5.422 -14.305 1.763 1 98.5 255 ASP B CA 1
ATOM 4457 C C . ASP B 1 255 ? 5.816 -15.766 1.518 1 98.5 255 ASP B C 1
ATOM 4459 O O . ASP B 1 255 ? 4.957 -16.641 1.44 1 98.5 255 ASP B O 1
ATOM 4463 N N . VAL B 1 256 ? 7.078 -16 1.334 1 97.69 256 VAL B N 1
ATOM 4464 C CA . VAL B 1 256 ? 7.637 -17.312 1.019 1 97.69 256 VAL B CA 1
ATOM 4465 C C . VAL B 1 256 ? 8.883 -17.562 1.858 1 97.69 256 VAL B C 1
ATOM 4467 O O . VAL B 1 256 ? 9.586 -16.609 2.234 1 97.69 256 VAL B O 1
ATOM 4470 N N . THR B 1 257 ? 9.094 -18.766 2.199 1 97.88 257 THR B N 1
ATOM 4471 C CA . THR B 1 257 ? 10.289 -19.188 2.922 1 97.88 257 THR B CA 1
ATOM 4472 C C . THR B 1 257 ? 10.898 -20.438 2.281 1 97.88 257 THR B C 1
ATOM 4474 O O . THR B 1 257 ? 10.297 -21.031 1.378 1 97.88 257 THR B O 1
ATOM 4477 N N . GLU B 1 258 ? 11.984 -20.766 2.67 1 96.44 258 GLU B N 1
ATOM 4478 C CA . GLU B 1 258 ? 12.672 -21.891 2.068 1 96.44 258 GLU B CA 1
ATOM 4479 C C . GLU B 1 258 ? 11.914 -23.203 2.311 1 96.44 258 GLU B C 1
ATOM 4481 O O . GLU B 1 258 ? 11.867 -24.062 1.436 1 96.44 258 GLU B O 1
ATOM 4486 N N . VAL B 1 259 ? 11.438 -23.281 3.492 1 96 259 VAL B N 1
ATOM 4487 C CA . VAL B 1 259 ? 10.617 -24.438 3.857 1 96 259 VAL B CA 1
ATOM 4488 C C . VAL B 1 259 ? 9.203 -23.969 4.211 1 96 259 VAL B C 1
ATOM 4490 O O . VAL B 1 259 ? 9.031 -23.062 5.02 1 96 259 VAL B O 1
ATOM 4493 N N . GLU B 1 260 ? 8.234 -24.594 3.576 1 94.81 260 GLU B N 1
ATOM 4494 C CA . GLU B 1 260 ? 6.84 -24.234 3.826 1 94.81 260 GLU B CA 1
ATOM 4495 C C . GLU B 1 260 ? 5.996 -25.484 4.098 1 94.81 260 GLU B C 1
ATOM 4497 O O . GLU B 1 260 ? 6.145 -26.5 3.416 1 94.81 260 GLU B O 1
ATOM 4502 N N . PRO B 1 261 ? 5.184 -25.531 5.023 1 96.31 261 PRO B N 1
ATOM 4503 C CA . PRO B 1 261 ? 4.949 -24.453 5.977 1 96.31 261 PRO B CA 1
ATOM 4504 C C . PRO B 1 261 ? 6.172 -24.156 6.848 1 96.31 261 PRO B C 1
ATOM 4506 O O . PRO B 1 261 ? 7 -25.031 7.074 1 96.31 261 PRO B O 1
ATOM 4509 N N . LEU B 1 262 ? 6.234 -22.875 7.328 1 97.81 262 LEU B N 1
ATOM 4510 C CA . LEU B 1 262 ? 7.383 -22.469 8.133 1 97.81 262 LEU B CA 1
ATOM 4511 C C . LEU B 1 262 ? 7.434 -23.25 9.438 1 97.81 262 LEU B C 1
ATOM 4513 O O . LEU B 1 262 ? 6.473 -23.25 10.211 1 97.81 262 LEU B O 1
ATOM 4517 N N . PRO B 1 263 ? 8.531 -23.922 9.641 1 97.25 263 PRO B N 1
ATOM 4518 C CA . PRO B 1 263 ? 8.625 -24.703 10.875 1 97.25 263 PRO B CA 1
ATOM 4519 C C . PRO B 1 263 ? 8.492 -23.844 12.133 1 97.25 263 PRO B C 1
ATOM 4521 O O . PRO B 1 263 ? 8.984 -22.719 12.172 1 97.25 263 PRO B O 1
ATOM 4524 N N . PRO B 1 264 ? 7.902 -24.406 13.125 1 95.81 264 PRO B N 1
ATOM 4525 C CA . PRO B 1 264 ? 7.676 -23.641 14.352 1 95.81 264 PRO B CA 1
ATOM 4526 C C . PRO B 1 264 ? 8.969 -23.172 15.008 1 95.81 264 PRO B C 1
ATOM 4528 O O . PRO B 1 264 ? 8.977 -22.188 15.758 1 95.81 264 PRO B O 1
ATOM 4531 N N . ASP B 1 265 ? 10.062 -23.844 14.75 1 96.94 265 ASP B N 1
ATOM 4532 C CA . ASP B 1 265 ? 11.32 -23.5 15.406 1 96.94 265 ASP B CA 1
ATOM 4533 C C . ASP B 1 265 ? 12.156 -22.547 14.547 1 96.94 265 ASP B C 1
ATOM 4535 O O . ASP B 1 265 ? 13.273 -22.188 14.914 1 96.94 265 ASP B O 1
ATOM 4539 N N . SER B 1 266 ? 11.633 -22.172 13.484 1 98.12 266 SER B N 1
ATOM 4540 C CA . SER B 1 266 ? 12.367 -21.266 12.609 1 98.12 266 SER B CA 1
ATOM 4541 C C . SER B 1 266 ? 12.648 -19.938 13.305 1 98.12 266 SER B C 1
ATOM 4543 O O . SER B 1 266 ? 11.758 -19.344 13.898 1 98.12 266 SER B O 1
ATOM 4545 N N . PRO B 1 267 ? 13.867 -19.422 13.141 1 98.12 267 PRO B N 1
ATOM 4546 C CA . PRO B 1 267 ? 14.211 -18.125 13.727 1 98.12 267 PRO B CA 1
ATOM 4547 C C . PRO B 1 267 ? 13.484 -16.969 13.055 1 98.12 267 PRO B C 1
ATOM 4549 O O . PRO B 1 267 ? 13.469 -15.852 13.594 1 98.12 267 PRO B O 1
ATOM 4552 N N . LEU B 1 268 ? 12.875 -17.188 11.93 1 98.5 268 LEU B N 1
ATOM 4553 C CA . LEU B 1 268 ? 12.141 -16.141 11.234 1 98.5 268 LEU B CA 1
ATOM 4554 C C . LEU B 1 268 ? 10.969 -15.641 12.078 1 98.5 268 LEU B C 1
ATOM 4556 O O . LEU B 1 268 ? 10.586 -14.477 11.992 1 98.5 268 LEU B O 1
ATOM 4560 N N . TRP B 1 269 ? 10.43 -16.5 12.891 1 98.06 269 TRP B N 1
ATOM 4561 C CA . TRP B 1 269 ? 9.273 -16.141 13.703 1 98.06 269 TRP B CA 1
ATOM 4562 C C . TRP B 1 269 ? 9.625 -15.039 14.695 1 98.06 269 TRP B C 1
ATOM 4564 O O . TRP B 1 269 ? 8.758 -14.25 15.086 1 98.06 269 TRP B O 1
ATOM 4574 N N . ASP B 1 270 ? 10.914 -14.914 15.023 1 97.12 270 ASP B N 1
ATOM 4575 C CA . ASP B 1 270 ? 11.312 -14.016 16.109 1 97.12 270 ASP B CA 1
ATOM 4576 C C . ASP B 1 270 ? 12.102 -12.828 15.562 1 97.12 270 ASP B C 1
ATOM 4578 O O . ASP B 1 270 ? 12.453 -11.922 16.312 1 97.12 270 ASP B O 1
ATOM 4582 N N . ALA B 1 271 ? 12.398 -12.844 14.297 1 98.12 271 ALA B N 1
ATOM 4583 C CA . ALA B 1 271 ? 13.195 -11.766 13.711 1 98.12 271 ALA B CA 1
ATOM 4584 C C . ALA B 1 271 ? 12.469 -10.43 13.82 1 98.12 271 ALA B C 1
ATOM 4586 O O . ALA B 1 271 ? 11.273 -10.336 13.508 1 98.12 271 ALA B O 1
ATOM 4587 N N . PRO B 1 272 ? 13.148 -9.375 14.281 1 97.69 272 PRO B N 1
ATOM 4588 C CA . PRO B 1 272 ? 12.5 -8.07 14.391 1 97.69 272 PRO B CA 1
ATOM 4589 C C . PRO B 1 272 ? 12.195 -7.438 13.031 1 97.69 272 PRO B C 1
ATOM 4591 O O . PRO B 1 272 ? 12.914 -7.691 12.062 1 97.69 272 PRO B O 1
ATOM 4594 N N . ASN B 1 273 ? 11.117 -6.66 13.016 1 97.44 273 ASN B N 1
ATOM 4595 C CA . ASN B 1 273 ? 10.758 -5.875 11.844 1 97.44 273 ASN B CA 1
ATOM 4596 C C . ASN B 1 273 ? 10.586 -6.762 10.609 1 97.44 273 ASN B C 1
ATOM 4598 O O . ASN B 1 273 ? 11.008 -6.395 9.516 1 97.44 273 ASN B O 1
ATOM 4602 N N . LEU B 1 274 ? 10.062 -7.961 10.82 1 98.62 274 LEU B N 1
ATOM 4603 C CA . LEU B 1 274 ? 9.742 -8.914 9.758 1 98.62 274 LEU B CA 1
ATOM 4604 C C . LEU B 1 274 ? 8.25 -9.203 9.727 1 98.62 274 LEU B C 1
ATOM 4606 O O . LEU B 1 274 ? 7.641 -9.477 10.766 1 98.62 274 LEU B O 1
ATOM 4610 N N . ILE B 1 275 ? 7.602 -9.008 8.578 1 98.62 275 ILE B N 1
ATOM 4611 C CA . ILE B 1 275 ? 6.25 -9.516 8.375 1 98.62 275 ILE B CA 1
ATOM 4612 C C . ILE B 1 275 ? 6.293 -10.812 7.574 1 98.62 275 ILE B C 1
ATOM 4614 O O . ILE B 1 275 ? 6.957 -10.891 6.539 1 98.62 275 ILE B O 1
ATOM 4618 N N . LEU B 1 276 ? 5.641 -11.836 8.062 1 98.38 276 LEU B N 1
ATOM 4619 C CA . LEU B 1 276 ? 5.531 -13.133 7.414 1 98.38 276 LEU B CA 1
ATOM 4620 C C . LEU B 1 276 ? 4.09 -13.43 7.02 1 98.38 276 LEU B C 1
ATOM 4622 O O . LEU B 1 276 ? 3.18 -13.305 7.844 1 98.38 276 LEU B O 1
ATOM 4626 N N . THR B 1 277 ? 3.898 -13.688 5.801 1 98.12 277 THR B N 1
ATOM 4627 C CA . THR B 1 277 ? 2.621 -14.219 5.336 1 98.12 277 THR B CA 1
ATOM 4628 C C . THR B 1 277 ? 2.811 -15.578 4.672 1 98.12 277 THR B C 1
ATOM 4630 O O . THR B 1 277 ? 3.891 -15.883 4.16 1 98.12 277 THR B O 1
ATOM 4633 N N . PRO B 1 278 ? 1.845 -16.469 4.742 1 97.69 278 PRO B N 1
ATOM 4634 C CA . PRO B 1 278 ? 2.018 -17.875 4.402 1 97.69 278 PRO B CA 1
ATOM 4635 C C . PRO B 1 278 ? 1.748 -18.172 2.926 1 97.69 278 PRO B C 1
ATOM 4637 O O . PRO B 1 278 ? 0.856 -18.953 2.6 1 97.69 278 PRO B O 1
ATOM 4640 N N . HIS B 1 279 ? 2.562 -17.625 2.062 1 95.94 279 HIS B N 1
ATOM 4641 C CA . HIS B 1 279 ? 2.521 -17.891 0.631 1 95.94 279 HIS B CA 1
ATOM 4642 C C . HIS B 1 279 ? 1.142 -17.609 0.054 1 95.94 279 HIS B C 1
ATOM 4644 O O . HIS B 1 279 ? 0.545 -18.453 -0.605 1 95.94 279 HIS B O 1
ATOM 4650 N N . ARG B 1 280 ? 0.727 -16.359 0.219 1 95.06 280 ARG B N 1
ATOM 4651 C CA . ARG B 1 280 ? -0.625 -15.969 -0.162 1 95.06 280 ARG B CA 1
ATOM 4652 C C . ARG B 1 280 ? -0.595 -14.812 -1.16 1 95.06 280 ARG B C 1
ATOM 4654 O O . ARG B 1 280 ? -1.636 -14.234 -1.475 1 95.06 280 ARG B O 1
ATOM 4661 N N . ALA B 1 281 ? 0.558 -14.469 -1.606 1 95.5 281 ALA B N 1
ATOM 4662 C CA . ALA B 1 281 ? 0.674 -13.336 -2.529 1 95.5 281 ALA B CA 1
ATOM 4663 C C . ALA B 1 281 ? -0.17 -13.562 -3.779 1 95.5 281 ALA B C 1
ATOM 4665 O O . ALA B 1 281 ? -0.754 -12.625 -4.32 1 95.5 281 ALA B O 1
ATOM 4666 N N . GLY B 1 282 ? -0.237 -14.773 -4.223 1 93.38 282 GLY B N 1
ATOM 4667 C CA . GLY B 1 282 ? -0.982 -15.094 -5.43 1 93.38 282 GLY B CA 1
ATOM 4668 C C . GLY B 1 282 ? -2.473 -15.242 -5.188 1 93.38 282 GLY B C 1
ATOM 4669 O O . GLY B 1 282 ? -3.242 -15.453 -6.129 1 93.38 282 GLY B O 1
ATOM 4670 N N . ALA B 1 283 ? -2.91 -15.109 -3.971 1 93.31 283 ALA B N 1
ATOM 4671 C CA . ALA B 1 283 ? -4.316 -15.312 -3.633 1 93.31 283 ALA B CA 1
ATOM 4672 C C . ALA B 1 283 ? -5.172 -14.148 -4.137 1 93.31 283 ALA B C 1
ATOM 4674 O O . ALA B 1 283 ? -4.766 -12.992 -4.051 1 93.31 283 ALA B O 1
ATOM 4675 N N . SER B 1 284 ? -6.309 -14.477 -4.676 1 94.06 284 SER B N 1
ATOM 4676 C CA . SER B 1 284 ? -7.312 -13.539 -5.168 1 94.06 284 SER B CA 1
ATOM 4677 C C . SER B 1 284 ? -8.672 -14.211 -5.309 1 94.06 284 SER B C 1
ATOM 4679 O O . SER B 1 284 ? -8.75 -15.398 -5.637 1 94.06 284 SER B O 1
ATOM 4681 N N . GLN B 1 285 ? -9.68 -13.461 -5.047 1 91.94 285 GLN B N 1
ATOM 4682 C CA . GLN B 1 285 ? -11.016 -13.992 -5.293 1 91.94 285 GLN B CA 1
ATOM 4683 C C . GLN B 1 285 ? -11.227 -14.289 -6.777 1 91.94 285 GLN B C 1
ATOM 4685 O O . GLN B 1 285 ? -12.148 -15.016 -7.145 1 91.94 285 GLN B O 1
ATOM 4690 N N . HIS B 1 286 ? -10.375 -13.828 -7.613 1 92.94 286 HIS B N 1
ATOM 4691 C CA . HIS B 1 286 ? -10.492 -13.984 -9.062 1 92.94 286 HIS B CA 1
ATOM 4692 C C . HIS B 1 286 ? -9.672 -15.172 -9.555 1 92.94 286 HIS B C 1
ATOM 4694 O O . HIS B 1 286 ? -9.797 -15.578 -10.711 1 92.94 286 HIS B O 1
ATOM 4700 N N . ARG B 1 287 ? -8.867 -15.766 -8.695 1 91.44 287 ARG B N 1
ATOM 4701 C CA . ARG B 1 287 ? -7.871 -16.75 -9.102 1 91.44 287 ARG B CA 1
ATOM 4702 C C . ARG B 1 287 ? -8.531 -17.953 -9.781 1 91.44 287 ARG B C 1
ATOM 4704 O O . ARG B 1 287 ? -8.086 -18.391 -10.844 1 91.44 287 ARG B O 1
ATOM 4711 N N . PRO B 1 288 ? -9.664 -18.484 -9.258 1 92.62 288 PRO B N 1
ATOM 4712 C CA . PRO B 1 288 ? -10.266 -19.641 -9.922 1 92.62 288 PRO B CA 1
ATOM 4713 C C . PRO B 1 288 ? -10.68 -19.359 -11.359 1 92.62 288 PRO B C 1
ATOM 4715 O O . PRO B 1 288 ? -10.43 -20.172 -12.258 1 92.62 288 PRO B O 1
ATOM 4718 N N . ARG B 1 289 ? -11.219 -18.219 -11.562 1 94.88 289 ARG B N 1
ATOM 4719 C CA . ARG B 1 289 ? -11.617 -17.844 -12.914 1 94.88 289 ARG B CA 1
ATOM 4720 C C . ARG B 1 289 ? -10.398 -17.625 -13.805 1 94.88 289 ARG B C 1
ATOM 4722 O O . ARG B 1 289 ? -10.398 -18.031 -14.969 1 94.88 289 ARG B O 1
ATOM 4729 N N . MET B 1 290 ? -9.375 -17.016 -13.242 1 95.62 290 MET B N 1
ATOM 4730 C CA . MET B 1 290 ? -8.156 -16.719 -14 1 95.62 290 MET B CA 1
ATOM 4731 C C . MET B 1 290 ? -7.484 -18 -14.469 1 95.62 290 MET B C 1
ATOM 4733 O O . MET B 1 290 ? -7.078 -18.109 -15.625 1 95.62 290 MET B O 1
ATOM 4737 N N . VAL B 1 291 ? -7.406 -18.922 -13.594 1 97.06 291 VAL B N 1
ATOM 4738 C CA . VAL B 1 291 ? -6.773 -20.203 -13.906 1 97.06 291 VAL B CA 1
ATOM 4739 C C . VAL B 1 291 ? -7.582 -20.938 -14.977 1 97.06 291 VAL B C 1
ATOM 4741 O O . VAL B 1 291 ? -7.023 -21.406 -15.969 1 97.06 291 VAL B O 1
ATOM 4744 N N . PHE B 1 292 ? -8.945 -20.906 -14.867 1 98 292 PHE B N 1
ATOM 4745 C CA . PHE B 1 292 ? -9.836 -21.562 -15.812 1 98 292 PHE B CA 1
ATOM 4746 C C . PHE B 1 292 ? -9.672 -20.969 -17.203 1 98 292 PHE B C 1
ATOM 4748 O O . PHE B 1 292 ? -9.445 -21.703 -18.172 1 98 292 PHE B O 1
ATOM 4755 N N . GLU B 1 293 ? -9.664 -19.703 -17.234 1 98.25 293 GLU B N 1
ATOM 4756 C CA . GLU B 1 293 ? -9.586 -19.031 -18.531 1 98.25 293 GLU B CA 1
ATOM 4757 C C . GLU B 1 293 ? -8.227 -19.25 -19.188 1 98.25 293 GLU B C 1
ATOM 4759 O O . GLU B 1 293 ? -8.148 -19.453 -20.391 1 98.25 293 GLU B O 1
ATOM 4764 N N . PHE B 1 294 ? -7.184 -19.234 -18.391 1 98.06 294 PHE B N 1
ATOM 4765 C CA . PHE B 1 294 ? -5.84 -19.438 -18.922 1 98.06 294 PHE B CA 1
ATOM 4766 C C . PHE B 1 294 ? -5.664 -20.875 -19.422 1 98.06 294 PHE B C 1
ATOM 4768 O O . PHE B 1 294 ? -5.125 -21.094 -20.516 1 98.06 294 PHE B O 1
ATOM 4775 N N . PHE B 1 295 ? -6.148 -21.828 -18.625 1 98.5 295 PHE B N 1
ATOM 4776 C CA . PHE B 1 295 ? -6.062 -23.234 -19.016 1 98.5 295 PHE B CA 1
ATOM 4777 C C . PHE B 1 295 ? -6.836 -23.484 -20.297 1 98.5 295 PHE B C 1
ATOM 4779 O O . PHE B 1 295 ? -6.348 -24.172 -21.203 1 98.5 295 PHE B O 1
ATOM 4786 N N . LEU B 1 296 ? -8.016 -22.891 -20.375 1 98.44 296 LEU B N 1
ATOM 4787 C CA . LEU B 1 296 ? -8.859 -23.078 -21.547 1 98.44 296 LEU B CA 1
ATOM 4788 C C . LEU B 1 296 ? -8.195 -22.484 -22.797 1 98.44 296 LEU B C 1
ATOM 4790 O O . LEU B 1 296 ? -8.18 -23.125 -23.844 1 98.44 296 LEU B O 1
ATOM 4794 N N . GLN B 1 297 ? -7.66 -21.359 -22.641 1 98.31 297 GLN B N 1
ATOM 4795 C CA . GLN B 1 297 ? -6.98 -20.703 -23.75 1 98.31 297 GLN B CA 1
ATOM 4796 C C . GLN B 1 297 ? -5.789 -21.516 -24.234 1 98.31 297 GLN B C 1
ATOM 4798 O O . GLN B 1 297 ? -5.598 -21.688 -25.438 1 98.31 297 GLN B O 1
ATOM 4803 N N . ASN B 1 298 ? -4.977 -22 -23.312 1 98.56 298 ASN B N 1
ATOM 4804 C CA . ASN B 1 298 ? -3.789 -22.766 -23.672 1 98.56 298 ASN B CA 1
ATOM 4805 C C . ASN B 1 298 ? -4.156 -24.109 -24.281 1 98.56 298 ASN B C 1
ATOM 4807 O O . ASN B 1 298 ? -3.484 -24.578 -25.203 1 98.56 298 ASN B O 1
ATOM 4811 N N . LEU B 1 299 ? -5.207 -24.688 -23.781 1 98.31 299 LEU B N 1
ATOM 4812 C CA . LEU B 1 299 ? -5.668 -25.938 -24.375 1 98.31 299 LEU B CA 1
ATOM 4813 C C . LEU B 1 299 ? -6.133 -25.719 -25.812 1 98.31 299 LEU B C 1
ATOM 4815 O O . LEU B 1 299 ? -5.824 -26.516 -26.703 1 98.31 299 LEU B O 1
ATOM 4819 N N . GLU B 1 300 ? -6.855 -24.672 -25.984 1 98.44 300 GLU B N 1
ATOM 4820 C CA . GLU B 1 300 ? -7.32 -24.344 -27.328 1 98.44 300 GLU B CA 1
ATOM 4821 C C . GLU B 1 300 ? -6.148 -24.188 -28.281 1 98.44 300 GLU B C 1
ATOM 4823 O O . GLU B 1 300 ? -6.168 -24.719 -29.391 1 98.44 300 GLU B O 1
ATOM 4828 N N . ARG B 1 301 ? -5.156 -23.453 -27.859 1 98.38 301 ARG B N 1
ATOM 4829 C CA . ARG B 1 301 ? -3.961 -23.266 -28.688 1 98.38 301 ARG B CA 1
ATOM 4830 C C . ARG B 1 301 ? -3.32 -24.609 -29.016 1 98.38 301 ARG B C 1
ATOM 4832 O O . ARG B 1 301 ? -3.016 -24.891 -30.188 1 98.38 301 ARG B O 1
ATOM 4839 N N . TYR B 1 302 ? -3.191 -25.422 -28.016 1 98 302 TYR B N 1
ATOM 4840 C CA . TYR B 1 302 ? -2.561 -26.719 -28.203 1 98 302 TYR B CA 1
ATOM 4841 C C . TYR B 1 302 ? -3.34 -27.578 -29.188 1 98 302 TYR B C 1
ATOM 4843 O O . TYR B 1 302 ? -2.756 -28.172 -30.094 1 98 302 TYR B O 1
ATOM 4851 N N . LEU B 1 303 ? -4.641 -27.594 -29.062 1 97.44 303 LEU B N 1
ATOM 4852 C CA . LEU B 1 303 ? -5.48 -28.453 -29.891 1 97.44 303 LEU B CA 1
ATOM 4853 C C . LEU B 1 303 ? -5.527 -27.938 -31.328 1 97.44 303 LEU B C 1
ATOM 4855 O O . LEU B 1 303 ? -5.766 -28.703 -32.281 1 97.44 303 LEU B O 1
ATOM 4859 N N . ARG B 1 304 ? -5.23 -26.719 -31.5 1 97.19 304 ARG B N 1
ATOM 4860 C CA . ARG B 1 304 ? -5.195 -26.141 -32.844 1 97.19 304 ARG B CA 1
ATOM 4861 C C . ARG B 1 304 ? -3.812 -26.281 -33.469 1 97.19 304 ARG B C 1
ATOM 4863 O O . ARG B 1 304 ? -3.576 -25.797 -34.562 1 97.19 304 ARG B O 1
ATOM 4870 N N . GLY B 1 305 ? -2.939 -26.812 -32.688 1 96.25 305 GLY B N 1
ATOM 4871 C CA . GLY B 1 305 ? -1.589 -26.984 -33.188 1 96.25 305 GLY B CA 1
ATOM 4872 C C . GLY B 1 305 ? -0.712 -25.766 -33 1 96.25 305 GLY B C 1
ATOM 4873 O O . GLY B 1 305 ? 0.365 -25.672 -33.594 1 96.25 305 GLY B O 1
ATOM 4874 N N . GLU B 1 306 ? -1.237 -24.828 -32.219 1 97.31 306 GLU B N 1
ATOM 4875 C CA . GLU B 1 306 ? -0.468 -23.625 -31.891 1 97.31 306 GLU B CA 1
ATOM 4876 C C . GLU B 1 306 ? 0.355 -23.844 -30.609 1 97.31 306 GLU B C 1
ATOM 4878 O O . GLU B 1 306 ? 0.031 -24.703 -29.797 1 97.31 306 GLU B O 1
ATOM 4883 N N . ARG B 1 307 ? 1.431 -23.125 -30.562 1 96.94 307 ARG B N 1
ATOM 4884 C CA . ARG B 1 307 ? 2.262 -23.219 -29.359 1 96.94 307 ARG B CA 1
ATOM 4885 C C . ARG B 1 307 ? 1.531 -22.656 -28.141 1 96.94 307 ARG B C 1
ATOM 4887 O O . ARG B 1 307 ? 1.065 -21.516 -28.172 1 96.94 307 ARG B O 1
ATOM 4894 N N . PRO B 1 308 ? 1.419 -23.453 -27.078 1 97.81 308 PRO B N 1
ATOM 4895 C CA . PRO B 1 308 ? 0.826 -22.906 -25.859 1 97.81 308 PRO B CA 1
ATOM 4896 C C . PRO B 1 308 ? 1.608 -21.719 -25.312 1 97.81 308 PRO B C 1
ATOM 4898 O O . PRO B 1 308 ? 2.787 -21.547 -25.625 1 97.81 308 PRO B O 1
ATOM 4901 N N . LEU B 1 309 ? 0.936 -20.891 -24.547 1 96.31 309 LEU B N 1
ATOM 4902 C CA . LEU B 1 309 ? 1.598 -19.766 -23.875 1 96.31 309 LEU B CA 1
ATOM 4903 C C . LEU B 1 309 ? 2.506 -20.281 -22.766 1 96.31 309 LEU B C 1
ATOM 4905 O O . LEU B 1 309 ? 2.225 -21.297 -22.141 1 96.31 309 LEU B O 1
ATOM 4909 N N . ASN B 1 310 ? 3.652 -19.625 -22.516 1 94.31 310 ASN B N 1
ATOM 4910 C CA . ASN B 1 310 ? 4.523 -19.766 -21.359 1 94.31 310 ASN B CA 1
ATOM 4911 C C . ASN B 1 310 ? 5.168 -21.141 -21.297 1 94.31 310 ASN B C 1
ATOM 4913 O O . ASN B 1 310 ? 5.246 -21.75 -20.234 1 94.31 310 ASN B O 1
ATOM 4917 N N . ILE B 1 311 ? 5.492 -21.688 -22.469 1 95.88 311 ILE B N 1
ATOM 4918 C CA . ILE B 1 311 ? 6.305 -22.891 -22.469 1 95.88 311 ILE B CA 1
ATOM 4919 C C . ILE B 1 311 ? 7.645 -22.609 -21.797 1 95.88 311 ILE B C 1
ATOM 4921 O O . ILE B 1 311 ? 8.289 -21.594 -22.078 1 95.88 311 ILE B O 1
ATOM 4925 N N . ILE B 1 312 ? 8.031 -23.516 -20.906 1 92.12 312 ILE B N 1
ATOM 4926 C CA . ILE B 1 312 ? 9.234 -23.25 -20.125 1 92.12 312 ILE B CA 1
ATOM 4927 C C . ILE B 1 312 ? 10.406 -24.062 -20.672 1 92.12 312 ILE B C 1
ATOM 4929 O O . ILE B 1 312 ? 10.203 -25.062 -21.359 1 92.12 312 ILE B O 1
ATOM 4933 N N . ASP B 1 313 ? 11.586 -23.547 -20.516 1 90 313 ASP B N 1
ATOM 4934 C CA . ASP B 1 313 ? 12.797 -24.359 -20.656 1 90 313 ASP B CA 1
ATOM 4935 C C . ASP B 1 313 ? 13.047 -25.188 -19.391 1 90 313 ASP B C 1
ATOM 4937 O O . ASP B 1 313 ? 13.438 -24.656 -18.359 1 90 313 ASP B O 1
ATOM 4941 N N . LYS B 1 314 ? 12.797 -26.438 -19.453 1 89.56 314 LYS B N 1
ATOM 4942 C CA . LYS B 1 314 ? 12.859 -27.328 -18.297 1 89.56 314 LYS B CA 1
ATOM 4943 C C . LYS B 1 314 ? 14.25 -27.312 -17.672 1 89.56 314 LYS B C 1
ATOM 4945 O O . LYS B 1 314 ? 14.398 -27.531 -16.469 1 89.56 314 LYS B O 1
ATOM 4950 N N . ARG B 1 315 ? 15.234 -27.062 -18.5 1 85.5 315 ARG B N 1
ATOM 4951 C CA . ARG B 1 315 ? 16.594 -27.047 -17.984 1 85.5 315 ARG B CA 1
ATOM 4952 C C . ARG B 1 315 ? 16.891 -25.75 -17.25 1 85.5 315 ARG B C 1
ATOM 4954 O O . ARG B 1 315 ? 17.656 -25.734 -16.281 1 85.5 315 ARG B O 1
ATOM 4961 N N . ARG B 1 316 ? 16.219 -24.734 -17.625 1 78.69 316 ARG B N 1
ATOM 4962 C CA . ARG B 1 316 ? 16.453 -23.438 -17 1 78.69 316 ARG B CA 1
ATOM 4963 C C . ARG B 1 316 ? 15.461 -23.188 -15.859 1 78.69 316 ARG B C 1
ATOM 4965 O O . ARG B 1 316 ? 15.734 -22.391 -14.961 1 78.69 316 ARG B O 1
ATOM 4972 N N . GLY B 1 317 ? 14.375 -23.828 -16.016 1 78.56 317 GLY B N 1
ATOM 4973 C CA . GLY B 1 317 ? 13.383 -23.75 -14.953 1 78.56 317 GLY B CA 1
ATOM 4974 C C . GLY B 1 317 ? 12.398 -22.609 -15.141 1 78.56 317 GLY B C 1
ATOM 4975 O O . GLY B 1 317 ? 11.641 -22.281 -14.227 1 78.56 317 GLY B O 1
ATOM 4976 N N . PHE B 1 318 ? 12.586 -21.922 -16.172 1 78.5 318 PHE B N 1
ATOM 4977 C CA . PHE B 1 318 ? 11.641 -20.859 -16.484 1 78.5 318 PHE B CA 1
ATOM 4978 C C . PHE B 1 318 ? 11.57 -20.641 -17.984 1 78.5 318 PHE B C 1
ATOM 4980 O O . PHE B 1 318 ? 12.445 -21.078 -18.734 1 78.5 318 PHE B O 1
#

Foldseek 3Di:
DEEEEQDDADPVLQVLLCVLCCVLPHYHYHYDHDDVVLLVVQCDHQEYEEDDDPSNPVSHPNHQEYEYAAQFCPVPLDPVVLPPPRYWYFYCWLLLQQLLLVVQVVLVQCLQQVVVVVVVVVVVVDPDGDDHHQCQAFEEEEEACGNNNVNNLVVNVVSNHAYEYEHQPDDDDDPSHNYYYHDDPVSLLVSQLRGQEYEYDDHDDPCQQQCPALVSLLNHQLNHEYEYLHEARNHPQVSVLVCQVVSSHSAYEYAYHNDPPPDPPDSQVVRPRYHYHPNCSSPDPCSSVSSSVLSSVQVSCVSVVHHGPRTDNSVGRD/DEEEEQDDADPVLQVLLCVLCCVLPHYHYHYDHDDVVLLVVQCDHQEYEEDDDPSNPVSHPNHQEYEYAAQFCVVPLDPVVLPPPRYWYFYCWLLLQQLLLVVQVVLVQCLQQVVVVVVVVVVVVDPDGDDHHQCQAFEEEEEACGNNNVNNLVVNVVSNYAYEYEHQPDDDDDPSHNYYYHDDPVSLLVSQLRGQEYEYDDYDDPCQQQCPALVSLLNHQLNHEYEYLHEARNHPQVSVLVCQVVSSHSAYEYAYHNDPPPDPPDSQVVRPRYHYHPNCSSPDPCSSVSSSVLSSVQVSCVSVVHHGPRTDNSVGRD

Sequence (636 aa):
MKILIHYPFEPAQIQAFQELAERLGGHQVIHVTDEESAVAAAPEVEVILGHFRPAVCAAAPRLRWIQSFSTGMDKFLFPEIIEREEVQISNVAGLYASQGAEHAWALLLALARQIPLAVENRARRLWQSGPVIQISGGTLGLIGLGGFGMEMAKRAQGYDMTILAIDPVRTEKPPFVAELRPSSRENLHDLLRRSDVVMTACPLTRETYHLIGREELALMKPTAYLINVTRGGIIDEPALVEALEKGQIAGAGLDVTEVEPLPPDSPLWDAPNLILTPHRAGASQHRPRMVFEFFLQNLERYLRGERPLNIIDKRRGFMKILIHYPFEPAQIQAFQELAERLGGHQVIHVTDEESAVAAAPEVEVILGHFRPAVCAAAPRLRWIQSFSTGMDKFLFPEIIEREEVQISNVAGLYASQGAEHAWALLLALARQIPLAVENRARRLWQSGPVIQISGGTLGLIGLGGFGMEMAKRAQGYDMTILAIDPVRTEKPPFVAELRPSSRENLHDLLRRSDVVMTACPLTRETYHLIGREELALMKPTAYLINVTRGGIIDEPALVEALEKGQIAGAGLDVTEVEPLPPDSPLWDAPNLILTPHRAGASQHRPRMVFEFFLQNLERYLRGERPLNIIDKRRGF